Protein AF-A0A812STK6-F1 (afdb_monomer)

Radius of gyration: 30.86 Å; Cα contacts (8 Å, |Δi|>4): 951; chains: 1; bounding box: 82×73×82 Å

Secondary structure (DSSP, 8-state):
-HHHHTT-HHHHHTTHHHHHHTT--SSHHHHHHHHHHHTT-HHHHHIIIIIT--TTHHHHHHHHHTTS-TTTHHHHHHHHHHH-S-TTTSS---S-TT--S--S--HHHHHHH-S--TTHHHHHHHHHHTT--HHHHHHHHHTT-SS--S-HHHHHHH-TT--HHHHHHHHHHSGGGGT--GGG-S-PPPHHHHTTT-HHHHHHHHHHHHHHHHHHHHT--TT-HHHHHHHHHHHHHHHTT--S-TTTS---HHHHHHHHHHTTTTTTGGG--S---STT-SSHHHHHHHTTTS----S-------TTPPPHHHHHHHHHHHHHHHHHHHHHHHHH--SEEETTEEHHHHHHHHHHHHHHHHHHHHTTSS-----TTS--SHHHHHHHHHHHHHHHHHHHHHHHHHHTT--GGG-HHHHHHHHHTTSGGGEEEEEEETTEEEEEEEEPTTSHHHHHHHHHHHHT------GGGTTPPPPSEEEEEEEEEEEEHHHHHHHHHHHHHHHHHHTT------SPPS-----SS---SSS--SS-GGG-EEEEEEEE-HHHHHHHHHS---GGGTTSSS--TT-SSEEEESSHHHHGGG----TTS-EEEEEEEEE--SEEEE--SS--HHHHHHHHHTSS-SEEEEEHHHHHSS-EEEEES-GGGEEEEEEEEEEEE-

InterPro domains:
  IPR002110 Ankyrin repeat [PS50088] (103-139)
  IPR012317 Poly(ADP-ribose) polymerase, catalytic domain [PF00644] (520-667)
  IPR012317 Poly(ADP-ribose) polymerase, catalytic domain [PS51059] (430-674)
  IPR036770 Ankyrin repeat-containing domain superfamily [G3DSA:1.25.40.20] (1-190)
  IPR036770 Ankyrin repeat-containing domain superfamily [SSF48403] (3-164)
  IPR051712 Mono-ADP-ribosyltransferase and antiviral protein [PTHR45740] (446-671)

Sequence (674 aa):
MAAVKNRRWECIVLLVPRALKYNFSTGLLQDGMMEFVVSGDLDMVDTLVSTHNIPGSCKLLCSALLRAPKEKAPLMMQTLAEKTASLNVLSTLSAEANAIGWEDFTPIHAACMTTQVDSVHNFVEFIIGRGADLSLWGKRLSLKTSFAKRLPLHYAAENKNMKTDTVMMVARAYPQALFEPVNRVPGRDLPCQCCKHNPETQLALEKFMYEYICEACDGMKAEKAADFFRLMRLAIEFEGVRTIPAEDLPRGKLLLSLKRIRASSLVVRCASLKDMQGDAGLDCVCDAAAGFQNMGVSRADKGADCSELLSAQELEKLLSQQISARLQWAAEACASGEETVAEGLTTSDAVRYALFVAAGLISAAKNQTGGAEAEEEHASGAARLASVALGAVDTNLETLVAWYCQELQLPSEWRLLDLLKQGLAGGGGGVSDIVFSAGDIVIKKTLQPDHPQFKWLQGLFEQTFLGIYTRDRKGEDVPKSLEVREVEQVYNCGSWGEYARRRQQVLQEMSKGGASWVGELKTDKCTQGEQPNWHLTGAELGANEHWLYHGTSLAGEAGITEGDFRLNLAGSNAGTLYGNGVYLAEAVSKSDEYTTPQPSGLRSMLICLSTLGRVNYNDQKRPDGDELAASCKGGGFHSILGDREKIRGTYREIVVFDEDQVYPAYICRYQRVT

Solvent-accessible surface area (backbone atoms only — not comparable to full-atom values): 38071 Å² total; per-residue (Å²): 107,70,40,44,78,64,71,35,61,83,59,45,62,74,45,47,68,56,38,67,73,66,69,60,85,77,52,67,68,49,52,34,54,34,54,46,41,34,71,60,45,60,70,57,54,48,45,45,52,71,73,62,64,50,48,56,47,36,60,49,48,43,54,14,48,53,61,25,56,80,89,47,33,64,59,53,52,48,54,50,58,76,64,44,97,42,64,66,71,46,46,61,75,66,96,55,98,76,73,81,90,70,79,70,65,53,56,62,40,54,55,24,67,53,88,53,53,90,54,36,50,63,47,52,50,51,46,50,77,62,67,41,57,51,57,61,55,38,60,59,40,39,75,71,40,95,75,23,70,59,44,44,52,38,38,25,30,51,32,90,72,57,54,49,71,47,40,50,50,48,35,70,66,30,58,67,61,63,76,56,59,52,81,78,46,88,90,67,78,44,31,45,63,42,12,71,92,38,65,67,42,20,52,53,44,49,52,48,53,51,48,52,52,39,54,55,56,76,68,59,59,98,86,44,66,68,61,53,52,54,48,53,50,54,52,52,59,45,67,76,67,61,82,75,57,82,86,77,49,79,90,47,72,49,61,57,54,46,46,65,45,50,79,55,41,64,50,58,67,75,75,71,84,86,83,82,89,61,102,68,71,78,68,61,65,57,52,69,63,46,56,72,68,72,60,60,82,67,94,76,77,93,83,75,88,69,88,81,66,77,50,72,70,55,50,52,51,51,50,43,52,52,54,38,51,43,33,44,53,27,29,51,34,61,70,68,70,45,68,59,75,49,98,96,38,38,31,68,55,39,38,40,51,37,50,47,56,52,42,33,48,26,44,51,33,44,75,71,69,79,65,86,90,74,69,96,85,71,79,63,61,50,58,46,50,30,51,50,38,56,74,62,35,57,72,37,49,51,51,39,46,54,50,50,33,60,76,31,65,52,49,76,78,67,40,61,65,58,54,52,51,26,37,45,71,61,36,56,92,37,47,74,44,57,49,77,38,101,75,26,54,28,37,34,29,48,53,54,81,85,38,44,52,46,37,19,52,43,31,39,40,61,68,28,50,56,89,65,84,60,80,73,41,74,84,56,81,72,51,80,46,65,46,72,75,44,39,30,42,45,47,36,46,51,50,41,27,43,20,52,53,43,38,53,49,37,34,61,51,50,74,71,61,79,86,49,62,82,76,87,74,80,40,81,71,53,90,37,59,38,77,77,76,64,83,71,79,71,97,66,75,57,24,42,68,45,57,32,27,34,33,26,36,72,68,48,50,54,48,33,52,54,56,53,69,57,59,92,55,36,55,76,91,50,86,47,65,67,25,72,29,55,69,31,20,53,28,47,49,61,18,54,46,52,37,40,70,43,97,88,62,36,29,41,34,34,41,22,43,30,46,32,40,33,28,44,72,42,66,60,97,76,60,60,15,66,60,50,42,46,33,40,79,72,59,75,26,48,20,36,36,41,36,35,32,83,70,70,72,56,64,48,36,38,37,31,79,52,54,41,37,49,35,60,40,28,43,39,32,24,39,77,40,122

Nearest PDB structures (foldseek):
  4bj9-assembly2_B  TM=8.279E-01  e=1.132E-10  Homo sapiens
  5ebt-assembly2_B  TM=8.271E-01  e=4.067E-09  Homo sapiens

Organism: Symbiodinium pilosum (NCBI:txid2952)

pLDDT: mean 71.96, std 20.58, range [24.88, 98.12]

Structure (mmCIF, N/CA/C/O backbone):
data_AF-A0A812STK6-F1
#
_entry.id   AF-A0A812STK6-F1
#
loop_
_atom_site.group_PDB
_atom_site.id
_atom_site.type_symbol
_atom_site.label_atom_id
_atom_site.label_alt_id
_atom_site.label_comp_id
_atom_site.label_asym_id
_atom_site.label_entity_id
_atom_site.label_seq_id
_atom_site.pdbx_PDB_ins_code
_atom_site.Cartn_x
_atom_site.Cartn_y
_atom_site.Cartn_z
_atom_site.occupancy
_atom_site.B_iso_or_equiv
_atom_site.auth_seq_id
_atom_site.auth_comp_id
_atom_site.auth_asym_id
_atom_site.auth_atom_id
_atom_site.pdbx_PDB_model_num
ATOM 1 N N . MET A 1 1 ? 44.748 29.639 2.960 1.00 57.69 1 MET A N 1
ATOM 2 C CA . MET A 1 1 ? 45.314 28.269 3.004 1.00 57.69 1 MET A CA 1
ATOM 3 C C . MET A 1 1 ? 46.532 28.162 3.914 1.00 57.69 1 MET A C 1
ATOM 5 O O . MET A 1 1 ? 46.458 27.436 4.892 1.00 57.69 1 MET A O 1
ATOM 9 N N . ALA A 1 2 ? 47.621 28.902 3.666 1.00 68.44 2 ALA A N 1
ATOM 10 C CA . ALA A 1 2 ? 48.808 28.860 4.531 1.00 68.44 2 ALA A CA 1
ATOM 11 C C . ALA A 1 2 ? 48.517 29.263 5.992 1.00 68.44 2 ALA A C 1
ATOM 13 O O . ALA A 1 2 ? 48.996 28.600 6.903 1.00 68.44 2 ALA A O 1
ATOM 14 N N . ALA A 1 3 ? 47.687 30.287 6.222 1.00 69.06 3 ALA A N 1
ATOM 15 C CA . ALA A 1 3 ? 47.280 30.708 7.567 1.00 69.06 3 ALA A CA 1
ATOM 16 C C . ALA A 1 3 ? 46.528 29.614 8.350 1.00 69.06 3 ALA A C 1
ATOM 18 O O . ALA A 1 3 ? 46.812 29.400 9.522 1.00 69.06 3 ALA A O 1
ATOM 19 N N . VAL A 1 4 ? 45.632 28.881 7.674 1.00 64.00 4 VAL A N 1
ATOM 20 C CA . VAL A 1 4 ? 44.909 27.725 8.233 1.00 64.00 4 VAL A CA 1
ATOM 21 C C . VAL A 1 4 ? 45.884 26.603 8.583 1.00 64.00 4 VAL A C 1
ATOM 23 O O . VAL A 1 4 ? 45.929 26.166 9.725 1.00 64.00 4 VAL A O 1
ATOM 26 N N . LYS A 1 5 ? 46.736 26.199 7.630 1.00 68.69 5 LYS A N 1
ATOM 27 C CA . LYS A 1 5 ? 47.705 25.106 7.818 1.00 68.69 5 LYS A CA 1
ATOM 28 C C . LYS A 1 5 ? 48.714 25.378 8.942 1.00 68.69 5 LYS A C 1
ATOM 30 O O . LYS A 1 5 ? 49.184 24.444 9.575 1.00 68.69 5 LYS A O 1
ATOM 35 N N . ASN A 1 6 ? 49.061 26.645 9.168 1.00 74.31 6 ASN A N 1
ATOM 36 C CA . ASN A 1 6 ? 50.018 27.059 10.197 1.00 74.31 6 ASN A CA 1
ATOM 37 C C . ASN A 1 6 ? 49.355 27.555 11.486 1.00 74.31 6 ASN A C 1
ATOM 39 O O . ASN A 1 6 ? 50.063 28.093 12.330 1.00 74.31 6 ASN A O 1
ATOM 43 N N . ARG A 1 7 ? 48.027 27.433 11.617 1.00 69.38 7 ARG A N 1
ATOM 44 C CA . ARG A 1 7 ? 47.273 27.899 12.786 1.00 69.38 7 ARG A CA 1
ATOM 45 C C . ARG A 1 7 ? 47.680 29.313 13.223 1.00 69.38 7 ARG A C 1
ATOM 47 O O . ARG A 1 7 ? 48.028 29.544 14.375 1.00 69.38 7 ARG A O 1
ATOM 54 N N . ARG A 1 8 ? 47.590 30.278 12.302 1.00 79.25 8 ARG A N 1
ATOM 55 C CA . ARG A 1 8 ? 47.807 31.707 12.596 1.00 79.25 8 ARG A CA 1
ATOM 56 C C . ARG A 1 8 ? 46.489 32.473 12.654 1.00 79.25 8 ARG A C 1
ATOM 58 O O . ARG A 1 8 ? 45.956 32.853 11.606 1.00 79.25 8 ARG A O 1
ATOM 65 N N . TRP A 1 9 ? 45.955 32.669 13.858 1.00 72.12 9 TRP A N 1
ATOM 66 C CA . TRP A 1 9 ? 44.650 33.302 14.078 1.00 72.12 9 TRP A CA 1
ATOM 67 C C . TRP A 1 9 ? 44.615 34.744 13.570 1.00 72.12 9 TRP A C 1
ATOM 69 O O . TRP A 1 9 ? 43.692 35.126 12.853 1.00 72.12 9 TRP A O 1
ATOM 79 N N . GLU A 1 10 ? 45.678 35.504 13.816 1.00 77.75 10 GLU A N 1
ATOM 80 C CA . GLU A 1 10 ? 45.858 36.884 13.371 1.00 77.75 10 GLU A CA 1
ATOM 81 C C . GLU A 1 10 ? 45.750 37.039 11.846 1.00 77.75 10 GLU A C 1
ATOM 83 O O . GLU A 1 10 ? 45.341 38.080 11.340 1.00 77.75 10 GLU A O 1
ATOM 88 N N . CYS A 1 11 ? 46.064 35.980 11.094 1.00 75.75 11 CYS A N 1
ATOM 89 C CA . CYS A 1 11 ? 45.903 35.949 9.644 1.00 75.75 11 CYS A CA 1
ATOM 90 C C . CYS A 1 11 ? 44.504 35.478 9.217 1.00 75.75 11 CYS A C 1
ATOM 92 O O . CYS A 1 11 ? 44.013 35.892 8.169 1.00 75.75 11 CYS A O 1
ATOM 94 N N . ILE A 1 12 ? 43.877 34.584 9.986 1.00 71.44 12 ILE A N 1
ATOM 95 C CA . ILE A 1 12 ? 42.543 34.034 9.698 1.00 71.44 12 ILE A CA 1
ATOM 96 C C . ILE A 1 12 ? 41.459 35.079 9.967 1.00 71.44 12 ILE A C 1
ATOM 98 O O . ILE A 1 12 ? 40.581 35.251 9.123 1.00 71.44 12 ILE A O 1
ATOM 102 N N . VAL A 1 13 ? 41.549 35.819 11.077 1.00 73.12 13 VAL A N 1
ATOM 103 C CA . VAL A 1 13 ? 40.561 36.837 11.474 1.00 73.12 13 VAL A CA 1
ATOM 104 C C . VAL A 1 13 ? 40.393 37.923 10.405 1.00 73.12 13 VAL A C 1
ATOM 106 O O . VAL A 1 13 ? 39.276 38.315 10.078 1.00 73.12 13 VAL A O 1
ATOM 109 N N . LEU A 1 14 ? 41.486 38.321 9.742 1.00 75.75 14 LEU A N 1
ATOM 110 C CA . LEU A 1 14 ? 41.470 39.302 8.649 1.00 75.75 14 LEU A CA 1
ATOM 111 C C . LEU A 1 14 ? 40.712 38.811 7.403 1.00 75.75 14 LEU A C 1
ATOM 113 O O . LEU A 1 14 ? 40.278 39.616 6.576 1.00 75.75 14 LEU A O 1
ATOM 117 N N . LEU A 1 15 ? 40.551 37.494 7.247 1.00 70.62 15 LEU A N 1
ATOM 118 C CA . LEU A 1 15 ? 39.868 36.881 6.108 1.00 70.62 15 LEU A CA 1
ATOM 119 C C . LEU A 1 15 ? 38.367 36.681 6.357 1.00 70.62 15 LEU A C 1
ATOM 121 O O . LEU A 1 15 ? 37.619 36.573 5.384 1.00 70.62 15 LEU A O 1
ATOM 125 N N . VAL A 1 16 ? 37.916 36.680 7.617 1.00 69.62 16 VAL A N 1
ATOM 126 C CA . VAL A 1 16 ? 36.520 36.402 8.005 1.00 69.62 16 VAL A CA 1
ATOM 127 C C . VAL A 1 16 ? 35.522 37.391 7.378 1.00 69.62 16 VAL A C 1
ATOM 129 O O . VAL A 1 16 ? 34.610 36.925 6.690 1.00 69.62 16 VAL A O 1
ATOM 132 N N . PRO A 1 17 ? 35.692 38.730 7.465 1.00 68.88 17 PRO A N 1
ATOM 133 C CA . PRO A 1 17 ? 34.749 39.673 6.847 1.00 68.88 17 PRO A CA 1
ATOM 134 C C . PRO A 1 17 ? 34.644 39.506 5.328 1.00 68.88 17 PRO A C 1
ATOM 136 O O . PRO A 1 17 ? 33.582 39.679 4.731 1.00 68.88 17 PRO A O 1
ATOM 139 N N . ARG A 1 18 ? 35.764 39.151 4.685 1.00 65.56 18 ARG A N 1
ATOM 140 C CA . ARG A 1 18 ? 35.842 38.966 3.234 1.00 65.56 18 ARG A CA 1
ATOM 141 C C . ARG A 1 18 ? 35.169 37.661 2.808 1.00 65.56 18 ARG A C 1
ATOM 143 O O . ARG A 1 18 ? 34.465 37.655 1.803 1.00 65.56 18 ARG A O 1
ATOM 150 N N . ALA A 1 19 ? 35.340 36.591 3.581 1.00 64.50 19 ALA A N 1
ATOM 151 C CA . ALA A 1 19 ? 34.673 35.313 3.347 1.00 64.50 19 ALA A CA 1
ATOM 152 C C . ALA A 1 19 ? 33.145 35.435 3.460 1.00 64.50 19 ALA A C 1
ATOM 154 O O . ALA A 1 19 ? 32.437 34.937 2.585 1.00 64.50 19 ALA A O 1
ATOM 155 N N . LEU A 1 20 ? 32.657 36.165 4.472 1.00 61.22 20 LEU A N 1
ATOM 156 C CA . LEU A 1 20 ? 31.230 36.456 4.659 1.00 61.22 20 LEU A CA 1
ATOM 157 C C . LEU A 1 20 ? 30.663 37.303 3.508 1.00 61.22 20 LEU A C 1
ATOM 159 O O . LEU A 1 20 ? 29.610 36.983 2.969 1.00 61.22 20 LEU A O 1
ATOM 163 N N . LYS A 1 21 ? 31.386 38.348 3.081 1.00 59.88 21 LYS A N 1
ATOM 164 C CA . LYS A 1 21 ? 30.944 39.262 2.013 1.00 59.88 21 LYS A CA 1
ATOM 165 C C . LYS A 1 21 ? 30.819 38.602 0.635 1.00 59.88 21 LYS A C 1
ATOM 167 O O . LYS A 1 21 ? 29.948 38.986 -0.138 1.00 59.88 21 LYS A O 1
ATOM 172 N N . TYR A 1 22 ? 31.712 37.672 0.296 1.00 57.66 22 TYR A N 1
ATOM 173 C CA . TYR A 1 22 ? 31.795 37.085 -1.053 1.00 57.66 22 TYR A CA 1
ATOM 174 C C . TYR A 1 22 ? 31.286 35.649 -1.137 1.00 57.66 22 TYR A C 1
ATOM 176 O O . TYR A 1 22 ? 31.533 34.981 -2.137 1.00 57.66 22 TYR A O 1
ATOM 184 N N . ASN A 1 23 ? 30.587 35.177 -0.103 1.00 54.19 23 ASN A N 1
ATOM 185 C CA . ASN A 1 23 ? 29.985 33.851 -0.082 1.00 54.19 23 ASN A CA 1
ATOM 186 C C . ASN A 1 23 ? 30.986 32.726 -0.419 1.00 54.19 23 ASN A C 1
ATOM 188 O O . ASN A 1 23 ? 30.732 31.834 -1.231 1.00 54.19 23 ASN A O 1
ATOM 192 N N . PHE A 1 24 ? 32.181 32.822 0.166 1.00 53.06 24 PHE A N 1
ATOM 193 C CA . PHE A 1 24 ? 33.295 31.935 -0.143 1.00 53.06 24 PHE A CA 1
ATOM 194 C C . PHE A 1 24 ? 33.076 30.579 0.552 1.00 53.06 24 PHE A C 1
ATOM 196 O O . PHE A 1 24 ? 33.416 30.400 1.722 1.00 53.06 24 PHE A O 1
ATOM 203 N N . SER A 1 25 ? 32.473 29.627 -0.159 1.00 50.75 25 SER A N 1
ATOM 204 C CA . SER A 1 25 ? 32.247 28.257 0.309 1.00 50.75 25 SER A CA 1
ATOM 205 C C . SER A 1 25 ? 33.567 27.499 0.546 1.00 50.75 25 SER A C 1
ATOM 207 O O . SER A 1 25 ? 34.432 27.527 -0.327 1.00 50.75 25 SER A O 1
ATOM 209 N N . THR A 1 26 ? 33.810 26.669 1.564 1.00 54.38 26 THR A N 1
ATOM 210 C CA . THR A 1 26 ? 33.350 26.530 2.969 1.00 54.38 26 THR A CA 1
ATOM 211 C C . THR A 1 26 ? 33.991 25.250 3.548 1.00 54.38 26 THR A C 1
ATOM 213 O O . THR A 1 26 ? 33.374 24.519 4.296 1.00 54.38 26 THR A O 1
ATOM 216 N N . GLY A 1 27 ? 35.235 24.916 3.183 1.00 55.94 27 GLY A N 1
ATOM 217 C CA . GLY A 1 27 ? 35.944 23.755 3.751 1.00 55.94 27 GLY A CA 1
ATOM 218 C C . GLY A 1 27 ? 37.117 24.217 4.596 1.00 55.94 27 GLY A C 1
ATOM 219 O O . GLY A 1 27 ? 37.060 24.267 5.813 1.00 55.94 27 GLY A O 1
ATOM 220 N N . LEU A 1 28 ? 38.149 24.732 3.932 1.00 58.09 28 LEU A N 1
ATOM 221 C CA . LEU A 1 28 ? 39.423 25.029 4.582 1.00 58.09 28 LEU A CA 1
ATOM 222 C C . LEU A 1 28 ? 39.361 26.117 5.672 1.00 58.09 28 LEU A C 1
ATOM 224 O O . LEU A 1 28 ? 40.059 26.023 6.675 1.00 58.09 28 LEU A O 1
ATOM 228 N N . LEU A 1 29 ? 38.565 27.178 5.481 1.00 64.00 29 LEU A N 1
ATOM 229 C CA . LEU A 1 29 ? 38.384 28.199 6.523 1.00 64.00 29 LEU A CA 1
ATOM 230 C C . LEU A 1 29 ? 37.586 27.630 7.706 1.00 64.00 29 LEU A C 1
ATOM 232 O O . LEU A 1 29 ? 37.907 27.949 8.844 1.00 64.00 29 LEU A O 1
ATOM 236 N N . GLN A 1 30 ? 36.612 26.750 7.440 1.00 62.38 30 GLN A N 1
ATOM 237 C CA . GLN A 1 30 ? 35.835 26.068 8.476 1.00 62.38 30 GLN A CA 1
ATOM 238 C C . GLN A 1 30 ? 36.696 25.077 9.257 1.00 62.38 30 GLN A C 1
ATOM 240 O O . GLN A 1 30 ? 36.652 25.093 10.479 1.00 62.38 30 GLN A O 1
ATOM 245 N N . ASP A 1 31 ? 37.522 24.283 8.577 1.00 62.72 31 ASP A N 1
ATOM 246 C CA . ASP A 1 31 ? 38.450 23.340 9.204 1.00 62.72 31 ASP A CA 1
ATOM 247 C C . ASP A 1 31 ? 39.453 24.079 10.089 1.00 62.72 31 ASP A C 1
ATOM 249 O O . ASP A 1 31 ? 39.655 23.710 11.243 1.00 62.72 31 ASP A O 1
ATOM 253 N N . GLY A 1 32 ? 40.006 25.189 9.586 1.00 67.50 32 GLY A N 1
ATOM 254 C CA . GLY A 1 32 ? 40.873 26.061 10.370 1.00 67.50 32 GLY A CA 1
ATOM 255 C C . GLY A 1 32 ? 40.169 26.614 11.600 1.00 67.50 32 GLY A C 1
ATOM 256 O O . GLY A 1 32 ? 40.662 26.446 12.708 1.00 67.50 32 GLY A O 1
ATOM 257 N N . MET A 1 33 ? 38.998 27.228 11.424 1.00 69.00 33 MET A N 1
ATOM 258 C CA . MET A 1 33 ? 38.224 27.768 12.541 1.00 69.00 33 MET A CA 1
ATOM 259 C C . MET A 1 33 ? 37.863 26.677 13.560 1.00 69.00 33 MET A C 1
ATOM 261 O O . MET A 1 33 ? 38.003 26.888 14.758 1.00 69.00 33 MET A O 1
ATOM 265 N N . MET A 1 34 ? 37.466 25.492 13.100 1.00 67.69 34 MET A N 1
ATOM 266 C CA . MET A 1 34 ? 37.114 24.357 13.948 1.00 67.69 34 MET A CA 1
ATOM 267 C C . MET A 1 34 ? 38.319 23.852 14.745 1.00 67.69 34 MET A C 1
ATOM 269 O O . MET A 1 34 ? 38.170 23.585 15.932 1.00 67.69 34 MET A O 1
ATOM 273 N N . GLU A 1 35 ? 39.510 23.759 14.147 1.00 68.69 35 GLU A N 1
ATOM 274 C CA . GLU A 1 35 ? 40.725 23.351 14.864 1.00 68.69 35 GLU A CA 1
ATOM 275 C C . GLU A 1 35 ? 41.085 24.305 16.011 1.00 68.69 35 GLU A C 1
ATOM 277 O O . GLU A 1 35 ? 41.469 23.850 17.090 1.00 68.69 35 GLU A O 1
ATOM 282 N N . PHE A 1 36 ? 40.930 25.616 15.810 1.00 67.81 36 PHE A N 1
ATOM 283 C CA . PHE A 1 36 ? 41.170 26.601 16.866 1.00 67.81 36 PHE A CA 1
ATOM 284 C C . PHE A 1 36 ? 40.148 26.499 17.995 1.00 67.81 36 PHE A C 1
ATOM 286 O O . PHE A 1 36 ? 40.536 26.465 19.164 1.00 67.81 36 PHE A O 1
ATOM 293 N N . VAL A 1 37 ? 38.859 26.358 17.675 1.00 64.19 37 VAL A N 1
ATOM 294 C CA . VAL A 1 37 ? 37.842 26.193 18.723 1.00 64.19 37 VAL A CA 1
ATOM 295 C C . VAL A 1 37 ? 38.032 24.860 19.466 1.00 64.19 37 VAL A C 1
ATOM 297 O O . VAL A 1 37 ? 37.924 24.832 20.688 1.00 64.19 37 VAL A O 1
ATOM 300 N N . VAL A 1 38 ? 38.420 23.773 18.782 1.00 67.25 38 VAL A N 1
ATOM 301 C CA . VAL A 1 38 ? 38.778 22.485 19.423 1.00 67.25 38 VAL A CA 1
ATOM 302 C C . VAL A 1 38 ? 39.991 22.627 20.352 1.00 67.25 38 VAL A C 1
ATOM 304 O O . VAL A 1 38 ? 40.059 21.957 21.382 1.00 67.25 38 VAL A O 1
ATOM 307 N N . SER A 1 39 ? 40.928 23.530 20.046 1.00 69.62 39 SER A N 1
ATOM 308 C CA . SER A 1 39 ? 42.059 23.836 20.934 1.00 69.62 39 SER A CA 1
ATOM 309 C C . SER A 1 39 ? 41.656 24.599 22.211 1.00 69.62 39 SER A C 1
ATOM 311 O O . SER A 1 39 ? 42.441 24.670 23.165 1.00 69.62 39 SER A O 1
ATOM 313 N N . GLY A 1 40 ? 40.412 25.093 22.271 1.00 63.88 40 GLY A N 1
ATOM 314 C CA . GLY A 1 40 ? 39.838 25.817 23.403 1.00 63.88 40 GLY A CA 1
ATOM 315 C C . GLY A 1 40 ? 40.315 27.264 23.506 1.00 63.88 40 GLY A C 1
ATOM 316 O O . GLY A 1 40 ? 40.575 27.735 24.611 1.00 63.88 40 GLY A O 1
ATOM 317 N N . ASP A 1 41 ? 40.485 27.931 22.364 1.00 72.75 41 ASP A N 1
ATOM 318 C CA . ASP A 1 41 ? 40.807 29.357 22.273 1.00 72.75 41 ASP A CA 1
ATOM 319 C C . ASP A 1 41 ? 39.539 30.203 22.509 1.00 72.75 41 ASP A C 1
ATOM 321 O O . ASP A 1 41 ? 38.636 30.253 21.669 1.00 72.75 41 ASP A O 1
ATOM 325 N N . LEU A 1 42 ? 39.443 30.821 23.689 1.00 68.88 42 LEU A N 1
ATOM 326 C CA . LEU A 1 42 ? 38.271 31.598 24.113 1.00 68.88 42 LEU A CA 1
ATOM 327 C C . LEU A 1 42 ? 38.193 32.970 23.438 1.00 68.88 42 LEU A C 1
ATOM 329 O O . LEU A 1 42 ? 37.088 33.441 23.165 1.00 68.88 42 LEU A O 1
ATOM 333 N N . ASP A 1 43 ? 39.338 33.577 23.121 1.00 71.62 43 ASP A N 1
ATOM 334 C CA . ASP A 1 43 ? 39.407 34.886 22.461 1.00 71.62 43 ASP A CA 1
ATOM 335 C C . ASP A 1 43 ? 38.844 34.791 21.040 1.00 71.62 43 ASP A C 1
ATOM 337 O O . ASP A 1 43 ? 38.153 35.691 20.546 1.00 71.62 43 ASP A O 1
ATOM 341 N N . MET A 1 44 ? 39.078 33.652 20.387 1.00 71.69 44 MET A N 1
ATOM 342 C CA . MET A 1 44 ? 38.485 33.335 19.097 1.00 71.69 44 MET A CA 1
ATOM 343 C C . MET A 1 44 ? 36.958 33.195 19.179 1.00 71.69 44 MET A C 1
ATOM 345 O O . MET A 1 44 ? 36.248 33.767 18.348 1.00 71.69 44 MET A O 1
ATOM 349 N N . VAL A 1 45 ? 36.445 32.454 20.170 1.00 68.06 45 VAL A N 1
ATOM 350 C CA . VAL A 1 45 ? 34.996 32.292 20.388 1.00 68.06 45 VAL A CA 1
ATOM 351 C C . VAL A 1 45 ? 34.342 33.652 20.627 1.00 68.06 45 VAL A C 1
ATOM 353 O O . VAL A 1 45 ? 33.338 33.956 19.980 1.00 68.06 45 VAL A O 1
ATOM 356 N N . ASP A 1 46 ? 34.941 34.493 21.474 1.00 70.56 46 ASP A N 1
ATOM 357 C CA . ASP A 1 46 ? 34.445 35.846 21.737 1.00 70.56 46 ASP A CA 1
ATOM 358 C C . ASP A 1 46 ? 34.439 36.705 20.466 1.00 70.56 46 ASP A C 1
ATOM 360 O O . ASP A 1 46 ? 33.431 37.327 20.142 1.00 70.56 46 ASP A O 1
ATOM 364 N N . THR A 1 47 ? 35.518 36.680 19.682 1.00 71.75 47 THR A N 1
ATOM 365 C CA . THR A 1 47 ? 35.614 37.457 18.434 1.00 71.75 47 THR A CA 1
ATOM 366 C C . THR A 1 47 ? 34.565 37.017 17.404 1.00 71.75 47 THR A C 1
ATOM 368 O O . THR A 1 47 ? 33.920 37.850 16.760 1.00 71.75 47 THR A O 1
ATOM 371 N N . LEU A 1 48 ? 34.350 35.709 17.235 1.00 67.25 48 LEU A N 1
ATOM 372 C CA . LEU A 1 48 ? 33.374 35.188 16.271 1.00 67.25 48 LEU A CA 1
ATOM 373 C C . LEU A 1 48 ? 31.931 35.537 16.646 1.00 67.25 48 LEU A C 1
ATOM 375 O O . LEU A 1 48 ? 31.144 35.884 15.761 1.00 67.25 48 LEU A O 1
ATOM 379 N N . VAL A 1 49 ? 31.598 35.448 17.935 1.00 64.81 49 VAL A N 1
ATOM 380 C CA . VAL A 1 49 ? 30.250 35.723 18.449 1.00 64.81 49 VAL A CA 1
ATOM 381 C C . VAL A 1 49 ? 29.997 37.230 18.524 1.00 64.81 49 VAL A C 1
ATOM 383 O O . VAL A 1 49 ? 29.025 37.716 17.950 1.00 64.81 49 VAL A O 1
ATOM 386 N N . SER A 1 50 ? 30.894 37.978 19.167 1.00 67.25 50 SER A N 1
ATOM 387 C CA . SER A 1 50 ? 30.697 39.394 19.496 1.00 67.25 50 SER A CA 1
ATOM 388 C C . SER A 1 50 ? 30.981 40.340 18.325 1.00 67.25 50 SER A C 1
ATOM 390 O O . SER A 1 50 ? 30.324 41.371 18.201 1.00 67.25 50 SER A O 1
ATOM 392 N N . THR A 1 51 ? 31.961 40.037 17.463 1.00 67.88 51 THR A N 1
ATOM 393 C CA . THR A 1 51 ? 32.404 40.963 16.397 1.00 67.88 51 THR A CA 1
ATOM 394 C C . THR A 1 51 ? 31.798 40.646 15.035 1.00 67.88 51 THR A C 1
ATOM 396 O O . THR A 1 51 ? 31.475 41.558 14.275 1.00 67.88 51 THR A O 1
ATOM 399 N N . HIS A 1 52 ? 31.658 39.364 14.694 1.00 62.78 52 HIS A N 1
ATOM 400 C CA . HIS A 1 52 ? 31.258 38.957 13.343 1.00 62.78 52 HIS A CA 1
ATOM 401 C C . HIS A 1 52 ? 29.813 38.469 13.229 1.00 62.78 52 HIS A C 1
ATOM 403 O O . HIS A 1 52 ? 29.358 38.260 12.106 1.00 62.78 52 HIS A O 1
ATOM 409 N N . ASN A 1 53 ? 29.101 38.324 14.355 1.00 55.69 53 ASN A N 1
ATOM 410 C CA . ASN A 1 53 ? 27.680 37.966 14.434 1.00 55.69 53 ASN A CA 1
ATOM 411 C C . ASN A 1 53 ? 27.293 36.812 13.483 1.00 55.69 53 ASN A C 1
ATOM 413 O O . ASN A 1 53 ? 26.257 36.862 12.822 1.00 55.69 53 ASN A O 1
ATOM 417 N N . ILE A 1 54 ? 28.178 35.815 13.330 1.00 56.16 54 ILE A N 1
ATOM 418 C CA . ILE A 1 54 ? 28.052 34.787 12.289 1.00 56.16 54 ILE A CA 1
ATOM 419 C C . ILE A 1 54 ? 26.879 33.864 12.653 1.00 56.16 54 ILE A C 1
ATOM 421 O O . ILE A 1 54 ? 26.983 33.134 13.646 1.00 56.16 54 ILE A O 1
ATOM 425 N N . PRO A 1 55 ? 25.806 33.807 11.838 1.00 44.81 55 PRO A N 1
ATOM 426 C CA . PRO A 1 55 ? 24.644 32.958 12.113 1.00 44.81 55 PRO A CA 1
ATOM 427 C C . PRO A 1 55 ? 25.012 31.463 12.196 1.00 44.81 55 PRO A C 1
ATOM 429 O O . PRO A 1 55 ? 24.449 30.714 12.983 1.00 44.81 55 PRO A O 1
ATOM 432 N N . GLY A 1 56 ? 26.024 31.025 11.433 1.00 48.78 56 GLY A N 1
ATOM 433 C CA . GLY A 1 56 ? 26.537 29.644 11.388 1.00 48.78 56 GLY A CA 1
ATOM 434 C C . GLY A 1 56 ? 27.489 29.250 12.529 1.00 48.78 56 GLY A C 1
ATOM 435 O O . GLY A 1 56 ? 28.104 28.181 12.482 1.00 48.78 56 GLY A O 1
ATOM 436 N N . SER A 1 57 ? 27.631 30.092 13.555 1.00 49.16 57 SER A N 1
ATOM 437 C CA . SER A 1 57 ? 28.459 29.823 14.737 1.00 49.16 57 SER A CA 1
ATOM 438 C C . SER A 1 57 ? 28.011 28.563 15.491 1.00 49.16 57 SER A C 1
ATOM 440 O O . SER A 1 57 ? 28.844 27.865 16.058 1.00 49.16 57 SER A O 1
ATOM 442 N N . CYS A 1 58 ? 26.742 28.167 15.391 1.00 50.53 58 CYS A N 1
ATOM 443 C CA . CYS A 1 58 ? 26.193 26.991 16.060 1.00 50.53 58 CYS A CA 1
ATOM 444 C C . CYS A 1 58 ? 26.862 25.667 15.705 1.00 50.53 58 CYS A C 1
ATOM 446 O O . CYS A 1 58 ? 27.269 24.964 16.615 1.00 50.53 58 CYS A O 1
ATOM 448 N N . LYS A 1 59 ? 27.020 25.283 14.432 1.00 51.84 59 LYS A N 1
ATOM 449 C CA . LYS A 1 59 ? 27.624 23.973 14.114 1.00 51.84 59 LYS A CA 1
ATOM 450 C C . LYS A 1 59 ? 29.102 23.936 14.484 1.00 51.84 59 LYS A C 1
ATOM 452 O O . LYS A 1 59 ? 29.553 22.917 14.993 1.00 51.84 59 LYS A O 1
ATOM 457 N N . LEU A 1 60 ? 29.843 25.020 14.245 1.00 57.16 60 LEU A N 1
ATOM 458 C CA . LEU A 1 60 ? 31.268 25.103 14.567 1.00 57.16 60 LEU A CA 1
ATOM 459 C C . LEU A 1 60 ? 31.486 25.096 16.086 1.00 57.16 60 LEU A C 1
ATOM 461 O O . LEU A 1 60 ? 32.293 24.314 16.572 1.00 57.16 60 LEU A O 1
ATOM 465 N N . LEU A 1 61 ? 30.708 25.886 16.832 1.00 58.88 61 LEU A N 1
ATOM 466 C CA . LEU A 1 61 ? 30.751 25.933 18.293 1.00 58.88 61 LEU A CA 1
ATOM 467 C C . LEU A 1 61 ? 30.206 24.653 18.921 1.00 58.88 61 LEU A C 1
ATOM 469 O O . LEU A 1 61 ? 30.827 24.149 19.838 1.00 58.88 61 LEU A O 1
ATOM 473 N N . CYS A 1 62 ? 29.116 24.069 18.417 1.00 61.53 62 CYS A N 1
ATOM 474 C CA . CYS A 1 62 ? 28.601 22.784 18.903 1.00 61.53 62 CYS A CA 1
ATOM 475 C C . CYS A 1 62 ? 29.589 21.665 18.597 1.00 61.53 62 CYS A C 1
ATOM 477 O O . CYS A 1 62 ? 29.952 20.919 19.492 1.00 61.53 62 CYS A O 1
ATOM 479 N N . SER A 1 63 ? 30.087 21.566 17.361 1.00 60.44 63 SER A N 1
ATOM 480 C CA . SER A 1 63 ? 31.073 20.541 16.993 1.00 60.44 63 SER A CA 1
ATOM 481 C C . SER A 1 63 ? 32.362 20.699 17.783 1.00 60.44 63 SER A C 1
ATOM 483 O O . SER A 1 63 ? 32.972 19.698 18.135 1.00 60.44 63 SER A O 1
ATOM 485 N N . ALA A 1 64 ? 32.782 21.928 18.074 1.00 61.97 64 ALA A N 1
ATOM 486 C CA . ALA A 1 64 ? 33.984 22.166 18.845 1.00 61.97 64 ALA A CA 1
ATOM 487 C C . ALA A 1 64 ? 33.772 21.997 20.354 1.00 61.97 64 ALA A C 1
ATOM 489 O O . ALA A 1 64 ? 34.629 21.402 20.980 1.00 61.97 64 ALA A O 1
ATOM 490 N N . LEU A 1 65 ? 32.636 22.396 20.935 1.00 62.81 65 LEU A N 1
ATOM 491 C CA . LEU A 1 65 ? 32.272 22.107 22.333 1.00 62.81 65 LEU A CA 1
ATOM 492 C C . LEU A 1 65 ? 32.132 20.603 22.580 1.00 62.81 65 LEU A C 1
ATOM 494 O O . LEU A 1 65 ? 32.565 20.098 23.612 1.00 62.81 65 LEU A O 1
ATOM 498 N N . LEU A 1 66 ? 31.578 19.880 21.606 1.00 64.88 66 LEU A N 1
ATOM 499 C CA . LEU A 1 66 ? 31.448 18.425 21.634 1.00 64.88 66 LEU A CA 1
ATOM 500 C C . LEU A 1 66 ? 32.779 17.698 21.400 1.00 64.88 66 LEU A C 1
ATOM 502 O O . LEU A 1 66 ? 32.837 16.505 21.659 1.00 64.88 66 LEU A O 1
ATOM 506 N N . ARG A 1 67 ? 33.817 18.389 20.903 1.00 66.44 67 ARG A N 1
ATOM 507 C CA . ARG A 1 67 ? 35.173 17.855 20.654 1.00 66.44 67 ARG A CA 1
ATOM 508 C C . ARG A 1 67 ? 36.247 18.449 21.575 1.00 66.44 67 ARG A C 1
ATOM 510 O O . ARG A 1 67 ? 37.396 18.014 21.517 1.00 66.44 67 ARG A O 1
ATOM 517 N N . ALA A 1 68 ? 35.907 19.460 22.372 1.00 65.75 68 ALA A N 1
ATOM 518 C CA . ALA A 1 68 ? 36.830 20.158 23.251 1.00 65.75 68 ALA A CA 1
ATOM 519 C C . ALA A 1 68 ? 37.198 19.264 24.444 1.00 65.75 68 ALA A C 1
ATOM 521 O O . ALA A 1 68 ? 36.367 18.473 24.905 1.00 65.75 68 ALA A O 1
ATOM 522 N N . PRO A 1 69 ? 38.416 19.402 24.998 1.00 67.12 69 PRO A N 1
ATOM 523 C CA . PRO A 1 69 ? 38.777 18.738 26.245 1.00 67.12 69 PRO A CA 1
ATOM 524 C C . PRO A 1 69 ? 37.766 19.061 27.354 1.00 67.12 69 PRO A C 1
ATOM 526 O O . PRO A 1 69 ? 37.370 20.221 27.504 1.00 67.12 69 PRO A O 1
ATOM 529 N N . LYS A 1 70 ? 37.390 18.058 28.166 1.00 67.19 70 LYS A N 1
ATOM 530 C CA . LYS A 1 70 ? 36.383 18.199 29.243 1.00 67.19 70 LYS A CA 1
ATOM 531 C C . LYS A 1 70 ? 36.654 19.386 30.172 1.00 67.19 70 LYS A C 1
ATOM 533 O O . LYS A 1 70 ? 35.724 20.028 30.636 1.00 67.19 70 LYS A O 1
ATOM 538 N N . GLU A 1 71 ? 37.927 19.685 30.412 1.00 71.12 71 GLU A N 1
ATOM 539 C CA . GLU A 1 71 ? 38.388 20.772 31.282 1.00 71.12 71 GLU A CA 1
ATOM 540 C C . GLU A 1 71 ? 38.069 22.171 30.727 1.00 71.12 71 GLU A C 1
ATOM 542 O O . GLU A 1 71 ? 37.876 23.108 31.496 1.00 71.12 71 GLU A O 1
ATOM 547 N N . LYS A 1 72 ? 37.990 22.324 29.398 1.00 71.19 72 LYS A N 1
ATOM 548 C CA . LYS A 1 72 ? 37.777 23.621 28.731 1.00 71.19 72 LYS A CA 1
ATOM 549 C C . LYS A 1 72 ? 36.322 23.872 28.336 1.00 71.19 72 LYS A C 1
ATOM 551 O O . LYS A 1 72 ? 35.916 25.026 28.211 1.00 71.19 72 LYS A O 1
ATOM 556 N N . ALA A 1 73 ? 35.534 22.811 28.161 1.00 68.94 73 ALA A N 1
ATOM 557 C CA . ALA A 1 73 ? 34.147 22.907 27.710 1.00 68.94 73 ALA A CA 1
ATOM 558 C C . ALA A 1 73 ? 33.247 23.801 28.599 1.00 68.94 73 ALA A C 1
ATOM 560 O O . ALA A 1 73 ? 32.520 24.615 28.028 1.00 68.94 73 ALA A O 1
ATOM 561 N N . PRO A 1 74 ? 33.306 23.753 29.951 1.00 68.06 74 PRO A N 1
ATOM 562 C CA . PRO A 1 74 ? 32.471 24.610 30.801 1.00 68.06 74 PRO A CA 1
ATOM 563 C C . PRO A 1 74 ? 32.735 26.104 30.592 1.00 68.06 74 PRO A C 1
ATOM 565 O O . PRO A 1 74 ? 31.798 26.892 30.483 1.00 68.06 74 PRO A O 1
ATOM 568 N N . LEU A 1 75 ? 34.009 26.488 30.477 1.00 70.50 75 LEU A N 1
ATOM 569 C CA . LEU A 1 75 ? 34.411 27.880 30.290 1.00 70.50 75 LEU A CA 1
ATOM 570 C C . LEU A 1 75 ? 33.990 28.399 28.908 1.00 70.50 75 LEU A C 1
ATOM 572 O O . LEU A 1 75 ? 33.475 29.506 28.792 1.00 70.50 75 LEU A O 1
ATOM 576 N N . MET A 1 76 ? 34.105 27.561 27.875 1.00 71.12 76 MET A N 1
ATOM 577 C CA . MET A 1 76 ? 33.605 27.881 26.535 1.00 71.12 76 MET A CA 1
ATOM 578 C C . MET A 1 76 ? 32.076 28.053 26.509 1.00 71.12 76 MET A C 1
ATOM 580 O O . MET A 1 76 ? 31.578 28.976 25.863 1.00 71.12 76 MET A O 1
ATOM 584 N N . MET A 1 77 ? 31.324 27.198 27.218 1.00 69.88 77 MET A N 1
ATOM 585 C CA . MET A 1 77 ? 29.867 27.345 27.357 1.00 69.88 77 MET A CA 1
ATOM 586 C C . MET A 1 77 ? 29.504 28.633 28.099 1.00 69.88 77 MET A C 1
ATOM 588 O O . MET A 1 77 ? 28.581 29.329 27.682 1.00 69.88 77 MET A O 1
ATOM 592 N N . GLN A 1 78 ? 30.246 28.986 29.153 1.00 70.19 78 GLN A N 1
ATOM 593 C CA . GLN A 1 78 ? 30.045 30.229 29.895 1.00 70.19 78 GLN A CA 1
ATOM 594 C C . GLN A 1 78 ? 30.275 31.462 29.012 1.00 70.19 78 GLN A C 1
ATOM 596 O O . GLN A 1 78 ? 29.401 32.326 28.948 1.00 70.19 78 GLN A O 1
ATOM 601 N N . THR A 1 79 ? 31.390 31.523 28.276 1.00 72.25 79 THR A N 1
ATOM 602 C CA . THR A 1 79 ? 31.668 32.623 27.337 1.00 72.25 79 THR A CA 1
ATOM 603 C C . THR A 1 79 ? 30.572 32.738 26.280 1.00 72.25 79 THR A C 1
ATOM 605 O O . THR A 1 79 ? 30.095 33.835 25.997 1.00 72.25 79 THR A O 1
ATOM 608 N N . LEU A 1 80 ? 30.099 31.612 25.738 1.00 68.56 80 LEU A N 1
ATOM 609 C CA . LEU A 1 80 ? 28.979 31.615 24.799 1.00 68.56 80 LEU A CA 1
ATOM 610 C C . LEU A 1 80 ? 27.696 32.168 25.442 1.00 68.56 80 LEU A C 1
ATOM 612 O O . LEU A 1 80 ? 26.982 32.953 24.820 1.00 68.56 80 LEU A O 1
ATOM 616 N N . ALA A 1 81 ? 27.414 31.791 26.690 1.00 65.94 81 ALA A N 1
ATOM 617 C CA . ALA A 1 81 ? 26.243 32.252 27.432 1.00 65.94 81 ALA A CA 1
ATOM 618 C C . ALA A 1 81 ? 26.257 33.763 27.690 1.00 65.94 81 ALA A C 1
ATOM 620 O O . ALA A 1 81 ? 25.218 34.410 27.624 1.00 65.94 81 ALA A O 1
ATOM 621 N N . GLU A 1 82 ? 27.424 34.312 28.023 1.00 70.19 82 GLU A N 1
ATOM 622 C CA . GLU A 1 82 ? 27.597 35.732 28.344 1.00 70.19 82 GLU A CA 1
ATOM 623 C C . GLU A 1 82 ? 27.497 36.620 27.101 1.00 70.19 82 GLU A C 1
ATOM 625 O O . GLU A 1 82 ? 27.045 37.761 27.185 1.00 70.19 82 GLU A O 1
ATOM 630 N N . LYS A 1 83 ? 27.908 36.099 25.940 1.00 69.19 83 LYS A N 1
ATOM 631 C CA . LYS A 1 83 ? 28.009 36.865 24.692 1.00 69.19 83 LYS A CA 1
ATOM 632 C C . LYS A 1 83 ? 26.813 36.691 23.755 1.00 69.19 83 LYS A C 1
ATOM 634 O O . LYS A 1 83 ? 26.748 37.366 22.731 1.00 69.19 83 LYS A O 1
ATOM 639 N N . THR A 1 84 ? 25.850 35.827 24.089 1.00 63.53 84 THR A N 1
ATOM 640 C CA . THR A 1 84 ? 24.657 35.583 23.260 1.00 63.53 84 THR A CA 1
ATOM 641 C C . THR A 1 84 ? 23.381 36.033 23.970 1.00 63.53 84 THR A C 1
ATOM 643 O O . THR A 1 84 ? 23.072 35.594 25.072 1.00 63.53 84 THR A O 1
ATOM 646 N N . ALA A 1 85 ? 22.613 36.925 23.331 1.00 60.12 85 ALA A N 1
ATOM 647 C CA . ALA A 1 85 ? 21.388 37.481 23.919 1.00 60.12 85 ALA A CA 1
ATOM 648 C C . ALA A 1 85 ? 20.257 36.440 24.051 1.00 60.12 85 ALA A C 1
ATOM 650 O O . ALA A 1 85 ? 19.431 36.524 24.956 1.00 60.12 85 ALA A O 1
ATOM 651 N N . SER A 1 86 ? 20.211 35.455 23.148 1.00 62.34 86 SER A N 1
ATOM 652 C CA . SER A 1 86 ? 19.313 34.301 23.225 1.00 62.34 86 SER A CA 1
ATOM 653 C C . SER A 1 86 ? 19.850 33.161 22.366 1.00 62.34 86 SER A C 1
ATOM 655 O O . SER A 1 86 ? 20.204 33.373 21.205 1.00 62.34 86 SER A O 1
ATOM 657 N N . LEU A 1 87 ? 19.829 31.931 22.889 1.00 60.44 87 LEU A N 1
ATOM 658 C CA . LEU A 1 87 ? 20.169 30.750 22.090 1.00 60.44 87 LEU A CA 1
ATOM 659 C C . LEU A 1 87 ? 19.168 30.523 20.943 1.00 60.44 87 LEU A C 1
ATOM 661 O O . LEU A 1 87 ? 19.532 29.947 19.924 1.00 60.44 87 LEU A O 1
ATOM 665 N N . ASN A 1 88 ? 17.933 31.032 21.046 1.00 59.00 88 ASN A N 1
ATOM 666 C CA . ASN A 1 88 ? 16.943 30.958 19.963 1.00 59.00 88 ASN A CA 1
ATOM 667 C C . ASN A 1 88 ? 17.275 31.885 18.784 1.00 59.00 88 ASN A C 1
ATOM 669 O O . ASN A 1 88 ? 16.843 31.613 17.667 1.00 59.00 88 ASN A O 1
ATOM 673 N N . VAL A 1 89 ? 18.068 32.937 19.022 1.00 53.50 89 VAL A N 1
ATOM 674 C CA . VAL A 1 89 ? 18.602 33.851 17.992 1.00 53.50 89 VAL A CA 1
ATOM 675 C C . VAL A 1 89 ? 19.858 33.269 17.329 1.00 53.50 89 VAL A C 1
ATOM 677 O O . VAL A 1 89 ? 20.219 33.671 16.230 1.00 53.50 89 VAL A O 1
ATOM 680 N N . LEU A 1 90 ? 20.496 32.272 17.956 1.00 47.34 90 LEU A N 1
ATOM 681 C CA . LEU A 1 90 ? 21.619 31.534 17.373 1.00 47.34 90 LEU A CA 1
ATOM 682 C C . LEU A 1 90 ? 21.186 30.511 16.311 1.00 47.34 90 LEU A C 1
ATOM 684 O O . LEU A 1 90 ? 22.031 29.982 15.591 1.00 47.34 90 LEU A O 1
ATOM 688 N N . SER A 1 91 ? 19.889 30.217 16.185 1.00 49.16 91 SER A N 1
ATOM 689 C CA . SER A 1 91 ? 19.393 29.484 15.023 1.00 49.16 91 SER A CA 1
ATOM 690 C C . SER A 1 91 ? 19.449 30.412 13.815 1.00 49.16 91 SER A C 1
ATOM 692 O O . SER A 1 91 ? 18.884 31.498 13.804 1.00 49.16 91 SER A O 1
ATOM 694 N N . THR A 1 92 ? 20.147 29.952 12.794 1.00 46.81 92 THR A N 1
ATOM 695 C CA . THR A 1 92 ? 20.668 30.683 11.639 1.00 46.81 92 THR A CA 1
ATOM 696 C C . THR A 1 92 ? 19.592 31.181 10.649 1.00 46.81 92 THR A C 1
ATOM 698 O O . THR A 1 92 ? 19.890 31.819 9.647 1.00 46.81 92 THR A O 1
ATOM 701 N N . LEU A 1 93 ? 18.317 31.074 11.030 1.00 44.41 93 LEU A N 1
ATOM 702 C CA . LEU A 1 93 ? 17.149 31.560 10.304 1.00 44.41 93 LEU A CA 1
ATOM 703 C C . LEU A 1 93 ? 17.117 33.099 10.199 1.00 44.41 93 LEU A C 1
ATOM 705 O O . LEU A 1 93 ? 16.369 33.766 10.918 1.00 44.41 93 LEU A O 1
ATOM 709 N N . SER A 1 94 ? 17.855 33.675 9.251 1.00 40.62 94 SER A N 1
ATOM 710 C CA . SER A 1 94 ? 17.453 34.962 8.682 1.00 40.62 94 SER A CA 1
ATOM 711 C C . SER A 1 94 ? 16.114 34.773 7.945 1.00 40.62 94 SER A C 1
ATOM 713 O O . SER A 1 94 ? 15.820 33.706 7.399 1.00 40.62 94 SER A O 1
ATOM 715 N N . ALA A 1 95 ? 15.262 35.798 7.965 1.00 37.38 95 ALA A N 1
ATOM 716 C CA . ALA A 1 95 ? 13.938 35.773 7.341 1.00 37.38 95 ALA A CA 1
ATOM 717 C C . ALA A 1 95 ? 13.978 35.791 5.795 1.00 37.38 95 ALA A C 1
ATOM 719 O O . ALA A 1 95 ? 12.926 35.772 5.159 1.00 37.38 95 ALA A O 1
ATOM 720 N N . GLU A 1 96 ? 15.161 35.832 5.178 1.00 37.69 96 GLU A N 1
ATOM 721 C CA . GLU A 1 96 ? 15.327 36.068 3.744 1.00 37.69 96 GLU A CA 1
ATOM 722 C C . GLU A 1 96 ? 15.602 34.763 2.985 1.00 37.69 96 GLU A C 1
ATOM 724 O O . GLU A 1 96 ? 16.580 34.060 3.231 1.00 37.69 96 GLU A O 1
ATOM 729 N N . ALA A 1 97 ? 14.738 34.461 2.013 1.00 35.56 97 ALA A N 1
ATOM 730 C CA . ALA A 1 97 ? 14.676 33.199 1.269 1.00 35.56 97 ALA A CA 1
ATOM 731 C C . ALA A 1 97 ? 15.927 32.832 0.436 1.00 35.56 97 ALA A C 1
ATOM 733 O O . ALA A 1 97 ? 15.950 31.761 -0.159 1.00 35.56 97 ALA A O 1
ATOM 734 N N . ASN A 1 98 ? 16.962 33.681 0.400 1.00 38.25 98 ASN A N 1
ATOM 735 C CA . ASN A 1 98 ? 18.139 33.522 -0.464 1.00 38.25 98 ASN A CA 1
ATOM 736 C C . ASN A 1 98 ? 19.492 33.607 0.276 1.00 38.25 98 ASN A C 1
ATOM 738 O O . ASN A 1 98 ? 20.533 33.747 -0.369 1.00 38.25 98 ASN A O 1
ATOM 742 N N . ALA A 1 99 ? 19.519 33.524 1.611 1.00 34.84 99 ALA A N 1
ATOM 743 C CA . ALA A 1 99 ? 20.780 33.460 2.351 1.00 34.84 99 ALA A CA 1
ATOM 744 C C . ALA A 1 99 ? 21.458 32.089 2.148 1.00 34.84 99 ALA A C 1
ATOM 746 O O . ALA A 1 99 ? 20.888 31.034 2.418 1.00 34.84 99 ALA A O 1
ATOM 747 N N . ILE A 1 100 ? 22.681 32.106 1.617 1.00 35.09 100 ILE A N 1
ATOM 748 C CA . ILE A 1 100 ? 23.404 30.913 1.179 1.00 35.09 100 ILE A CA 1
ATOM 749 C C . ILE A 1 100 ? 23.860 30.050 2.370 1.00 35.09 100 ILE A C 1
ATOM 751 O O . ILE A 1 100 ? 24.668 30.497 3.171 1.00 35.09 100 ILE A O 1
ATOM 755 N N . GLY A 1 101 ? 23.413 28.790 2.424 1.00 43.34 101 GLY A N 1
ATOM 756 C CA . GLY A 1 101 ? 24.279 27.607 2.578 1.00 43.34 101 GLY A CA 1
ATOM 757 C C . GLY A 1 101 ? 25.047 27.341 3.884 1.00 43.34 101 GLY A C 1
ATOM 758 O O . GLY A 1 101 ? 26.166 26.836 3.794 1.00 43.34 101 GLY A O 1
ATOM 759 N N . TRP A 1 102 ? 24.499 27.612 5.076 1.00 47.69 102 TRP A N 1
ATOM 760 C CA . TRP A 1 102 ? 25.137 27.218 6.355 1.00 47.69 102 TRP A CA 1
ATOM 761 C C . TRP A 1 102 ? 24.218 26.448 7.327 1.00 47.69 102 TRP A C 1
ATOM 763 O O . TRP A 1 102 ? 24.431 26.517 8.536 1.00 47.69 102 TRP A O 1
ATOM 773 N N . GLU A 1 103 ? 23.213 25.694 6.853 1.00 49.31 103 GLU A N 1
ATOM 774 C CA . GLU A 1 103 ? 22.180 25.127 7.746 1.00 49.31 103 GLU A CA 1
ATOM 775 C C . GLU A 1 103 ? 21.655 23.759 7.320 1.00 49.31 103 GLU A C 1
ATOM 777 O O . GLU A 1 103 ? 20.962 23.660 6.319 1.00 49.31 103 GLU A O 1
ATOM 782 N N . ASP A 1 104 ? 21.883 22.738 8.152 1.00 52.25 104 ASP A N 1
ATOM 783 C CA . ASP A 1 104 ? 21.060 21.516 8.147 1.00 52.25 104 ASP A CA 1
ATOM 784 C C . ASP A 1 104 ? 20.617 21.073 9.557 1.00 52.25 104 ASP A C 1
ATOM 786 O O . ASP A 1 104 ? 19.774 20.188 9.679 1.00 52.25 104 ASP A O 1
ATOM 790 N N . PHE A 1 105 ? 21.150 21.676 10.635 1.00 53.62 105 PHE A N 1
ATOM 791 C CA . PHE A 1 105 ? 20.941 21.216 12.017 1.00 53.62 105 PHE A CA 1
ATOM 792 C C . PHE A 1 105 ? 21.013 22.368 13.035 1.00 53.62 105 PHE A C 1
ATOM 794 O O . PHE A 1 105 ? 21.914 23.201 12.963 1.00 53.62 105 PHE A O 1
ATOM 801 N N . THR A 1 106 ? 20.119 22.387 14.031 1.00 66.62 106 THR A N 1
ATOM 802 C CA . THR A 1 106 ? 20.249 23.267 15.213 1.00 66.62 106 THR A CA 1
ATOM 803 C C . THR A 1 106 ? 21.259 22.695 16.217 1.00 66.62 106 THR A C 1
ATOM 805 O O . THR A 1 106 ? 21.560 21.498 16.158 1.00 66.62 106 THR A O 1
ATOM 808 N N . PRO A 1 107 ? 21.757 23.503 17.177 1.00 69.81 107 PRO A N 1
ATOM 809 C CA . PRO A 1 107 ? 22.641 23.042 18.249 1.00 69.81 107 PRO A CA 1
ATOM 810 C C . PRO A 1 107 ? 22.229 21.732 18.914 1.00 69.81 107 PRO A C 1
ATOM 812 O O . PRO A 1 107 ? 23.057 20.842 19.098 1.00 69.81 107 PRO A O 1
ATOM 815 N N . ILE A 1 108 ? 20.935 21.582 19.212 1.00 74.50 108 ILE A N 1
ATOM 816 C CA . ILE A 1 108 ? 20.427 20.366 19.844 1.00 74.50 108 ILE A CA 1
ATOM 817 C C . ILE A 1 108 ? 20.529 19.144 18.921 1.00 74.50 108 ILE A C 1
ATOM 819 O O . ILE A 1 108 ? 20.894 18.077 19.389 1.00 74.50 108 ILE A O 1
ATOM 823 N N . HIS A 1 109 ? 20.286 19.276 17.611 1.00 76.12 109 HIS A N 1
ATOM 824 C CA . HIS A 1 109 ? 20.422 18.147 16.684 1.00 76.12 109 HIS A CA 1
ATOM 825 C C . HIS A 1 109 ? 21.877 17.670 16.632 1.00 76.12 109 HIS A C 1
ATOM 827 O O . HIS A 1 109 ? 22.138 16.473 16.706 1.00 76.12 109 HIS A O 1
ATOM 833 N N . ALA A 1 110 ? 22.829 18.608 16.579 1.00 72.00 110 ALA A N 1
ATOM 834 C CA . ALA A 1 110 ? 24.251 18.282 16.617 1.00 72.00 110 ALA A CA 1
ATOM 835 C C . ALA A 1 110 ? 24.649 17.594 17.936 1.00 72.00 110 ALA A C 1
ATOM 837 O O . ALA A 1 110 ? 25.397 16.616 17.913 1.00 72.00 110 ALA A O 1
ATOM 838 N N . ALA A 1 111 ? 24.112 18.061 19.069 1.00 75.56 111 ALA A N 1
ATOM 839 C CA . ALA A 1 111 ? 24.314 17.430 20.371 1.00 75.56 111 ALA A CA 1
ATOM 840 C C . ALA A 1 111 ? 23.738 16.007 20.423 1.00 75.56 111 ALA A C 1
ATOM 842 O O . ALA A 1 111 ? 24.396 15.095 20.912 1.00 75.56 111 ALA A O 1
ATOM 843 N N . CYS A 1 112 ? 22.544 15.788 19.872 1.00 78.50 112 CYS A N 1
ATOM 844 C CA . CYS A 1 112 ? 21.899 14.478 19.860 1.00 78.50 112 CYS A CA 1
ATOM 845 C C . CYS A 1 112 ? 22.598 13.468 18.929 1.00 78.50 112 CYS A C 1
ATOM 847 O O . CYS A 1 112 ? 22.574 12.273 19.209 1.00 78.50 112 CYS A O 1
ATOM 849 N N . MET A 1 113 ? 23.257 13.926 17.858 1.00 73.69 113 MET A N 1
ATOM 850 C CA . MET A 1 113 ? 23.933 13.069 16.867 1.00 73.69 113 MET A CA 1
ATOM 851 C C . MET A 1 113 ? 25.403 12.748 17.185 1.00 73.69 113 MET A C 1
ATOM 853 O O . MET A 1 113 ? 26.025 11.948 16.485 1.00 73.69 113 MET A O 1
ATOM 857 N N . THR A 1 114 ? 26.003 13.392 18.185 1.00 72.12 114 THR A N 1
ATOM 858 C CA . THR A 1 114 ? 27.438 13.234 18.461 1.00 72.12 114 THR A CA 1
ATOM 859 C C . THR A 1 114 ? 27.786 11.889 19.094 1.00 72.12 114 THR A C 1
ATOM 861 O O . THR A 1 114 ? 27.030 11.331 19.886 1.00 72.12 114 THR A O 1
ATOM 864 N N . THR A 1 115 ? 28.976 11.377 18.784 1.00 66.00 115 THR A N 1
ATOM 865 C CA . THR A 1 115 ? 29.508 10.138 19.368 1.00 66.00 115 THR A CA 1
ATOM 866 C C . THR A 1 115 ? 30.342 10.372 20.631 1.00 66.00 115 THR A C 1
ATOM 868 O O . THR A 1 115 ? 30.663 9.413 21.328 1.00 66.00 115 THR A O 1
ATOM 871 N N . GLN A 1 116 ? 30.698 11.623 20.949 1.00 66.00 116 GLN A N 1
ATOM 872 C CA . GLN A 1 116 ? 31.487 11.971 22.136 1.00 66.00 116 GLN A CA 1
ATOM 873 C C . GLN A 1 116 ? 30.567 12.320 23.306 1.00 66.00 116 GLN A C 1
ATOM 875 O O . GLN A 1 116 ? 29.992 13.398 23.321 1.00 66.00 116 GLN A O 1
ATOM 880 N N . VAL A 1 117 ? 30.432 11.411 24.272 1.00 62.41 117 VAL A N 1
ATOM 881 C CA . VAL A 1 117 ? 29.351 11.396 25.283 1.00 62.41 117 VAL A CA 1
ATOM 882 C C . VAL A 1 117 ? 29.556 12.371 26.437 1.00 62.41 117 VAL A C 1
ATOM 884 O O . VAL A 1 117 ? 28.601 12.902 27.003 1.00 62.41 117 VAL A O 1
ATOM 887 N N . ASP A 1 118 ? 30.812 12.584 26.815 1.00 63.03 118 ASP A N 1
ATOM 888 C CA . ASP A 1 118 ? 31.152 13.104 28.138 1.00 63.03 118 ASP A CA 1
ATOM 889 C C . ASP A 1 118 ? 30.699 14.546 28.389 1.00 63.03 118 ASP A C 1
ATOM 891 O O . ASP A 1 118 ? 30.422 14.912 29.528 1.00 63.03 118 ASP A O 1
ATOM 895 N N . SER A 1 119 ? 30.586 15.344 27.328 1.00 68.19 119 SER A N 1
ATOM 896 C CA . SER A 1 119 ? 30.190 16.755 27.400 1.00 68.19 119 SER A CA 1
ATOM 897 C C . SER A 1 119 ? 28.746 16.996 26.948 1.00 68.19 119 SER A C 1
ATOM 899 O O . SER A 1 119 ? 28.269 18.125 27.024 1.00 68.19 119 SER A O 1
ATOM 901 N N . VAL A 1 120 ? 28.036 15.962 26.476 1.00 75.81 120 VAL A N 1
ATOM 902 C CA . VAL A 1 120 ? 26.710 16.110 25.845 1.00 75.81 120 VAL A CA 1
ATOM 903 C C . VAL A 1 120 ? 25.637 16.437 26.862 1.00 75.81 120 VAL A C 1
ATOM 905 O O . VAL A 1 120 ? 24.833 17.327 26.620 1.00 75.81 120 VAL A O 1
ATOM 908 N N . HIS A 1 121 ? 25.631 15.737 27.999 1.00 82.00 121 HIS A N 1
ATOM 909 C CA . HIS A 1 121 ? 24.621 15.934 29.038 1.00 82.00 121 HIS A CA 1
ATOM 910 C C . HIS A 1 121 ? 24.611 17.386 29.529 1.00 82.00 121 HIS A C 1
ATOM 912 O O . HIS A 1 121 ? 23.603 18.071 29.396 1.00 82.00 121 HIS A O 1
ATOM 918 N N . ASN A 1 122 ? 25.773 17.882 29.963 1.00 77.88 122 ASN A N 1
ATOM 919 C CA . ASN A 1 122 ? 25.941 19.257 30.436 1.00 77.88 122 ASN A CA 1
ATOM 920 C C . ASN A 1 122 ? 25.623 20.283 29.339 1.00 77.88 122 ASN A C 1
ATOM 922 O O . ASN A 1 122 ? 25.135 21.370 29.625 1.00 77.88 122 ASN A O 1
ATOM 926 N N . PHE A 1 123 ? 25.893 19.950 28.074 1.00 77.81 123 PHE A N 1
ATOM 927 C CA . PHE A 1 123 ? 25.589 20.836 26.956 1.00 77.81 123 PHE A CA 1
ATOM 928 C C . PHE A 1 123 ? 24.087 20.922 26.659 1.00 77.81 123 PHE A C 1
ATOM 930 O O . PHE A 1 123 ? 23.563 22.016 26.454 1.00 77.81 123 PHE A O 1
ATOM 937 N N . VAL A 1 124 ? 23.388 19.785 26.653 1.00 81.19 124 VAL A N 1
ATOM 938 C CA . VAL A 1 124 ? 21.928 19.727 26.498 1.00 81.19 124 VAL A CA 1
ATOM 939 C C . VAL A 1 124 ? 21.250 20.454 27.661 1.00 81.19 124 VAL A C 1
ATOM 941 O O . VAL A 1 124 ? 20.377 21.289 27.425 1.00 81.19 124 VAL A O 1
ATOM 944 N N . GLU A 1 125 ? 21.714 20.214 28.888 1.00 83.25 125 GLU A N 1
ATOM 945 C CA . GLU A 1 125 ? 21.257 20.905 30.096 1.00 83.25 125 GLU A CA 1
ATOM 946 C C . GLU A 1 125 ? 21.459 22.417 29.992 1.00 83.25 125 GLU A C 1
ATOM 948 O O . GLU A 1 125 ? 20.526 23.188 30.213 1.00 83.25 125 GLU A O 1
ATOM 953 N N . PHE A 1 126 ? 22.647 22.850 29.572 1.00 78.62 126 PHE A N 1
ATOM 954 C CA . PHE A 1 126 ? 22.963 24.257 29.366 1.00 78.62 126 PHE A CA 1
ATOM 955 C C . PHE A 1 126 ? 22.044 24.919 28.327 1.00 78.62 126 PHE A C 1
ATOM 957 O O . PHE A 1 126 ? 21.524 26.011 28.572 1.00 78.62 126 PHE A O 1
ATOM 964 N N . ILE A 1 127 ? 21.816 24.265 27.181 1.00 76.12 127 ILE A N 1
ATOM 965 C CA . ILE A 1 127 ? 20.946 24.784 26.116 1.00 76.12 127 ILE A CA 1
ATOM 966 C C . ILE A 1 127 ? 19.509 24.950 26.626 1.00 76.12 127 ILE A C 1
ATOM 968 O O . ILE A 1 127 ? 18.902 26.009 26.439 1.00 76.12 127 ILE A O 1
ATOM 972 N N . ILE A 1 128 ? 18.972 23.921 27.283 1.00 80.06 128 ILE A N 1
ATOM 973 C CA . ILE A 1 128 ? 17.599 23.925 27.802 1.00 80.06 128 ILE A CA 1
ATOM 974 C C . ILE A 1 128 ? 17.457 24.953 28.933 1.00 80.06 128 ILE A C 1
ATOM 976 O O . ILE A 1 128 ? 16.529 25.762 28.911 1.00 80.06 128 ILE A O 1
ATOM 980 N N . GLY A 1 129 ? 18.412 25.007 29.866 1.00 79.88 129 GLY A N 1
ATOM 981 C CA . GLY A 1 129 ? 18.423 25.951 30.991 1.00 79.88 129 GLY A CA 1
ATOM 982 C C . GLY A 1 129 ? 18.504 27.425 30.578 1.00 79.88 129 GLY A C 1
ATOM 983 O O . GLY A 1 129 ? 18.137 28.309 31.350 1.00 79.88 129 GLY A O 1
ATOM 984 N N . ARG A 1 130 ? 18.932 27.713 29.344 1.00 75.00 130 ARG A N 1
ATOM 985 C CA . ARG A 1 130 ? 18.950 29.061 28.753 1.00 75.00 130 ARG A CA 1
ATOM 986 C C . ARG A 1 130 ? 17.716 29.378 27.900 1.00 75.00 130 ARG A C 1
ATOM 988 O O . ARG A 1 130 ? 17.702 30.397 27.210 1.00 75.00 130 ARG A O 1
ATOM 995 N N . GLY A 1 131 ? 16.677 28.545 27.968 1.00 71.94 131 GLY A N 1
ATOM 996 C CA . GLY A 1 131 ? 15.378 28.805 27.345 1.00 71.94 131 GLY A CA 1
ATOM 997 C C . GLY A 1 131 ? 15.336 28.529 25.842 1.00 71.94 131 GLY A C 1
ATOM 998 O O . GLY A 1 131 ? 14.581 29.185 25.121 1.00 71.94 131 GLY A O 1
ATOM 999 N N . ALA A 1 132 ? 16.155 27.598 25.345 1.00 74.62 132 ALA A N 1
ATOM 1000 C CA . ALA A 1 132 ? 16.056 27.155 23.959 1.00 74.62 132 ALA A CA 1
ATOM 1001 C C . ALA A 1 132 ? 14.694 26.489 23.686 1.00 74.62 132 ALA A C 1
ATOM 1003 O O . ALA A 1 132 ? 14.299 25.555 24.382 1.00 74.62 132 ALA A O 1
ATOM 1004 N N . ASP A 1 133 ? 13.991 26.948 22.650 1.00 77.06 133 ASP A N 1
ATOM 1005 C CA . ASP A 1 133 ? 12.711 26.386 22.225 1.00 77.06 133 ASP A CA 1
ATOM 1006 C C . ASP A 1 133 ? 12.948 25.250 21.225 1.00 77.06 133 ASP A C 1
ATOM 1008 O O . ASP A 1 133 ? 13.063 25.434 20.007 1.00 77.06 133 ASP A O 1
ATOM 1012 N N . LEU A 1 134 ? 13.021 24.039 21.768 1.00 77.25 134 LEU A N 1
ATOM 1013 C CA . LEU A 1 134 ? 13.205 22.817 20.995 1.00 77.25 134 LEU A CA 1
ATOM 1014 C C . LEU A 1 134 ? 12.053 22.547 20.019 1.00 77.25 134 LEU A C 1
ATOM 1016 O O . LEU A 1 134 ? 12.289 21.948 18.966 1.00 77.25 134 LEU A O 1
ATOM 1020 N N . SER A 1 135 ? 10.837 23.014 20.323 1.00 75.94 135 SER A N 1
ATOM 1021 C CA . SER A 1 135 ? 9.678 22.843 19.445 1.00 75.94 135 SER A CA 1
ATOM 1022 C C . SER A 1 135 ? 9.803 23.706 18.187 1.00 75.94 135 SER A C 1
ATOM 1024 O O . SER A 1 135 ? 9.575 23.230 17.070 1.00 75.94 135 SER A O 1
ATOM 1026 N N . LEU A 1 136 ? 10.275 24.947 18.346 1.00 72.81 136 LEU A N 1
ATOM 1027 C CA . LEU A 1 136 ? 10.578 25.858 17.244 1.00 72.81 136 LEU A CA 1
ATOM 1028 C C . LEU A 1 136 ? 11.682 25.291 16.346 1.00 72.81 136 LEU A C 1
ATOM 1030 O O . LEU A 1 136 ? 11.579 25.334 15.116 1.00 72.81 136 LEU A O 1
ATOM 1034 N N . TRP A 1 137 ? 12.728 24.741 16.964 1.00 71.12 137 TRP A N 1
ATOM 1035 C CA . TRP A 1 137 ? 13.874 24.164 16.264 1.00 71.12 137 TRP A CA 1
ATOM 1036 C C . TRP A 1 137 ? 13.510 22.883 15.507 1.00 71.12 137 TRP A C 1
ATOM 1038 O O . TRP A 1 137 ? 13.946 22.711 14.370 1.00 71.12 137 TRP A O 1
ATOM 1048 N N . GLY A 1 138 ? 12.691 22.007 16.097 1.00 65.38 138 GLY A N 1
ATOM 1049 C CA . GLY A 1 138 ? 12.214 20.781 15.453 1.00 65.38 138 GLY A CA 1
ATOM 1050 C C . GLY A 1 138 ? 11.285 21.048 14.262 1.00 65.38 138 GLY A C 1
ATOM 1051 O O . GLY A 1 138 ? 11.490 20.499 13.175 1.00 65.38 138 GLY A O 1
ATOM 1052 N N . LYS A 1 139 ? 10.299 21.942 14.426 1.00 65.12 139 LYS A N 1
ATOM 1053 C CA . LYS A 1 139 ? 9.287 22.233 13.390 1.00 65.12 139 LYS A CA 1
ATOM 1054 C C . LYS A 1 139 ? 9.840 23.002 12.194 1.00 65.12 139 LYS A C 1
ATOM 1056 O O . LYS A 1 139 ? 9.461 22.723 11.062 1.00 65.12 139 LYS A O 1
ATOM 1061 N N . ARG A 1 140 ? 10.740 23.968 12.410 1.00 61.44 140 ARG A N 1
ATOM 1062 C CA . ARG A 1 140 ? 11.277 24.791 11.309 1.00 61.44 140 ARG A CA 1
ATOM 1063 C C . ARG A 1 140 ? 12.337 24.081 10.465 1.00 61.44 140 ARG A C 1
ATOM 1065 O O . ARG A 1 140 ? 12.441 24.397 9.284 1.00 61.44 140 ARG A O 1
ATOM 1072 N N . LEU A 1 141 ? 13.109 23.152 11.038 1.00 57.47 141 LEU A N 1
ATOM 1073 C CA . LEU A 1 141 ? 14.153 22.418 10.307 1.00 57.47 141 LEU A CA 1
ATOM 1074 C C . LEU A 1 141 ? 13.611 21.234 9.511 1.00 57.47 141 LEU A C 1
ATOM 1076 O O . LEU A 1 141 ? 14.003 21.067 8.359 1.00 57.47 141 LEU A O 1
ATOM 1080 N N . SER A 1 142 ? 12.689 20.458 10.090 1.00 55.53 142 SER A N 1
ATOM 1081 C CA . SER A 1 142 ? 12.073 19.307 9.408 1.00 55.53 142 SER A CA 1
ATOM 1082 C C . SER A 1 142 ? 11.411 19.692 8.076 1.00 55.53 142 SER A C 1
ATOM 1084 O O . SER A 1 142 ? 11.455 18.929 7.115 1.00 55.53 142 SER A O 1
ATOM 1086 N N . LEU A 1 143 ? 10.893 20.921 7.978 1.00 54.38 143 LEU A N 1
ATOM 1087 C CA . LEU A 1 143 ? 10.264 21.462 6.769 1.00 54.38 143 LEU A CA 1
ATOM 1088 C C . LEU A 1 143 ? 11.240 22.029 5.722 1.00 54.38 143 LEU A C 1
ATOM 1090 O O . LEU A 1 143 ? 10.825 22.251 4.587 1.00 54.38 143 LEU A O 1
ATOM 1094 N N . LYS A 1 144 ? 12.498 22.326 6.082 1.00 52.72 144 LYS A N 1
ATOM 1095 C CA . LYS A 1 144 ? 13.405 23.126 5.235 1.00 52.72 144 LYS A CA 1
ATOM 1096 C C . LYS A 1 144 ? 14.557 22.352 4.599 1.00 52.72 144 LYS A C 1
ATOM 1098 O O . LYS A 1 144 ? 15.115 22.857 3.629 1.00 52.72 144 LYS A O 1
ATOM 1103 N N . THR A 1 145 ? 14.933 21.174 5.100 1.00 50.84 145 THR A N 1
ATOM 1104 C CA . THR A 1 145 ? 16.125 20.470 4.591 1.00 50.84 145 THR A CA 1
ATOM 1105 C C . THR A 1 145 ? 15.873 18.996 4.290 1.00 50.84 145 THR A C 1
ATOM 1107 O O . THR A 1 145 ? 15.094 18.313 4.952 1.00 50.84 145 THR A O 1
ATOM 1110 N N . SER A 1 146 ? 16.574 18.474 3.280 1.00 46.72 146 SER A N 1
ATOM 1111 C CA . SER A 1 146 ? 16.551 17.052 2.906 1.00 46.72 146 SER A CA 1
ATOM 1112 C C . SER A 1 146 ? 17.236 16.142 3.942 1.00 46.72 146 SER A C 1
ATOM 1114 O O . SER A 1 146 ? 17.041 14.922 3.908 1.00 46.72 146 SER A O 1
ATOM 1116 N N . PHE A 1 147 ? 18.001 16.724 4.879 1.00 43.47 147 PHE A N 1
ATOM 1117 C CA . PHE A 1 147 ? 18.765 16.029 5.922 1.00 43.47 147 PHE A CA 1
ATOM 1118 C C . PHE A 1 147 ? 18.087 16.018 7.305 1.00 43.47 147 PHE A C 1
ATOM 1120 O O . PHE A 1 147 ? 18.301 15.071 8.066 1.00 43.47 147 PHE A O 1
ATOM 1127 N N . ALA A 1 148 ? 17.202 16.970 7.631 1.00 52.66 148 ALA A N 1
ATOM 1128 C CA . ALA A 1 148 ? 16.441 16.989 8.889 1.00 52.66 148 ALA A CA 1
ATOM 1129 C C . ALA A 1 148 ? 15.219 16.049 8.850 1.00 52.66 148 ALA A C 1
ATOM 1131 O O . ALA A 1 148 ? 14.092 16.425 9.160 1.00 52.66 148 ALA A O 1
ATOM 1132 N N . LYS A 1 149 ? 15.437 14.779 8.481 1.00 60.53 149 LYS A N 1
ATOM 1133 C CA . LYS A 1 149 ? 14.367 13.772 8.389 1.00 60.53 149 LYS A CA 1
ATOM 1134 C C . LYS A 1 149 ? 13.861 13.283 9.760 1.00 60.53 149 LYS A C 1
ATOM 1136 O O . LYS A 1 149 ? 12.993 12.412 9.785 1.00 60.53 149 LYS A O 1
ATOM 1141 N N . ARG A 1 150 ? 14.425 13.744 10.887 1.00 73.19 150 ARG A N 1
ATOM 1142 C CA . ARG A 1 150 ? 14.084 13.316 12.262 1.00 73.19 150 ARG A CA 1
ATOM 1143 C C . ARG A 1 150 ? 14.125 14.486 13.255 1.00 73.19 150 ARG A C 1
ATOM 1145 O O . ARG A 1 150 ? 14.929 15.394 13.078 1.00 73.19 150 ARG A O 1
ATOM 1152 N N . LEU A 1 151 ? 13.268 14.459 14.283 1.00 80.81 151 LEU A N 1
ATOM 1153 C CA . LEU A 1 151 ? 13.291 15.434 15.388 1.00 80.81 151 LEU A CA 1
ATOM 1154 C C . LEU A 1 151 ? 14.490 15.165 16.326 1.00 80.81 151 LEU A C 1
ATOM 1156 O O . LEU A 1 151 ? 14.947 14.020 16.391 1.00 80.81 151 LEU A O 1
ATOM 1160 N N . PRO A 1 152 ? 14.966 16.149 17.120 1.00 83.62 152 PRO A N 1
ATOM 1161 C CA . PRO A 1 152 ? 16.095 15.966 18.042 1.00 83.62 152 PRO A CA 1
ATOM 1162 C C . PRO A 1 152 ? 15.942 14.767 18.978 1.00 83.62 152 PRO A C 1
ATOM 1164 O O . PRO A 1 152 ? 16.891 14.018 19.187 1.00 83.62 152 PRO A O 1
ATOM 1167 N N . LEU A 1 153 ? 14.726 14.551 19.489 1.00 89.06 153 LEU A N 1
ATOM 1168 C CA . LEU A 1 153 ? 14.417 13.441 20.384 1.00 89.06 153 LEU A CA 1
ATOM 1169 C C . LEU A 1 153 ? 14.650 12.070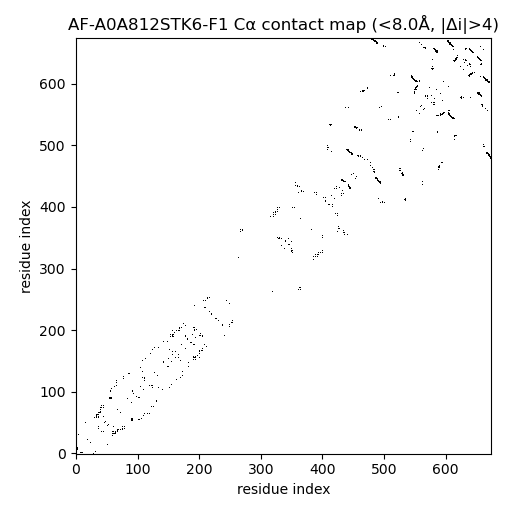 19.727 1.00 89.06 153 LEU A C 1
ATOM 1171 O O . LEU A 1 153 ? 15.136 11.160 20.386 1.00 89.06 153 LEU A O 1
ATOM 1175 N N . HIS A 1 154 ? 14.384 11.933 18.426 1.00 87.00 154 HIS A N 1
ATOM 1176 C CA . HIS A 1 154 ? 14.637 10.681 17.707 1.00 87.00 154 HIS A CA 1
ATOM 1177 C C . HIS A 1 154 ? 16.141 10.419 17.578 1.00 87.00 154 HIS A C 1
ATOM 1179 O O . HIS A 1 154 ? 16.587 9.300 17.803 1.00 87.00 154 HIS A O 1
ATOM 1185 N N . TYR A 1 155 ? 16.937 11.454 17.281 1.00 85.62 155 TYR A N 1
ATOM 1186 C CA . TYR A 1 155 ? 18.397 11.329 17.257 1.00 85.62 155 TYR A CA 1
ATOM 1187 C C . TYR A 1 155 ? 18.967 11.013 18.642 1.00 85.62 155 TYR A C 1
ATOM 1189 O O . TYR A 1 155 ? 19.875 10.196 18.751 1.00 85.62 155 TYR A O 1
ATOM 1197 N N . ALA A 1 156 ? 18.427 11.630 19.699 1.00 88.56 156 ALA A N 1
ATOM 1198 C CA . ALA A 1 156 ? 18.837 11.346 21.070 1.00 88.56 156 ALA A CA 1
ATOM 1199 C C . ALA A 1 156 ? 18.533 9.891 21.449 1.00 88.56 156 ALA A C 1
ATOM 1201 O O . ALA A 1 156 ? 19.389 9.227 22.023 1.00 88.56 156 ALA A O 1
ATOM 1202 N N . ALA A 1 157 ? 17.342 9.404 21.091 1.00 89.12 157 ALA A N 1
ATOM 1203 C CA . ALA A 1 157 ? 16.903 8.044 21.370 1.00 89.12 157 ALA A CA 1
ATOM 1204 C C . ALA A 1 157 ? 17.665 6.985 20.553 1.00 89.12 157 ALA A C 1
ATOM 1206 O O . ALA A 1 157 ? 17.928 5.905 21.062 1.00 89.12 157 ALA A O 1
ATOM 1207 N N . GLU A 1 158 ? 18.050 7.275 19.308 1.00 88.00 158 GLU A N 1
ATOM 1208 C CA . GLU A 1 158 ? 18.825 6.359 18.454 1.00 88.00 158 GLU A CA 1
ATOM 1209 C C . GLU A 1 158 ? 20.317 6.282 18.843 1.00 88.00 158 GLU A C 1
ATOM 1211 O O . GLU A 1 158 ? 21.022 5.330 18.492 1.00 88.00 158 GLU A O 1
ATOM 1216 N N . ASN A 1 159 ? 20.822 7.275 19.578 1.00 87.19 159 ASN A N 1
ATOM 1217 C CA . ASN A 1 159 ? 22.228 7.360 19.943 1.00 87.19 159 ASN A CA 1
ATOM 1218 C C . ASN A 1 159 ? 22.586 6.393 21.082 1.00 87.19 159 ASN A C 1
ATOM 1220 O O . ASN A 1 159 ? 22.367 6.678 22.257 1.00 87.19 159 ASN A O 1
ATOM 1224 N N . LYS A 1 160 ? 23.260 5.294 20.717 1.00 86.94 160 LYS A N 1
ATOM 1225 C CA . LYS A 1 160 ? 23.699 4.214 21.625 1.00 86.94 160 LYS A CA 1
ATOM 1226 C C . LYS A 1 160 ? 24.530 4.653 22.821 1.00 86.94 160 LYS A C 1
ATOM 1228 O O . LYS A 1 160 ? 24.630 3.910 23.791 1.00 86.94 160 LYS A O 1
ATOM 1233 N N . ASN A 1 161 ? 25.161 5.817 22.736 1.00 84.19 161 ASN A N 1
ATOM 1234 C CA . ASN A 1 161 ? 26.025 6.308 23.794 1.00 84.19 161 ASN A CA 1
ATOM 1235 C C . ASN A 1 161 ? 25.349 7.383 24.659 1.00 84.19 161 ASN A C 1
ATOM 1237 O O . ASN A 1 161 ? 25.964 7.878 25.599 1.00 84.19 161 ASN A O 1
ATOM 1241 N N . MET A 1 162 ? 24.110 7.776 24.354 1.00 87.75 162 MET A N 1
ATOM 1242 C CA . MET A 1 162 ? 23.388 8.792 25.113 1.00 87.75 162 MET A CA 1
ATOM 1243 C C . MET A 1 162 ? 22.885 8.226 26.446 1.00 87.75 162 MET A C 1
ATOM 1245 O O . MET A 1 162 ? 22.311 7.140 26.498 1.00 87.75 162 MET A O 1
ATOM 1249 N N . LYS A 1 163 ? 23.070 8.978 27.538 1.00 90.00 163 LYS A N 1
ATOM 1250 C CA . LYS A 1 163 ? 22.506 8.622 28.851 1.00 90.00 163 LYS A CA 1
ATOM 1251 C C . LYS A 1 163 ? 20.985 8.785 28.844 1.00 90.00 163 LYS A C 1
ATOM 1253 O O . LYS A 1 163 ? 20.496 9.788 28.320 1.00 90.00 163 LYS A O 1
ATOM 1258 N N . THR A 1 164 ? 20.275 7.877 29.520 1.00 92.06 164 THR A N 1
ATOM 1259 C CA . THR A 1 164 ? 18.812 7.925 29.705 1.00 92.06 164 THR A CA 1
ATOM 1260 C C . THR A 1 164 ? 18.348 9.303 30.182 1.00 92.06 164 THR A C 1
ATOM 1262 O O . THR A 1 164 ? 17.475 9.903 29.559 1.00 92.06 164 THR A O 1
ATOM 1265 N N . ASP A 1 165 ? 19.002 9.872 31.200 1.00 90.88 165 ASP A N 1
ATOM 1266 C CA . ASP A 1 165 ? 18.663 11.199 31.733 1.00 90.88 165 ASP A CA 1
ATOM 1267 C C . ASP A 1 165 ? 18.749 12.311 30.682 1.00 90.88 165 ASP A C 1
ATOM 1269 O O . ASP A 1 165 ? 17.904 13.203 30.653 1.00 90.88 165 ASP A O 1
ATOM 1273 N N . THR A 1 166 ? 19.732 12.254 29.777 1.00 90.06 166 THR A N 1
ATOM 1274 C CA . THR A 1 166 ? 19.863 13.237 28.692 1.00 90.06 166 THR A CA 1
ATOM 1275 C C . THR A 1 166 ? 18.726 13.098 27.683 1.00 90.06 166 THR A C 1
ATOM 1277 O O . THR A 1 166 ? 18.165 14.104 27.254 1.00 90.06 166 THR A O 1
ATOM 1280 N N . VAL A 1 167 ? 18.356 11.866 27.315 1.00 92.00 167 VAL A N 1
ATOM 1281 C CA . VAL A 1 167 ? 17.220 11.611 26.412 1.00 92.00 167 VAL A CA 1
ATOM 1282 C C . VAL A 1 167 ? 15.924 12.124 27.038 1.00 92.00 167 VAL A C 1
ATOM 1284 O O . VAL A 1 167 ? 15.169 12.850 26.389 1.00 92.00 167 VAL A O 1
ATOM 1287 N N . MET A 1 168 ? 15.708 11.832 28.323 1.00 94.06 168 MET A N 1
ATOM 1288 C CA . MET A 1 168 ? 14.543 12.308 29.068 1.00 94.06 168 MET A CA 1
ATOM 1289 C C . MET A 1 168 ? 14.522 13.829 29.217 1.00 94.06 168 MET A C 1
ATOM 1291 O O . MET A 1 168 ? 13.450 14.427 29.174 1.00 94.06 168 MET A O 1
ATOM 1295 N N . MET A 1 169 ? 15.681 14.476 29.334 1.00 91.88 169 MET A N 1
ATOM 1296 C CA . MET A 1 169 ? 15.784 15.935 29.363 1.00 91.88 169 MET A CA 1
ATOM 1297 C C . MET A 1 169 ? 15.304 16.558 28.045 1.00 91.88 169 MET A C 1
ATOM 1299 O O . MET A 1 169 ? 14.506 17.497 28.064 1.00 91.88 169 MET A O 1
ATOM 1303 N N . VAL A 1 170 ? 15.710 15.991 26.902 1.00 89.69 170 VAL A N 1
ATOM 1304 C CA . VAL A 1 170 ? 15.222 16.415 25.577 1.00 89.69 170 VAL A CA 1
ATOM 1305 C C . VAL A 1 170 ? 13.720 16.150 25.438 1.00 89.69 170 VAL A C 1
ATOM 1307 O O . VAL A 1 170 ? 12.994 17.018 24.957 1.00 89.69 170 VAL A O 1
ATOM 1310 N N . ALA A 1 171 ? 13.242 14.986 25.892 1.00 91.62 171 ALA A N 1
ATOM 1311 C CA . ALA A 1 171 ? 11.826 14.627 25.839 1.00 91.62 171 ALA A CA 1
ATOM 1312 C C . ALA A 1 171 ? 10.960 15.592 26.660 1.00 91.62 171 ALA A C 1
ATOM 1314 O O . ALA A 1 171 ? 9.954 16.090 26.165 1.00 91.62 171 ALA A O 1
ATOM 1315 N N . ARG A 1 172 ? 11.367 15.914 27.893 1.00 91.38 172 ARG A N 1
ATOM 1316 C CA . ARG A 1 172 ? 10.637 16.836 28.779 1.00 91.38 172 ARG A CA 1
ATOM 1317 C C . ARG A 1 172 ? 10.626 18.269 28.258 1.00 91.38 172 ARG A C 1
ATOM 1319 O O . ARG A 1 172 ? 9.635 18.969 28.435 1.00 91.38 172 ARG A O 1
ATOM 1326 N N . ALA A 1 173 ? 11.700 18.698 27.602 1.00 87.69 173 ALA A N 1
ATOM 1327 C CA . ALA A 1 173 ? 11.776 20.026 27.007 1.00 87.69 173 ALA A CA 1
ATOM 1328 C C . ALA A 1 173 ? 11.002 20.141 25.673 1.00 87.69 173 ALA A C 1
ATOM 1330 O O . ALA A 1 173 ? 10.715 21.254 25.234 1.00 87.69 173 ALA A O 1
ATOM 1331 N N . TYR A 1 174 ? 10.617 19.020 25.047 1.00 88.38 174 TYR A N 1
ATOM 1332 C CA . TYR A 1 174 ? 9.725 18.989 23.881 1.00 88.38 174 TYR A CA 1
ATOM 1333 C C . TYR A 1 174 ? 8.798 17.753 23.880 1.00 88.38 174 TYR A C 1
ATOM 1335 O O . TYR A 1 174 ? 8.966 16.850 23.055 1.00 88.38 174 TYR A O 1
ATOM 1343 N N . PRO A 1 175 ? 7.783 17.704 24.764 1.00 87.75 175 PRO A N 1
ATOM 1344 C CA . PRO A 1 175 ? 6.963 16.504 24.957 1.00 87.75 175 PRO A CA 1
ATOM 1345 C C . PRO A 1 175 ? 6.151 16.095 23.725 1.00 87.75 175 PRO A C 1
ATOM 1347 O O . PRO A 1 175 ? 5.920 14.913 23.497 1.00 87.75 175 PRO A O 1
ATOM 1350 N N . GLN A 1 176 ? 5.746 17.048 22.878 1.00 83.56 176 GLN A N 1
ATOM 1351 C CA . GLN A 1 176 ? 4.990 16.734 21.662 1.00 83.56 176 GLN A CA 1
ATOM 1352 C C . GLN A 1 176 ? 5.802 15.862 20.687 1.00 83.56 176 GLN A C 1
ATOM 1354 O O . GLN A 1 176 ? 5.215 15.073 19.951 1.00 83.56 176 GLN A O 1
ATOM 1359 N N . ALA A 1 177 ? 7.140 15.929 20.722 1.00 84.56 177 ALA A N 1
ATOM 1360 C CA . ALA A 1 177 ? 8.008 15.095 19.889 1.00 84.56 177 ALA A CA 1
ATOM 1361 C C . ALA A 1 177 ? 7.887 13.587 20.166 1.00 84.56 177 ALA A C 1
ATOM 1363 O O . ALA A 1 177 ? 8.389 12.798 19.368 1.00 84.56 177 ALA A O 1
ATOM 1364 N N . LEU A 1 178 ? 7.241 13.191 21.270 1.00 84.81 178 LEU A N 1
ATOM 1365 C CA . LEU A 1 178 ? 6.927 11.795 21.586 1.00 84.81 178 LEU A CA 1
ATOM 1366 C C . LEU A 1 178 ? 5.952 11.160 20.586 1.00 84.81 178 LEU A C 1
ATOM 1368 O O . LEU A 1 178 ? 6.015 9.954 20.377 1.00 84.81 178 LEU A O 1
ATOM 1372 N N . PHE A 1 179 ? 5.075 11.971 19.989 1.00 81.06 179 PHE A N 1
ATOM 1373 C CA . PHE A 1 179 ? 3.982 11.530 19.113 1.00 81.06 179 PHE A CA 1
ATOM 1374 C C . PHE A 1 179 ? 3.974 12.250 17.756 1.00 81.06 179 PHE A C 1
ATOM 1376 O O . PHE A 1 179 ? 3.180 11.934 16.876 1.00 81.06 179 PHE A O 1
ATOM 1383 N N . GLU A 1 180 ? 4.821 13.267 17.564 1.00 73.44 180 GLU A N 1
ATOM 1384 C CA . GLU A 1 180 ? 4.890 13.992 16.296 1.00 73.44 180 GLU A CA 1
ATOM 1385 C C . GLU A 1 180 ? 5.625 13.153 15.227 1.00 73.44 180 GLU A C 1
ATOM 1387 O O . GLU A 1 180 ? 6.833 12.920 15.354 1.00 73.44 180 GLU A O 1
ATOM 1392 N N . PRO A 1 181 ? 4.941 12.738 14.138 1.00 57.28 181 PRO A N 1
ATOM 1393 C CA . PRO A 1 181 ? 5.590 12.052 13.033 1.00 57.28 181 PRO A CA 1
ATOM 1394 C C . PRO A 1 181 ? 6.461 13.039 12.263 1.00 57.28 181 PRO A C 1
ATOM 1396 O O . PRO A 1 181 ? 6.069 14.178 11.982 1.00 57.28 181 PRO A O 1
ATOM 1399 N N . VAL A 1 182 ? 7.650 12.601 11.864 1.00 56.19 182 VAL A N 1
ATOM 1400 C CA . VAL A 1 182 ? 8.557 13.481 11.133 1.00 56.19 182 VAL A CA 1
ATOM 1401 C C . VAL A 1 182 ? 8.075 13.639 9.687 1.00 56.19 182 VAL A C 1
ATOM 1403 O O . VAL A 1 182 ? 7.868 12.651 8.986 1.00 56.19 182 VAL A O 1
ATOM 1406 N N . ASN A 1 183 ? 7.908 14.886 9.234 1.00 52.16 183 ASN A N 1
ATOM 1407 C CA . ASN A 1 183 ? 7.456 15.272 7.886 1.00 52.16 183 ASN A CA 1
ATOM 1408 C C . ASN A 1 183 ? 6.030 14.844 7.503 1.00 52.16 183 ASN A C 1
ATOM 1410 O O . ASN A 1 183 ? 5.733 14.760 6.316 1.00 52.16 183 ASN A O 1
ATOM 1414 N N . ARG A 1 184 ? 5.138 14.597 8.476 1.00 44.94 184 ARG A N 1
ATOM 1415 C CA . ARG A 1 184 ? 3.763 14.108 8.223 1.00 44.94 184 ARG A CA 1
ATOM 1416 C C . ARG A 1 184 ? 3.708 12.800 7.415 1.00 44.94 184 ARG A C 1
ATOM 1418 O O . ARG A 1 184 ? 2.649 12.465 6.903 1.00 44.94 184 ARG A O 1
ATOM 1425 N N . VAL A 1 185 ? 4.819 12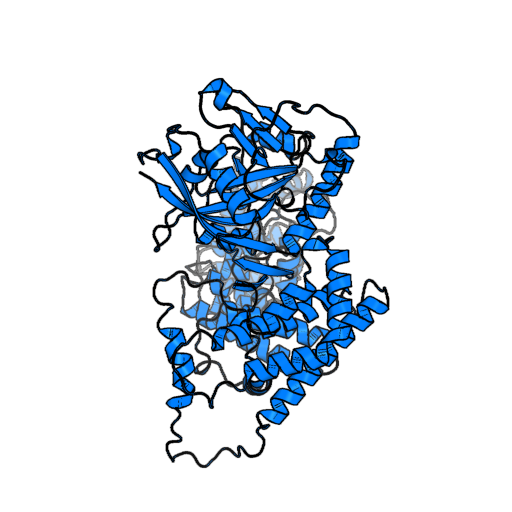.064 7.311 1.00 40.53 185 VAL A N 1
ATOM 1426 C CA . VAL A 1 185 ? 4.869 10.757 6.647 1.00 40.53 185 VAL A CA 1
ATOM 1427 C C . VAL A 1 185 ? 4.469 9.694 7.676 1.00 40.53 185 VAL A C 1
ATOM 1429 O O . VAL A 1 185 ? 5.182 9.540 8.673 1.00 40.53 185 VAL A O 1
ATOM 1432 N N . PRO A 1 186 ? 3.352 8.973 7.484 1.00 37.44 186 PRO A N 1
ATOM 1433 C CA . PRO A 1 186 ? 2.979 7.852 8.344 1.00 37.44 186 PRO A CA 1
ATOM 1434 C C . PRO A 1 186 ? 4.056 6.749 8.305 1.00 37.44 186 PRO A C 1
ATOM 1436 O O . PRO A 1 186 ? 4.602 6.461 7.242 1.00 37.44 186 PRO A O 1
ATOM 1439 N N . GLY A 1 187 ? 4.372 6.122 9.447 1.00 40.84 187 GLY A N 1
ATOM 1440 C CA . GLY A 1 187 ? 5.203 4.903 9.488 1.00 40.84 187 GLY A CA 1
ATOM 1441 C C . GLY A 1 187 ? 6.698 5.057 9.813 1.00 40.84 187 GLY A C 1
ATOM 1442 O O . GLY A 1 187 ? 7.482 4.181 9.453 1.00 40.84 187 GLY A O 1
ATOM 1443 N N . ARG A 1 188 ? 7.133 6.131 10.487 1.00 57.41 188 ARG A N 1
ATOM 1444 C CA . ARG A 1 188 ? 8.467 6.167 11.127 1.00 57.41 188 ARG A CA 1
ATOM 1445 C C . ARG A 1 188 ? 8.377 5.797 12.606 1.00 57.41 188 ARG A C 1
ATOM 1447 O O . ARG A 1 188 ? 7.432 6.216 13.263 1.00 57.41 188 ARG A O 1
ATOM 1454 N N . ASP A 1 189 ? 9.391 5.076 13.093 1.00 68.06 189 ASP A N 1
ATOM 1455 C CA . ASP A 1 189 ? 9.549 4.685 14.501 1.00 68.06 189 ASP A CA 1
ATOM 1456 C C . ASP A 1 189 ? 9.368 5.885 15.446 1.00 68.06 189 ASP A C 1
ATOM 1458 O O . ASP A 1 189 ? 10.044 6.907 15.282 1.00 68.06 189 ASP A O 1
ATOM 1462 N N . LEU A 1 190 ? 8.510 5.738 16.461 1.00 80.81 190 LEU A N 1
ATOM 1463 C CA . LEU A 1 190 ? 8.419 6.683 17.577 1.00 80.81 190 LEU A CA 1
ATOM 1464 C C . LEU A 1 190 ? 9.746 6.707 18.364 1.00 80.81 190 LEU A C 1
ATOM 1466 O O . LEU A 1 190 ? 10.533 5.755 18.295 1.00 80.81 190 LEU A O 1
ATOM 1470 N N . PRO A 1 191 ? 10.032 7.753 19.161 1.00 84.75 191 PRO A N 1
ATOM 1471 C CA . PRO A 1 191 ? 11.286 7.827 19.911 1.00 84.75 191 PRO A CA 1
ATOM 1472 C C . PRO A 1 191 ? 11.569 6.618 20.815 1.00 84.75 191 PRO A C 1
ATOM 1474 O O . PRO A 1 191 ? 12.711 6.166 20.890 1.00 84.75 191 PRO A O 1
ATOM 1477 N N . CYS A 1 192 ? 10.548 6.041 21.457 1.00 84.31 192 CYS A N 1
ATOM 1478 C CA . CYS A 1 192 ? 10.698 4.814 22.249 1.00 84.31 192 CYS A CA 1
ATOM 1479 C C . CYS A 1 192 ? 11.141 3.613 21.388 1.00 84.31 192 CYS A C 1
ATOM 1481 O O . CYS A 1 192 ? 11.955 2.801 21.815 1.00 84.31 192 CYS A O 1
ATOM 1483 N N . GLN A 1 193 ? 10.701 3.539 20.132 1.00 83.50 193 GLN A N 1
ATOM 1484 C CA . GLN A 1 193 ? 11.112 2.498 19.190 1.00 83.50 193 GLN A CA 1
ATOM 1485 C C . GLN A 1 193 ? 12.524 2.745 18.628 1.00 83.50 193 GLN A C 1
ATOM 1487 O O . GLN A 1 193 ? 13.233 1.789 18.310 1.00 83.50 193 GLN A O 1
ATOM 1492 N N . CYS A 1 194 ? 12.981 4.002 18.567 1.00 83.88 194 CYS A N 1
ATOM 1493 C CA . CYS A 1 194 ? 14.355 4.345 18.173 1.00 83.88 194 CYS A CA 1
ATOM 1494 C C . CYS A 1 194 ? 15.407 3.879 19.203 1.00 83.88 194 CYS A C 1
ATOM 1496 O O . CYS A 1 194 ? 16.562 3.640 18.842 1.00 83.88 194 CYS A O 1
ATOM 1498 N N . CYS A 1 195 ? 15.020 3.710 20.473 1.00 86.81 195 CYS A N 1
ATOM 1499 C CA . CYS A 1 195 ? 15.916 3.316 21.565 1.00 86.81 195 CYS A CA 1
ATOM 1500 C C . CYS A 1 195 ? 15.820 1.834 21.968 1.00 86.81 195 CYS A C 1
ATOM 1502 O O . CYS A 1 195 ? 16.276 1.479 23.049 1.00 86.81 195 CYS A O 1
ATOM 1504 N N . LYS A 1 196 ? 15.345 0.936 21.087 1.00 82.38 196 LYS A N 1
ATOM 1505 C CA . LYS A 1 196 ? 15.300 -0.533 21.325 1.00 82.38 196 LYS A CA 1
ATOM 1506 C C . LYS A 1 196 ? 16.626 -1.152 21.803 1.00 82.38 196 LYS A C 1
ATOM 1508 O O . LYS A 1 196 ? 16.646 -2.232 22.379 1.00 82.38 196 LYS A O 1
ATOM 1513 N N . HIS A 1 197 ? 17.752 -0.489 21.543 1.00 86.44 197 HIS A N 1
ATOM 1514 C CA . HIS A 1 197 ? 19.080 -0.910 21.990 1.00 86.44 197 HIS A CA 1
ATOM 1515 C C . HIS A 1 197 ? 19.390 -0.554 23.461 1.00 86.44 197 HIS A C 1
ATOM 1517 O O . HIS A 1 197 ? 20.398 -1.022 23.984 1.00 86.44 197 HIS A O 1
ATOM 1523 N N . ASN A 1 198 ? 18.565 0.272 24.113 1.00 90.50 198 ASN A N 1
ATOM 1524 C CA . ASN A 1 198 ? 18.680 0.684 25.511 1.00 90.50 198 ASN A CA 1
ATOM 1525 C C . ASN A 1 198 ? 17.309 0.539 26.216 1.00 90.50 198 ASN A C 1
ATOM 1527 O O . ASN A 1 198 ? 16.513 1.484 26.216 1.00 90.50 198 ASN A O 1
ATOM 1531 N N . PRO A 1 199 ? 17.034 -0.623 26.846 1.00 89.44 199 PRO A N 1
ATOM 1532 C CA . PRO A 1 199 ? 15.749 -0.905 27.492 1.00 89.44 199 PRO A CA 1
ATOM 1533 C C . PRO A 1 199 ? 15.371 0.085 28.600 1.00 89.44 199 PRO A C 1
ATOM 1535 O O . PRO A 1 199 ? 14.193 0.361 28.803 1.00 89.44 199 PRO A O 1
ATOM 1538 N N . GLU A 1 200 ? 16.354 0.646 29.308 1.00 92.44 200 GLU A N 1
ATOM 1539 C CA . GLU A 1 200 ? 16.116 1.635 30.364 1.00 92.44 200 GLU A CA 1
ATOM 1540 C C . GLU A 1 200 ? 15.572 2.945 29.782 1.00 92.44 200 GLU A C 1
ATOM 1542 O O . GLU A 1 200 ? 14.570 3.477 30.262 1.00 92.44 200 GLU A O 1
ATOM 1547 N N . THR A 1 201 ? 16.197 3.441 28.709 1.00 91.88 201 THR A N 1
ATOM 1548 C CA . THR A 1 201 ? 15.715 4.631 27.991 1.00 91.88 201 THR A CA 1
ATOM 1549 C C . THR A 1 201 ? 14.348 4.392 27.360 1.00 91.88 201 THR A C 1
ATOM 1551 O O . THR A 1 201 ? 13.477 5.258 27.456 1.00 91.88 201 THR A O 1
ATOM 1554 N N . GLN A 1 202 ? 14.138 3.218 26.760 1.00 91.56 202 GLN A N 1
ATOM 1555 C CA . GLN A 1 202 ? 12.846 2.841 26.194 1.00 91.56 202 GLN A CA 1
ATOM 1556 C C . GLN A 1 202 ? 11.747 2.873 27.259 1.00 91.56 202 GLN A C 1
ATOM 1558 O O . GLN A 1 202 ? 10.737 3.554 27.080 1.00 91.56 202 GLN A O 1
ATOM 1563 N N . LEU A 1 203 ? 11.982 2.223 28.401 1.00 89.31 203 LEU A N 1
ATOM 1564 C CA . LEU A 1 203 ? 11.048 2.191 29.521 1.00 89.31 203 LEU A CA 1
ATOM 1565 C C . LEU A 1 203 ? 10.743 3.597 30.058 1.00 89.31 203 LEU A C 1
ATOM 1567 O O . LEU A 1 203 ?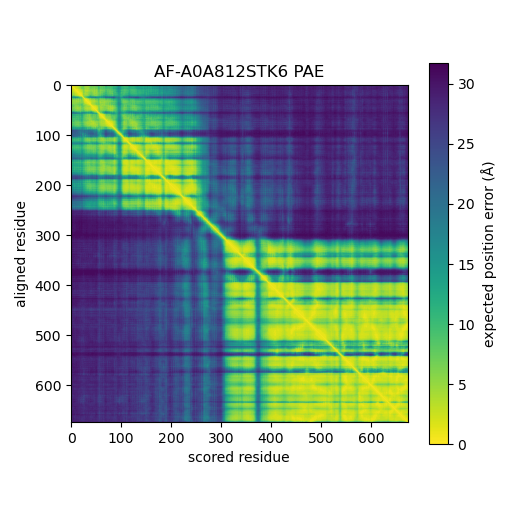 9.593 3.916 30.360 1.00 89.31 203 LEU A O 1
ATOM 1571 N N . ALA A 1 204 ? 11.765 4.446 30.181 1.00 90.88 204 ALA A N 1
ATOM 1572 C CA . ALA A 1 204 ? 11.607 5.817 30.655 1.00 90.88 204 ALA A CA 1
ATOM 1573 C C . ALA A 1 204 ? 10.764 6.672 29.692 1.00 90.88 204 ALA A C 1
ATOM 1575 O O . ALA A 1 204 ? 9.895 7.424 30.142 1.00 90.88 204 ALA A O 1
ATOM 1576 N N . LEU A 1 205 ? 10.972 6.526 28.379 1.00 90.94 205 LEU A N 1
ATOM 1577 C CA . LEU A 1 205 ? 10.176 7.214 27.363 1.00 90.94 205 LEU A CA 1
ATOM 1578 C C . LEU A 1 205 ? 8.732 6.712 27.335 1.00 90.94 205 LEU A C 1
ATOM 1580 O O . LEU A 1 205 ? 7.825 7.534 27.291 1.00 90.94 205 LEU A O 1
ATOM 1584 N N . GLU A 1 206 ? 8.501 5.402 27.421 1.00 88.81 206 GLU A N 1
ATOM 1585 C CA . GLU A 1 206 ? 7.147 4.837 27.476 1.00 88.81 206 GLU A CA 1
ATOM 1586 C C . GLU A 1 206 ? 6.373 5.321 28.713 1.00 88.81 206 GLU A C 1
ATOM 1588 O O . GLU A 1 206 ? 5.224 5.753 28.598 1.00 88.81 206 GLU A O 1
ATOM 1593 N N . LYS A 1 207 ? 7.009 5.344 29.894 1.00 87.00 207 LYS A N 1
ATOM 1594 C CA . LYS A 1 207 ? 6.396 5.922 31.104 1.00 87.00 207 LYS A CA 1
ATOM 1595 C C . LYS A 1 207 ? 6.037 7.390 30.905 1.00 87.00 207 LYS A C 1
ATOM 1597 O O . LYS A 1 207 ? 4.939 7.804 31.262 1.00 87.00 207 LYS A O 1
ATOM 1602 N N . PHE A 1 208 ? 6.929 8.162 30.291 1.00 90.69 208 PHE A N 1
ATOM 1603 C CA . PHE A 1 208 ? 6.690 9.581 30.054 1.00 90.69 208 PHE A CA 1
ATOM 1604 C C . PHE A 1 208 ? 5.613 9.840 28.990 1.00 90.69 208 PHE A C 1
ATOM 1606 O O . PHE A 1 208 ? 4.821 10.766 29.141 1.00 90.69 208 PHE A O 1
ATOM 1613 N N . MET A 1 209 ? 5.515 9.000 27.955 1.00 85.81 209 MET A N 1
ATOM 1614 C CA . MET A 1 209 ? 4.394 9.017 27.007 1.00 85.81 209 MET A CA 1
ATOM 1615 C C . MET A 1 209 ? 3.063 8.806 27.725 1.00 85.81 209 MET A C 1
ATOM 1617 O O . MET A 1 209 ? 2.114 9.557 27.498 1.00 85.81 209 MET A O 1
ATOM 1621 N N . TYR A 1 210 ? 3.002 7.821 28.620 1.00 80.75 210 TYR A N 1
ATOM 1622 C CA . TYR A 1 210 ? 1.807 7.543 29.407 1.00 80.75 210 TYR A CA 1
ATOM 1623 C C . TYR A 1 210 ? 1.448 8.696 30.359 1.00 80.75 210 TYR A C 1
ATOM 1625 O O . TYR A 1 210 ? 0.287 9.105 30.416 1.00 80.75 210 TYR A O 1
ATOM 1633 N N . GLU A 1 211 ? 2.432 9.257 31.068 1.00 82.31 211 GLU A N 1
ATOM 1634 C CA . GLU A 1 211 ? 2.252 10.445 31.916 1.00 82.31 211 GLU A CA 1
ATOM 1635 C C . GLU A 1 211 ? 1.717 11.630 31.102 1.00 82.31 211 GLU A C 1
ATOM 1637 O O . GLU A 1 211 ? 0.721 12.239 31.490 1.00 82.31 211 GLU A O 1
ATOM 1642 N N . TYR A 1 212 ? 2.297 11.891 29.928 1.00 82.31 212 TYR A N 1
ATOM 1643 C CA . TYR A 1 212 ? 1.858 12.957 29.027 1.00 82.31 212 TYR A CA 1
ATOM 1644 C C . TYR A 1 212 ? 0.402 12.779 28.570 1.00 82.31 212 TYR A C 1
ATOM 1646 O O . TYR A 1 212 ? -0.367 13.742 28.539 1.00 82.31 212 TYR A O 1
ATOM 1654 N N . ILE A 1 213 ? -0.007 11.546 28.251 1.00 71.44 213 ILE A N 1
ATOM 1655 C CA . ILE A 1 213 ? -1.400 11.218 27.912 1.00 71.44 213 ILE A CA 1
ATOM 1656 C C . ILE A 1 213 ? -2.318 11.454 29.116 1.00 71.44 213 ILE A C 1
ATOM 1658 O O . ILE A 1 213 ? -3.390 12.038 28.955 1.00 71.44 213 ILE A O 1
ATOM 1662 N N . CYS A 1 214 ? -1.916 11.035 30.319 1.00 67.56 214 CYS A N 1
ATOM 1663 C CA . CYS A 1 214 ? -2.691 11.252 31.544 1.00 67.56 214 CYS A CA 1
ATOM 1664 C C . CYS A 1 214 ? -2.883 12.744 31.848 1.00 67.56 214 CYS A C 1
ATOM 1666 O O . CYS A 1 214 ? -4.003 13.172 32.119 1.00 67.56 214 CYS A O 1
ATOM 1668 N N . GLU A 1 215 ? -1.821 13.544 31.759 1.00 71.56 215 GLU A N 1
ATOM 1669 C CA . GLU A 1 215 ? -1.889 14.995 31.958 1.00 71.56 215 GLU A CA 1
ATOM 1670 C C . GLU A 1 215 ? -2.787 15.665 30.911 1.00 71.56 215 GLU A C 1
ATOM 1672 O O . GLU A 1 215 ? -3.623 16.508 31.249 1.00 71.56 215 GLU A O 1
ATOM 1677 N N . ALA A 1 216 ? -2.676 15.247 29.643 1.00 65.56 216 ALA A N 1
ATOM 1678 C CA . ALA A 1 216 ? -3.548 15.724 28.576 1.00 65.56 216 ALA A CA 1
ATOM 1679 C C . ALA A 1 216 ? -5.021 15.382 28.848 1.00 65.56 216 ALA A C 1
ATOM 1681 O O . ALA A 1 216 ? -5.885 16.221 28.601 1.00 65.56 216 ALA A O 1
ATOM 1682 N N . CYS A 1 217 ? -5.307 14.196 29.400 1.00 59.50 217 CYS A N 1
ATOM 1683 C CA . CYS A 1 217 ? -6.657 13.799 29.805 1.00 59.50 217 CYS A CA 1
ATOM 1684 C C . CYS A 1 217 ? -7.213 14.660 30.928 1.00 59.50 217 CYS A C 1
ATOM 1686 O O . CYS A 1 217 ? -8.353 15.114 30.850 1.00 59.50 217 CYS A O 1
ATOM 1688 N N . ASP A 1 218 ? -6.423 14.845 31.984 1.00 60.72 218 ASP A N 1
ATOM 1689 C CA . ASP A 1 218 ? -6.843 15.562 33.186 1.00 60.72 218 ASP A CA 1
ATOM 1690 C C . ASP A 1 218 ? -7.101 17.049 32.894 1.00 60.72 218 ASP A C 1
ATOM 1692 O O . ASP A 1 218 ? -7.921 17.678 33.565 1.00 60.72 218 ASP A O 1
ATOM 1696 N N . GLY A 1 219 ? -6.449 17.597 31.863 1.00 58.94 219 GLY A N 1
ATOM 1697 C CA . GLY A 1 219 ? -6.684 18.946 31.352 1.00 58.94 219 GLY A CA 1
ATOM 1698 C C . GLY A 1 219 ? -7.861 19.094 30.376 1.00 58.94 219 GLY A C 1
ATOM 1699 O O . GLY A 1 219 ? -8.186 20.230 30.012 1.00 58.94 219 GLY A O 1
ATOM 1700 N N . MET A 1 220 ? -8.507 18.005 29.932 1.00 56.84 220 MET A N 1
ATOM 1701 C CA . MET A 1 220 ? -9.597 18.084 28.949 1.00 56.84 220 MET A CA 1
ATOM 1702 C C . MET A 1 220 ? -10.856 18.733 29.530 1.00 56.84 220 MET A C 1
ATOM 1704 O O . MET A 1 220 ? -11.346 18.368 30.599 1.00 56.84 220 MET A O 1
ATOM 1708 N N . LYS A 1 221 ? -11.454 19.643 28.756 1.00 49.50 221 LYS A N 1
ATOM 1709 C CA . LYS A 1 221 ? -12.815 20.140 28.998 1.00 49.50 221 LYS A CA 1
ATOM 1710 C C . LYS A 1 221 ? -13.793 19.313 28.163 1.00 49.50 221 LYS A C 1
ATOM 1712 O O . LYS A 1 221 ? -13.585 19.160 26.964 1.00 49.50 221 LYS A O 1
ATOM 1717 N N . ALA A 1 222 ? -14.864 18.814 28.783 1.00 42.47 222 ALA A N 1
ATOM 1718 C CA . ALA A 1 222 ? -15.814 17.853 28.198 1.00 42.47 222 ALA A CA 1
ATOM 1719 C C . ALA A 1 222 ? -16.510 18.309 26.894 1.00 42.47 222 ALA A C 1
ATOM 1721 O O . ALA A 1 222 ? -17.111 17.498 26.199 1.00 42.47 222 ALA A O 1
ATOM 1722 N N . GLU A 1 223 ? -16.425 19.593 26.554 1.00 38.56 223 GLU A N 1
ATOM 1723 C CA . GLU A 1 223 ? -17.158 20.224 25.452 1.00 38.56 223 GLU A CA 1
ATOM 1724 C C . GLU A 1 223 ? -16.356 20.287 24.138 1.00 38.56 223 GLU A C 1
ATOM 1726 O O . GLU A 1 223 ? -16.898 20.659 23.100 1.00 38.56 223 GLU A O 1
ATOM 1731 N N . LYS A 1 224 ? -15.067 19.922 24.146 1.00 46.22 224 LYS A N 1
ATOM 1732 C CA . LYS A 1 224 ? -14.198 20.006 22.963 1.00 46.22 224 LYS A CA 1
ATOM 1733 C C . LYS A 1 224 ? -13.927 18.629 22.371 1.00 46.22 224 LYS A C 1
ATOM 1735 O O . LYS A 1 224 ? -12.960 17.961 22.729 1.00 46.22 224 LYS A O 1
ATOM 1740 N N . ALA A 1 225 ? -14.757 18.229 21.408 1.00 41.06 225 ALA A N 1
ATOM 1741 C CA . ALA A 1 225 ? -14.599 16.968 20.679 1.00 41.06 225 ALA A CA 1
ATOM 1742 C C . ALA A 1 225 ? -13.190 16.805 20.063 1.00 41.06 225 ALA A C 1
ATOM 1744 O O . ALA A 1 225 ? -12.631 15.713 20.100 1.00 41.06 225 ALA A O 1
ATOM 1745 N N . ALA A 1 226 ? -12.574 17.893 19.585 1.00 43.91 226 ALA A N 1
ATOM 1746 C CA . ALA A 1 226 ? -11.210 17.890 19.047 1.00 43.91 226 ALA A CA 1
ATOM 1747 C C . ALA A 1 226 ? -10.142 17.446 20.069 1.00 43.91 226 ALA A C 1
ATOM 1749 O O . ALA A 1 226 ? -9.216 16.713 19.713 1.00 43.91 226 ALA A O 1
ATOM 1750 N N . ASP A 1 227 ? -10.289 17.828 21.342 1.00 49.53 227 ASP A N 1
ATOM 1751 C CA . ASP A 1 227 ? -9.356 17.438 22.407 1.00 49.53 227 ASP A CA 1
ATOM 1752 C C . ASP A 1 227 ? -9.481 15.936 22.716 1.00 49.53 227 ASP A C 1
ATOM 1754 O O . ASP A 1 227 ? -8.474 15.251 22.904 1.00 49.53 227 ASP A O 1
ATOM 1758 N N . PHE A 1 228 ? -10.705 15.401 22.652 1.00 49.81 228 PHE A N 1
ATOM 1759 C CA . PHE A 1 228 ? -10.976 13.970 22.795 1.00 49.81 228 PHE A CA 1
ATOM 1760 C C . PHE A 1 228 ? -10.393 13.140 21.638 1.00 49.81 228 PHE A C 1
ATOM 1762 O O . PHE A 1 228 ? -9.747 12.121 21.880 1.00 49.81 228 PHE A O 1
ATOM 1769 N N . PHE A 1 229 ? -10.557 13.577 20.383 1.00 49.47 229 PHE A N 1
ATOM 1770 C CA . PHE A 1 229 ? -9.990 12.879 19.219 1.00 49.47 229 PHE A CA 1
ATOM 1771 C C . PHE A 1 229 ? -8.462 12.883 19.222 1.00 49.47 229 PHE A C 1
ATOM 1773 O O . PHE A 1 229 ? -7.836 11.850 18.973 1.00 49.47 229 PHE A O 1
ATOM 1780 N N . ARG A 1 230 ? -7.856 14.028 19.559 1.00 59.56 230 ARG A N 1
ATOM 1781 C CA . ARG A 1 230 ? -6.406 14.131 19.739 1.00 59.56 230 ARG A CA 1
ATOM 1782 C C . ARG A 1 230 ? -5.929 13.136 20.789 1.00 59.56 230 ARG A C 1
ATOM 1784 O O . ARG A 1 230 ? -4.958 12.426 20.552 1.00 59.56 230 ARG A O 1
ATOM 1791 N N . LEU A 1 231 ? -6.618 13.058 21.922 1.00 58.66 231 LEU A N 1
ATOM 1792 C CA . LEU A 1 231 ? -6.250 12.151 22.995 1.00 58.66 231 LEU A CA 1
ATOM 1793 C C . LEU A 1 231 ? -6.381 10.674 22.598 1.00 58.66 231 LEU A C 1
ATOM 1795 O O . LEU A 1 231 ? -5.473 9.890 22.869 1.00 58.66 231 LEU A O 1
ATOM 1799 N N . MET A 1 232 ? -7.478 10.301 21.934 1.00 52.28 232 MET A N 1
ATOM 1800 C CA . MET A 1 232 ? -7.687 8.937 21.444 1.00 52.28 232 MET A CA 1
ATOM 1801 C C . MET A 1 232 ? -6.567 8.502 20.504 1.00 52.28 232 MET A C 1
ATOM 1803 O O . MET A 1 232 ? -6.045 7.398 20.644 1.00 52.28 232 MET A O 1
ATOM 1807 N N . ARG A 1 233 ? -6.149 9.387 19.595 1.00 60.94 233 ARG A N 1
ATOM 1808 C CA . ARG A 1 233 ? -5.013 9.130 18.712 1.00 60.94 233 ARG A CA 1
ATOM 1809 C C . ARG A 1 233 ? -3.720 8.878 19.496 1.00 60.94 233 ARG A C 1
ATOM 1811 O O . ARG A 1 233 ? -3.057 7.882 19.232 1.00 60.94 233 ARG A O 1
ATOM 1818 N N . LEU A 1 234 ? -3.383 9.734 20.466 1.00 62.50 234 LEU A N 1
ATOM 1819 C CA . LEU A 1 234 ? -2.172 9.572 21.289 1.00 62.50 234 LEU A CA 1
ATOM 1820 C C . LEU A 1 234 ? -2.192 8.251 22.076 1.00 62.50 234 LEU A C 1
ATOM 1822 O O . LEU A 1 234 ? -1.175 7.569 22.172 1.00 62.50 234 LEU A O 1
ATOM 1826 N N . ALA A 1 235 ? -3.356 7.871 22.609 1.00 59.72 235 ALA A N 1
ATOM 1827 C CA . ALA A 1 235 ? -3.532 6.613 23.329 1.00 59.72 235 ALA A CA 1
ATOM 1828 C C . ALA A 1 235 ? -3.354 5.387 22.419 1.00 59.72 235 ALA A C 1
ATOM 1830 O O . ALA A 1 235 ? -2.703 4.426 22.822 1.00 59.72 235 ALA A O 1
ATOM 1831 N N . ILE A 1 236 ? -3.885 5.431 21.190 1.00 55.38 236 ILE A N 1
ATOM 1832 C CA . ILE A 1 236 ? -3.697 4.373 20.184 1.00 55.38 236 ILE A CA 1
ATOM 1833 C C . ILE A 1 236 ? -2.217 4.250 19.805 1.00 55.38 236 ILE A C 1
ATOM 1835 O O . ILE A 1 236 ? -1.681 3.144 19.796 1.00 55.38 236 ILE A O 1
ATOM 1839 N N . GLU A 1 237 ? -1.549 5.375 19.536 1.00 60.97 237 GLU A N 1
ATOM 1840 C CA . GLU A 1 237 ? -0.122 5.396 19.194 1.00 60.97 237 GLU A CA 1
ATOM 1841 C C . GLU A 1 237 ? 0.743 4.832 20.336 1.00 60.97 237 GLU A C 1
ATOM 1843 O O . GLU A 1 237 ? 1.659 4.059 20.073 1.00 60.97 237 GLU A O 1
ATOM 1848 N N . PHE A 1 238 ? 0.432 5.148 21.600 1.00 72.06 238 PHE A N 1
ATOM 1849 C CA . PHE A 1 238 ? 1.130 4.581 22.760 1.00 72.06 238 PHE A CA 1
ATOM 1850 C C . PHE A 1 238 ? 0.895 3.074 22.923 1.00 72.06 238 PHE A C 1
ATOM 1852 O O . PHE A 1 238 ? 1.856 2.323 23.086 1.00 72.06 238 PHE A O 1
ATOM 1859 N N . GLU A 1 239 ? -0.356 2.609 22.860 1.00 67.00 239 GLU A N 1
ATOM 1860 C CA . GLU A 1 239 ? -0.662 1.177 22.997 1.00 67.00 239 GLU A CA 1
ATOM 1861 C C . GLU A 1 239 ? -0.025 0.339 21.882 1.00 67.00 239 GLU A C 1
ATOM 1863 O O . GLU A 1 239 ? 0.379 -0.793 22.138 1.00 67.00 239 GLU A O 1
ATOM 1868 N N . GLY A 1 240 ? 0.124 0.895 20.675 1.00 59.81 240 GLY A N 1
ATOM 1869 C CA . GLY A 1 240 ? 0.798 0.222 19.563 1.00 59.81 240 GLY A CA 1
ATOM 1870 C C . GLY A 1 240 ? 2.302 0.008 19.767 1.00 59.81 240 GLY A C 1
ATOM 1871 O O . GLY A 1 240 ? 2.893 -0.817 19.074 1.00 59.81 240 GLY A O 1
ATOM 1872 N N . VAL A 1 241 ? 2.936 0.727 20.701 1.00 66.06 241 VAL A N 1
ATOM 1873 C CA . VAL A 1 241 ? 4.394 0.666 20.910 1.00 66.06 241 VAL A CA 1
ATOM 1874 C C . VAL A 1 241 ? 4.816 0.238 22.310 1.00 66.06 241 VAL A C 1
ATOM 1876 O O . VAL A 1 241 ? 6.006 -0.009 22.514 1.00 66.06 241 VAL A O 1
ATOM 1879 N N . ARG A 1 242 ? 3.893 0.175 23.280 1.00 75.06 242 ARG A N 1
ATOM 1880 C CA . ARG A 1 242 ? 4.261 -0.092 24.675 1.00 75.06 242 ARG A CA 1
ATOM 1881 C C . ARG A 1 242 ? 4.765 -1.518 24.865 1.00 75.06 242 ARG A C 1
ATOM 1883 O O . ARG A 1 242 ? 4.210 -2.484 24.348 1.00 75.06 242 ARG A O 1
ATOM 1890 N N . THR A 1 243 ? 5.758 -1.632 25.729 1.00 78.38 243 THR A N 1
ATOM 1891 C CA . THR A 1 243 ? 6.289 -2.881 26.271 1.00 78.38 243 THR A CA 1
ATOM 1892 C C . THR A 1 243 ? 5.976 -3.039 27.761 1.00 78.38 243 THR A C 1
ATOM 1894 O O . THR A 1 243 ? 6.009 -4.154 28.276 1.00 78.38 243 THR A O 1
ATOM 1897 N N . ILE A 1 244 ? 5.611 -1.953 28.455 1.00 74.75 244 ILE A N 1
ATOM 1898 C CA . ILE A 1 244 ? 5.241 -1.971 29.881 1.00 74.75 244 ILE A CA 1
ATOM 1899 C C . ILE A 1 244 ? 3.897 -2.684 30.092 1.00 74.75 244 ILE A C 1
ATOM 1901 O O . ILE A 1 244 ? 2.911 -2.282 29.465 1.00 74.75 244 ILE A O 1
ATOM 1905 N N . PRO A 1 245 ? 3.794 -3.672 31.000 1.00 69.50 245 PRO A N 1
ATOM 1906 C CA . PRO A 1 245 ? 2.518 -4.267 31.400 1.00 69.50 245 PRO A CA 1
ATOM 1907 C C . PRO A 1 245 ? 1.548 -3.239 32.002 1.00 69.50 245 PRO A C 1
ATOM 1909 O O . PRO A 1 245 ? 1.948 -2.267 32.639 1.00 69.50 245 PRO A O 1
ATOM 1912 N N . ALA A 1 246 ? 0.241 -3.432 31.817 1.00 60.06 246 ALA A N 1
ATOM 1913 C CA . ALA A 1 246 ? -0.749 -2.426 32.221 1.00 60.06 246 ALA A CA 1
ATOM 1914 C C . ALA A 1 246 ? -0.813 -2.229 33.751 1.00 60.06 246 ALA A C 1
ATOM 1916 O O . ALA A 1 246 ? -1.193 -1.163 34.232 1.00 60.06 246 ALA A O 1
ATOM 1917 N N . GLU A 1 247 ? -0.459 -3.265 34.500 1.00 61.75 247 GLU A N 1
ATOM 1918 C CA . GLU A 1 247 ? -0.356 -3.326 35.955 1.00 61.75 247 GLU A CA 1
ATOM 1919 C C . GLU A 1 247 ? 0.803 -2.495 36.524 1.00 61.75 247 GLU A C 1
ATOM 1921 O O . GLU A 1 247 ? 0.691 -2.004 37.649 1.00 61.75 247 GLU A O 1
ATOM 1926 N N . ASP A 1 248 ? 1.857 -2.284 35.731 1.00 64.44 248 ASP A N 1
ATOM 1927 C CA . ASP A 1 248 ? 3.069 -1.554 36.118 1.00 64.44 248 ASP A CA 1
ATOM 1928 C C . ASP A 1 248 ? 3.005 -0.062 35.760 1.00 64.44 248 ASP A C 1
ATOM 1930 O O . ASP A 1 248 ? 3.883 0.726 36.135 1.00 64.44 248 ASP A O 1
ATOM 1934 N N . LEU A 1 249 ? 1.960 0.352 35.037 1.00 66.88 249 LEU A N 1
ATOM 1935 C CA . LEU A 1 249 ? 1.703 1.755 34.748 1.00 66.88 249 LEU A CA 1
ATOM 1936 C C . LEU A 1 249 ? 1.125 2.455 35.992 1.00 66.88 249 LEU A C 1
ATOM 1938 O O . LEU A 1 249 ? 0.211 1.928 36.638 1.00 66.88 249 LEU A O 1
ATOM 1942 N N . PRO A 1 250 ? 1.604 3.667 36.335 1.00 60.16 250 PRO A N 1
ATOM 1943 C CA . PRO A 1 250 ? 1.058 4.435 37.446 1.00 60.16 250 PRO A CA 1
ATOM 1944 C C . PRO A 1 250 ? -0.468 4.577 37.334 1.00 60.16 250 PRO A C 1
ATOM 1946 O O . PRO A 1 250 ? -1.015 4.894 36.272 1.00 60.16 250 PRO A O 1
ATOM 1949 N N . ARG A 1 251 ? -1.184 4.352 38.444 1.00 52.09 251 ARG A N 1
ATOM 1950 C CA . ARG A 1 251 ? -2.648 4.497 38.501 1.00 52.09 251 ARG A CA 1
ATOM 1951 C C . ARG A 1 251 ? -3.042 5.975 38.388 1.00 52.09 251 ARG A C 1
ATOM 1953 O O . ARG A 1 251 ? -3.214 6.653 39.395 1.00 52.09 251 ARG A O 1
ATOM 1960 N N . GLY A 1 252 ? -3.197 6.468 37.163 1.00 49.84 252 GLY A N 1
ATOM 1961 C CA . GLY A 1 252 ? -3.810 7.764 36.867 1.00 49.84 252 GLY A CA 1
ATOM 1962 C C . GLY A 1 252 ? -5.336 7.670 36.758 1.00 49.84 252 GLY A C 1
ATOM 1963 O O . GLY A 1 252 ? -5.891 6.583 36.568 1.00 49.84 252 GLY A O 1
ATOM 1964 N N . LYS A 1 253 ? -6.034 8.815 36.804 1.00 42.59 253 LYS A N 1
ATOM 1965 C CA . LYS A 1 253 ? -7.474 8.922 36.473 1.00 42.59 253 LYS A CA 1
ATOM 1966 C C . LYS A 1 253 ? -7.805 8.326 35.099 1.00 42.59 253 LYS A C 1
ATOM 1968 O O . LYS A 1 253 ? -8.913 7.829 34.897 1.00 42.59 253 LYS A O 1
ATOM 1973 N N . LEU A 1 254 ? -6.816 8.284 34.202 1.00 41.34 254 LEU A N 1
ATOM 1974 C CA . LEU A 1 254 ? -6.850 7.563 32.938 1.00 41.34 254 LEU A CA 1
ATOM 1975 C C . LEU A 1 254 ? -7.292 6.105 33.102 1.00 41.34 254 LEU A C 1
ATOM 1977 O O . LEU A 1 254 ? -8.085 5.663 32.300 1.00 41.34 254 LEU A O 1
ATOM 1981 N N . LEU A 1 255 ? -6.892 5.360 34.137 1.00 39.81 255 LEU A N 1
ATOM 1982 C CA . LEU A 1 255 ? -7.297 3.954 34.317 1.00 39.81 255 LEU A CA 1
ATOM 1983 C C . LEU A 1 255 ? -8.771 3.810 34.739 1.00 39.81 255 LEU A C 1
ATOM 1985 O O . LEU A 1 255 ? -9.378 2.774 34.496 1.00 39.81 255 LEU A O 1
ATOM 1989 N N . LEU A 1 256 ? -9.376 4.848 35.327 1.00 37.97 256 LEU A N 1
ATOM 1990 C CA . LEU A 1 256 ? -10.812 4.913 35.638 1.00 37.97 256 LEU A CA 1
ATOM 1991 C C . LEU A 1 256 ? -11.632 5.351 34.413 1.00 37.97 256 LEU A C 1
ATOM 1993 O O . LEU A 1 256 ? -12.666 4.750 34.123 1.00 37.97 256 LEU A O 1
ATOM 1997 N N . SER A 1 257 ? -11.137 6.321 33.639 1.00 38.72 257 SER A N 1
ATOM 1998 C CA . SER A 1 257 ? -11.728 6.732 32.354 1.00 38.72 257 SER A CA 1
ATOM 1999 C C . SER A 1 257 ? -11.552 5.664 31.268 1.00 38.72 257 SER A C 1
ATOM 2001 O O . SER A 1 257 ? -12.485 5.377 30.532 1.00 38.72 257 SER A O 1
ATOM 2003 N N . LEU A 1 258 ? -10.407 4.982 31.234 1.00 38.03 258 LEU A N 1
ATOM 2004 C CA . LEU A 1 258 ? -10.135 3.793 30.431 1.00 38.03 258 LEU A CA 1
ATOM 2005 C C . LEU A 1 258 ? -10.854 2.571 30.973 1.00 38.03 258 LEU A C 1
ATOM 2007 O O . LEU A 1 258 ? -11.088 1.679 30.190 1.00 38.03 258 LEU A O 1
ATOM 2011 N N . LYS A 1 259 ? -11.247 2.485 32.250 1.00 37.50 259 LYS A N 1
ATOM 2012 C CA . LYS A 1 259 ? -12.199 1.453 32.709 1.00 37.50 259 LYS A CA 1
ATOM 2013 C C . LYS A 1 259 ? -13.611 1.732 32.190 1.00 37.50 259 LYS A C 1
ATOM 2015 O O . LYS A 1 259 ? -14.274 0.802 31.742 1.00 37.50 259 LYS A O 1
ATOM 2020 N N . ARG A 1 260 ? -14.022 3.005 32.147 1.00 37.97 260 ARG A N 1
ATOM 2021 C CA . ARG A 1 260 ? -15.255 3.449 31.470 1.00 37.97 260 ARG A CA 1
ATOM 2022 C C . ARG A 1 260 ? -15.207 3.221 29.950 1.00 37.97 260 ARG A C 1
ATOM 2024 O O . ARG A 1 260 ? -16.226 2.859 29.383 1.00 37.97 260 ARG A O 1
ATOM 2031 N N . ILE A 1 261 ? -14.037 3.353 29.315 1.00 35.81 261 ILE A N 1
ATOM 2032 C CA . ILE A 1 261 ? -13.799 3.039 27.888 1.00 35.81 261 ILE A CA 1
ATOM 2033 C C . ILE A 1 261 ? -13.495 1.540 27.665 1.00 35.81 261 ILE A C 1
ATOM 2035 O O . ILE A 1 261 ? -13.734 1.024 26.582 1.00 35.81 261 ILE A O 1
ATOM 2039 N N . ARG A 1 262 ? -13.025 0.793 28.675 1.00 35.16 262 ARG A N 1
ATOM 2040 C CA . ARG A 1 262 ? -12.802 -0.669 28.631 1.00 35.16 262 ARG A CA 1
ATOM 2041 C C . ARG A 1 262 ? -14.107 -1.441 28.696 1.00 35.16 262 ARG A C 1
ATOM 2043 O O . ARG A 1 262 ? -14.195 -2.505 28.100 1.00 35.16 262 ARG A O 1
ATOM 2050 N N . ALA A 1 263 ? -15.143 -0.867 29.301 1.00 32.28 263 ALA A N 1
ATOM 2051 C CA . ALA A 1 263 ? -16.513 -1.321 29.083 1.00 32.28 263 ALA A CA 1
ATOM 2052 C C . ALA A 1 263 ? -16.918 -1.216 27.589 1.00 32.28 263 ALA A C 1
ATOM 2054 O O . ALA A 1 263 ? -17.751 -1.973 27.108 1.00 32.28 263 ALA A O 1
ATOM 2055 N N . SER A 1 264 ? -16.245 -0.354 26.824 1.00 36.78 264 SER A N 1
ATOM 2056 C CA . SER A 1 264 ? -16.356 -0.198 25.368 1.00 36.78 264 SER A CA 1
ATOM 2057 C C . SER A 1 264 ? -15.245 -0.922 24.575 1.00 36.78 264 SER A C 1
ATOM 2059 O O . SER A 1 264 ? -15.245 -0.876 23.344 1.00 36.78 264 SER A O 1
ATOM 2061 N N . SER A 1 265 ? -14.280 -1.599 25.222 1.00 32.59 265 SER A N 1
ATOM 2062 C CA . SER A 1 265 ? -13.058 -2.108 24.564 1.00 32.59 265 SER A CA 1
ATOM 2063 C C . SER A 1 265 ? -13.164 -3.513 23.969 1.00 32.59 265 SER A C 1
ATOM 2065 O O . SER A 1 265 ? -12.143 -4.192 23.843 1.00 32.59 265 SER A O 1
ATOM 2067 N N . LEU A 1 266 ? -14.349 -3.935 23.526 1.00 34.19 266 LEU A N 1
ATOM 2068 C CA . LEU A 1 266 ? -14.406 -4.916 22.433 1.00 34.19 266 LEU A CA 1
ATOM 2069 C C . LEU A 1 266 ? -14.006 -4.272 21.089 1.00 34.19 266 LEU A C 1
ATOM 2071 O O . LEU A 1 266 ? -13.497 -4.961 20.215 1.00 34.19 266 LEU A O 1
ATOM 2075 N N . VAL A 1 267 ? -14.140 -2.945 20.952 1.00 34.03 267 VAL A N 1
ATOM 2076 C CA . VAL A 1 267 ? -13.830 -2.209 19.709 1.00 34.03 267 VAL A CA 1
ATOM 2077 C C . VAL A 1 267 ? -12.323 -1.944 19.537 1.00 34.03 267 VAL A C 1
ATOM 2079 O O . VAL A 1 267 ? -11.826 -1.887 18.419 1.00 34.03 267 VAL A O 1
ATOM 2082 N N . VAL A 1 268 ? -11.559 -1.838 20.632 1.00 33.97 268 VAL A N 1
ATOM 2083 C CA . VAL A 1 268 ? -10.128 -1.459 20.589 1.00 33.97 268 VAL A CA 1
ATOM 2084 C C . VAL A 1 268 ? -9.193 -2.665 20.417 1.00 33.97 268 VAL A C 1
ATOM 2086 O O . VAL A 1 268 ? -8.117 -2.525 19.844 1.00 33.97 268 VAL A O 1
ATOM 2089 N N . ARG A 1 269 ? -9.599 -3.877 20.828 1.00 29.98 269 ARG A N 1
ATOM 2090 C CA . ARG A 1 269 ? -8.779 -5.090 20.624 1.00 29.98 269 ARG A CA 1
ATOM 2091 C C . ARG A 1 269 ? -8.672 -5.529 19.157 1.00 29.98 269 ARG A C 1
ATOM 2093 O O . ARG A 1 269 ? -7.744 -6.258 18.841 1.00 29.98 269 ARG A O 1
ATOM 2100 N N . CYS A 1 270 ? -9.535 -5.039 18.263 1.00 31.56 270 CYS A N 1
ATOM 2101 C CA . CYS A 1 270 ? -9.424 -5.303 16.821 1.00 31.56 270 CYS A CA 1
ATOM 2102 C C . CYS A 1 270 ? -8.460 -4.340 16.095 1.00 31.56 270 CYS A C 1
ATOM 2104 O O . CYS A 1 270 ? -8.165 -4.546 14.924 1.00 31.56 270 CYS A O 1
ATOM 2106 N N . ALA A 1 271 ? -7.943 -3.306 16.775 1.00 31.80 271 ALA A N 1
ATOM 2107 C CA . ALA A 1 271 ? -7.042 -2.312 16.182 1.00 31.80 271 ALA A CA 1
ATOM 2108 C C . ALA A 1 271 ? -5.542 -2.666 16.290 1.00 31.80 271 ALA A C 1
ATOM 2110 O O . ALA A 1 271 ? -4.711 -1.936 15.760 1.00 31.80 271 ALA A O 1
ATOM 2111 N N . SER A 1 272 ? -5.178 -3.772 16.953 1.00 29.50 272 SER A N 1
ATOM 2112 C CA . SER A 1 272 ? -3.783 -4.213 17.108 1.00 29.50 272 SER A CA 1
ATOM 2113 C C . SER A 1 272 ? -3.577 -5.602 16.502 1.00 29.50 272 SER A C 1
ATOM 2115 O O . SER A 1 272 ? -3.581 -6.610 17.201 1.00 29.50 272 SER A O 1
ATOM 2117 N N . LEU A 1 273 ? -3.432 -5.652 15.176 1.00 29.23 273 LEU A N 1
ATOM 2118 C CA . LEU A 1 273 ? -2.970 -6.842 14.447 1.00 29.23 273 LEU A CA 1
ATOM 2119 C C . LEU A 1 273 ? -1.906 -6.506 13.387 1.00 29.23 273 LEU A C 1
ATOM 2121 O O . LEU A 1 273 ? -1.794 -7.174 12.364 1.00 29.23 273 LEU A O 1
ATOM 2125 N N . LYS A 1 274 ? -1.071 -5.492 13.637 1.00 28.77 274 LYS A N 1
ATOM 2126 C CA . LYS A 1 274 ? 0.171 -5.280 12.877 1.00 28.77 274 LYS A CA 1
ATOM 2127 C C . LYS A 1 274 ? 1.321 -5.013 13.841 1.00 28.77 274 LYS A C 1
ATOM 2129 O O . LYS A 1 274 ? 1.585 -3.869 14.175 1.00 28.77 274 LYS A O 1
ATOM 2134 N N . ASP A 1 275 ? 1.882 -6.109 14.364 1.00 27.08 275 ASP A N 1
ATOM 2135 C CA . ASP A 1 275 ? 3.332 -6.371 14.476 1.00 27.08 275 ASP A CA 1
ATOM 2136 C C . ASP A 1 275 ? 3.629 -7.483 15.507 1.00 27.08 275 ASP A C 1
ATOM 2138 O O . ASP A 1 275 ? 4.215 -7.259 16.562 1.00 27.08 275 ASP A O 1
ATOM 2142 N N . MET A 1 276 ? 3.267 -8.729 15.176 1.00 24.88 276 MET A N 1
ATOM 2143 C CA . MET A 1 276 ? 3.949 -9.910 15.718 1.00 24.88 276 MET A CA 1
ATOM 2144 C C . MET A 1 276 ? 4.827 -10.514 14.620 1.00 24.88 276 MET A C 1
ATOM 2146 O O . MET A 1 276 ? 4.396 -11.359 13.842 1.00 24.88 276 MET A O 1
ATOM 2150 N N . GLN A 1 277 ? 6.080 -10.064 14.550 1.00 31.92 277 GLN A N 1
ATOM 2151 C CA . GLN A 1 277 ? 7.160 -10.878 13.996 1.00 31.92 277 GLN A CA 1
ATOM 2152 C C . GLN A 1 277 ? 7.708 -11.743 15.135 1.00 31.92 277 GLN A C 1
ATOM 2154 O O . GLN A 1 277 ? 8.481 -11.268 15.962 1.00 31.92 277 GLN A O 1
ATOM 2159 N N . GLY A 1 278 ? 7.279 -13.002 15.204 1.00 26.44 278 GLY A N 1
ATOM 2160 C CA . GLY A 1 278 ? 7.791 -13.969 16.171 1.00 26.44 278 GLY A CA 1
ATOM 2161 C C . GLY A 1 278 ? 6.820 -15.118 16.420 1.00 26.44 278 GLY A C 1
ATOM 2162 O O . GLY A 1 278 ? 5.645 -14.899 16.693 1.00 26.44 278 GLY A O 1
ATOM 2163 N N . ASP A 1 279 ? 7.341 -16.337 16.341 1.00 28.14 279 ASP A N 1
ATOM 2164 C CA . ASP A 1 279 ? 6.647 -17.633 16.336 1.00 28.14 279 ASP A CA 1
ATOM 2165 C C . ASP A 1 279 ? 6.051 -18.048 17.709 1.00 28.14 279 ASP A C 1
ATOM 2167 O O . ASP A 1 279 ? 6.115 -19.205 18.104 1.00 28.14 279 ASP A O 1
ATOM 2171 N N . ALA A 1 280 ? 5.508 -17.103 18.490 1.00 27.36 280 ALA A N 1
ATOM 2172 C CA . ALA A 1 280 ? 5.009 -17.346 19.857 1.00 27.36 280 ALA A CA 1
ATOM 2173 C C . ALA A 1 280 ? 3.614 -16.741 20.145 1.00 27.36 280 ALA A C 1
ATOM 2175 O O . ALA A 1 280 ? 3.205 -16.623 21.298 1.00 27.36 280 ALA A O 1
ATOM 2176 N N . GLY A 1 281 ? 2.875 -16.329 19.110 1.00 26.28 281 GLY A N 1
ATOM 2177 C CA . GLY A 1 281 ? 1.612 -15.587 19.247 1.00 26.28 281 GLY A CA 1
ATOM 2178 C C . GLY A 1 281 ? 0.340 -16.419 19.458 1.00 26.28 281 GLY A C 1
ATOM 2179 O O . GLY A 1 281 ? -0.704 -15.832 19.735 1.00 26.28 281 GLY A O 1
ATOM 2180 N N . LEU A 1 282 ? 0.387 -17.752 19.344 1.00 26.77 282 LEU A N 1
ATOM 2181 C CA . LEU A 1 282 ? -0.823 -18.582 19.464 1.00 26.77 282 LEU A CA 1
ATOM 2182 C C . LEU A 1 282 ? -1.206 -18.954 20.906 1.00 26.77 282 LEU A C 1
ATOM 2184 O O . LEU A 1 282 ? -2.381 -19.209 21.152 1.00 26.77 282 LEU A O 1
ATOM 2188 N N . ASP A 1 283 ? -0.286 -18.891 21.872 1.00 25.62 283 ASP A N 1
ATOM 2189 C CA . ASP A 1 283 ? -0.590 -19.287 23.258 1.00 25.62 283 ASP A CA 1
ATOM 2190 C C . ASP A 1 283 ? -1.233 -18.156 24.094 1.00 25.62 283 ASP A C 1
ATOM 2192 O O . ASP A 1 283 ? -1.933 -18.411 25.070 1.00 25.62 283 ASP A O 1
ATOM 2196 N N . CYS A 1 284 ? -1.098 -16.887 23.685 1.00 26.62 284 CYS A N 1
ATOM 2197 C CA . CYS A 1 284 ? -1.570 -15.729 24.468 1.00 26.62 284 CYS A CA 1
ATOM 2198 C C . CYS A 1 284 ? -3.074 -15.410 24.282 1.00 26.62 284 CYS A C 1
ATOM 2200 O O . CYS A 1 284 ? -3.685 -14.703 25.088 1.00 26.62 284 CYS A O 1
ATOM 2202 N N . VAL A 1 285 ? -3.709 -15.950 23.235 1.00 27.36 285 VAL A N 1
ATOM 2203 C CA . VAL A 1 285 ? -5.146 -15.736 22.966 1.00 27.36 285 VAL A CA 1
ATOM 2204 C C . VAL A 1 285 ? -6.020 -16.621 23.867 1.00 27.36 285 VAL A C 1
ATOM 2206 O O . VAL A 1 285 ? -7.113 -16.207 24.260 1.00 27.36 285 VAL A O 1
ATOM 2209 N N . CYS A 1 286 ? -5.514 -17.782 24.292 1.00 25.58 286 CYS A N 1
ATOM 2210 C CA . CYS A 1 286 ? -6.196 -18.662 25.242 1.00 25.58 286 CYS A CA 1
ATOM 2211 C C . CYS A 1 286 ? -6.155 -18.118 26.686 1.00 25.58 286 CYS A C 1
ATOM 2213 O O . CYS A 1 286 ? -7.153 -18.210 27.406 1.00 25.58 286 CYS A O 1
ATOM 2215 N N . ASP A 1 287 ? -5.073 -17.447 27.091 1.00 27.12 287 ASP A N 1
ATOM 2216 C CA . ASP A 1 287 ? -4.918 -16.942 28.465 1.00 27.12 287 ASP A CA 1
ATOM 2217 C C . ASP A 1 287 ? -5.767 -15.693 28.768 1.00 27.12 287 ASP A C 1
ATOM 2219 O O . ASP A 1 287 ? -6.251 -15.510 29.891 1.00 27.12 287 ASP A O 1
ATOM 2223 N N . ALA A 1 288 ? -6.048 -14.853 27.764 1.00 29.06 288 ALA A N 1
ATOM 2224 C CA . ALA A 1 288 ? -6.909 -13.678 27.932 1.00 29.06 288 ALA A CA 1
ATOM 2225 C C . ALA A 1 288 ? -8.403 -14.032 28.080 1.00 29.06 288 ALA A C 1
ATOM 2227 O O . ALA A 1 288 ? -9.159 -13.239 28.650 1.00 29.06 288 ALA A O 1
ATOM 2228 N N . ALA A 1 289 ? -8.819 -15.208 27.595 1.00 26.64 289 ALA A N 1
ATOM 2229 C CA . ALA A 1 289 ? -10.148 -15.775 27.824 1.00 26.64 289 ALA A CA 1
ATOM 2230 C C . ALA A 1 289 ? -10.221 -16.545 29.161 1.00 26.64 289 ALA A C 1
ATOM 2232 O O . ALA A 1 289 ? -11.232 -16.467 29.860 1.00 26.64 289 ALA A O 1
ATOM 2233 N N . ALA A 1 290 ? -9.126 -17.191 29.587 1.00 26.27 290 ALA A N 1
ATOM 2234 C CA . ALA A 1 290 ? -9.034 -17.886 30.878 1.00 26.27 290 ALA A CA 1
ATOM 2235 C C . ALA A 1 290 ? -8.989 -16.936 32.099 1.00 26.27 290 ALA A C 1
ATOM 2237 O O . ALA A 1 290 ? -9.406 -17.302 33.203 1.00 26.27 290 ALA A O 1
ATOM 2238 N N . GLY A 1 291 ? -8.549 -15.685 31.917 1.00 27.12 291 GLY A N 1
ATOM 2239 C CA . GLY A 1 291 ? -8.454 -14.681 32.987 1.00 27.12 291 GLY A CA 1
ATOM 2240 C C . GLY A 1 291 ? -9.786 -14.277 33.639 1.00 27.12 291 GLY A C 1
ATOM 2241 O O . GLY A 1 291 ? -9.780 -13.786 34.767 1.00 27.12 291 GLY A O 1
ATOM 2242 N N . PHE A 1 292 ? -10.928 -14.523 32.985 1.00 29.64 292 PHE A N 1
ATOM 2243 C CA . PHE A 1 292 ? -12.252 -14.314 33.592 1.00 29.64 292 PHE A CA 1
ATOM 2244 C C . PHE A 1 292 ? -12.745 -15.517 34.414 1.00 29.64 292 PHE A C 1
ATOM 2246 O O . PHE A 1 292 ? -13.613 -15.344 35.265 1.00 29.64 292 PHE A O 1
ATOM 2253 N N . GLN A 1 293 ? -12.176 -16.714 34.217 1.00 30.80 293 GLN A N 1
ATOM 2254 C CA . GLN A 1 293 ? -12.522 -17.918 34.988 1.00 30.80 293 GLN A CA 1
ATOM 2255 C C . GLN A 1 293 ? -11.589 -18.146 36.192 1.00 30.80 293 GLN A C 1
ATOM 2257 O O . GLN A 1 293 ? -12.032 -18.683 37.204 1.00 30.80 293 GLN A O 1
ATOM 2262 N N . ASN A 1 294 ? -10.335 -17.672 36.140 1.00 30.02 294 ASN A N 1
ATOM 2263 C CA . ASN A 1 294 ? -9.388 -17.775 37.264 1.00 30.02 294 ASN A CA 1
ATOM 2264 C C . ASN A 1 294 ? -9.438 -16.611 38.268 1.00 30.02 294 ASN A C 1
ATOM 2266 O O . ASN A 1 294 ? -8.826 -16.707 39.333 1.00 30.02 294 ASN A O 1
ATOM 2270 N N . MET A 1 295 ? -10.240 -15.566 38.023 1.00 31.12 295 MET A N 1
ATOM 2271 C CA . MET A 1 295 ? -10.746 -14.718 39.109 1.00 31.12 295 MET A CA 1
ATOM 2272 C C . MET A 1 295 ? -11.878 -15.447 39.836 1.00 31.12 295 MET A C 1
ATOM 2274 O O . MET A 1 295 ? -13.012 -14.978 39.931 1.00 31.12 295 MET A O 1
ATOM 2278 N N . GLY A 1 296 ? -11.542 -16.604 40.410 1.00 26.84 296 GLY A N 1
ATOM 2279 C CA . GLY A 1 296 ? -12.234 -17.047 41.599 1.00 26.84 296 GLY A CA 1
ATOM 2280 C C . GLY A 1 296 ? -12.202 -15.873 42.565 1.00 26.84 296 GLY A C 1
ATOM 2281 O O . GLY A 1 296 ? -11.128 -15.371 42.905 1.00 26.84 296 GLY A O 1
ATOM 2282 N N . VAL A 1 297 ? -13.381 -15.402 42.963 1.00 31.81 297 VAL A N 1
ATOM 2283 C CA . VAL A 1 297 ? -13.548 -14.525 44.118 1.00 31.81 297 VAL A CA 1
ATOM 2284 C C . VAL A 1 297 ? -13.033 -15.318 45.317 1.00 31.81 297 VAL A C 1
ATOM 2286 O O . VAL A 1 297 ? -13.785 -15.965 46.047 1.00 31.81 297 VAL A O 1
ATOM 2289 N N . SER A 1 298 ? -11.711 -15.337 45.484 1.00 28.61 298 SER A N 1
ATOM 2290 C CA . SER A 1 298 ? -11.099 -15.752 46.722 1.00 28.61 298 SER A CA 1
ATOM 2291 C C . SER A 1 298 ? -11.538 -14.703 47.728 1.00 28.61 298 SER A C 1
ATOM 2293 O O . SER A 1 298 ? -11.499 -13.493 47.498 1.00 28.61 298 SER A O 1
ATOM 2295 N N . ARG A 1 299 ? -12.104 -15.227 48.797 1.00 32.16 299 ARG A N 1
ATOM 2296 C CA . ARG A 1 299 ? -12.938 -14.573 49.789 1.00 32.16 299 ARG A CA 1
ATOM 2297 C C . ARG A 1 299 ? -12.092 -13.671 50.699 1.00 32.16 299 ARG A C 1
ATOM 2299 O O . ARG A 1 299 ? -12.069 -13.888 51.905 1.00 32.16 299 ARG A O 1
ATOM 2306 N N . ALA A 1 300 ? -11.367 -12.710 50.132 1.00 32.31 300 ALA A N 1
ATOM 2307 C CA . ALA A 1 300 ? -10.440 -11.843 50.850 1.00 32.31 300 ALA A CA 1
ATOM 2308 C C . ALA A 1 300 ? -10.135 -10.552 50.066 1.00 32.31 300 ALA A C 1
ATOM 2310 O O . ALA A 1 300 ? -9.036 -10.378 49.566 1.00 32.31 300 ALA A O 1
ATOM 2311 N N . ASP A 1 301 ? -11.113 -9.651 49.956 1.00 27.16 301 ASP A N 1
ATOM 2312 C CA . ASP A 1 301 ? -10.858 -8.215 50.148 1.00 27.16 301 ASP A CA 1
ATOM 2313 C C . ASP A 1 301 ? -12.190 -7.468 50.292 1.00 27.16 301 ASP A C 1
ATOM 2315 O O . ASP A 1 301 ? -12.884 -7.132 49.333 1.00 27.16 301 ASP A O 1
ATOM 2319 N N . LYS A 1 302 ? -12.595 -7.250 51.546 1.00 32.12 302 LYS A N 1
ATOM 2320 C CA . LYS A 1 302 ? -13.689 -6.337 51.886 1.00 32.12 302 LYS A CA 1
ATOM 2321 C C . LYS A 1 302 ? -13.124 -4.918 51.842 1.00 32.12 302 LYS A C 1
ATOM 2323 O O . LYS A 1 302 ? -12.468 -4.511 52.795 1.00 32.12 302 LYS A O 1
ATOM 2328 N N . GLY A 1 303 ? -13.385 -4.170 50.771 1.00 30.38 303 GLY A N 1
ATOM 2329 C CA . GLY A 1 303 ? -12.982 -2.759 50.736 1.00 30.38 303 GLY A CA 1
ATOM 2330 C C . GLY A 1 303 ? -13.305 -1.929 49.494 1.00 30.38 303 GLY A C 1
ATOM 2331 O O . GLY A 1 303 ? -13.086 -0.724 49.543 1.00 30.38 303 GLY A O 1
ATOM 2332 N N . ALA A 1 304 ? -13.829 -2.501 48.406 1.00 30.58 304 ALA A N 1
ATOM 2333 C CA . ALA A 1 304 ? -14.273 -1.720 47.249 1.00 30.58 304 ALA A CA 1
ATOM 2334 C C . ALA A 1 304 ? -15.782 -1.891 47.048 1.00 30.58 304 ALA A C 1
ATOM 2336 O O . ALA A 1 304 ? -16.251 -2.972 46.693 1.00 30.58 304 ALA A O 1
ATOM 2337 N N . ASP A 1 305 ? -16.533 -0.822 47.306 1.00 29.48 305 ASP A N 1
ATOM 2338 C CA . ASP A 1 305 ? -17.958 -0.729 47.003 1.00 29.48 305 ASP A CA 1
ATOM 2339 C C . ASP A 1 305 ? -18.158 -0.834 45.480 1.00 29.48 305 ASP A C 1
ATOM 2341 O O . ASP A 1 305 ? -17.831 0.079 44.728 1.00 29.48 305 ASP A O 1
ATOM 2345 N N . CYS A 1 306 ? -18.604 -2.003 45.015 1.00 29.98 306 CYS A N 1
ATOM 2346 C CA . CYS A 1 306 ? -18.872 -2.293 43.602 1.00 29.98 306 CYS A CA 1
ATOM 2347 C C . CYS A 1 306 ? -20.353 -2.087 43.233 1.00 29.98 306 CYS A C 1
ATOM 2349 O O . CYS A 1 306 ? -20.797 -2.591 42.203 1.00 29.98 306 CYS A O 1
ATOM 2351 N N . SER A 1 307 ? -21.123 -1.367 44.058 1.00 29.55 307 SER A N 1
ATOM 2352 C CA . SER A 1 307 ? -22.547 -1.089 43.813 1.00 29.55 307 SER A CA 1
ATOM 2353 C C . SER A 1 307 ? -22.815 -0.093 42.669 1.00 29.55 307 SER A C 1
ATOM 2355 O O . SER A 1 307 ? -23.959 0.046 42.250 1.00 29.55 307 SER A O 1
ATOM 2357 N N . GLU A 1 308 ? -21.776 0.545 42.115 1.00 35.97 308 GLU A N 1
ATOM 2358 C CA . GLU A 1 308 ? -21.870 1.529 41.017 1.00 35.97 308 GLU A CA 1
ATOM 2359 C C . GLU A 1 308 ? -21.537 0.977 39.610 1.00 35.97 308 GLU A C 1
ATOM 2361 O O . GLU A 1 308 ? -21.423 1.743 38.650 1.00 35.97 308 GLU A O 1
ATOM 2366 N N . LEU A 1 309 ? -21.342 -0.336 39.442 1.00 35.59 309 LEU A N 1
ATOM 2367 C CA . LEU A 1 309 ? -21.060 -0.918 38.122 1.00 35.59 309 LEU A CA 1
ATOM 2368 C C . LEU A 1 309 ? -22.355 -1.099 37.313 1.00 35.59 309 LEU A C 1
ATOM 2370 O O . LEU A 1 309 ? -23.269 -1.793 37.750 1.00 35.59 309 LEU A O 1
ATOM 2374 N N . LEU A 1 310 ? -22.404 -0.495 36.117 1.00 37.28 310 LEU A N 1
ATOM 2375 C CA . LEU A 1 310 ? -23.487 -0.676 35.143 1.00 37.28 310 LEU A CA 1
ATOM 2376 C C . LEU A 1 310 ? -23.676 -2.165 34.826 1.00 37.28 310 LEU A C 1
ATOM 2378 O O . LEU A 1 310 ? -22.705 -2.889 34.588 1.00 37.28 310 LEU A O 1
ATOM 2382 N N . SER A 1 311 ? -24.928 -2.609 34.772 1.00 45.69 311 SER A N 1
ATOM 2383 C CA . SER A 1 311 ? -25.267 -3.947 34.288 1.00 45.69 311 SER A CA 1
ATOM 2384 C C . SER A 1 311 ? -24.904 -4.110 32.805 1.00 45.69 311 SER A C 1
ATOM 2386 O O . SER A 1 311 ? -24.834 -3.135 32.052 1.00 45.69 311 SER A O 1
ATOM 2388 N N . ALA A 1 312 ? -24.714 -5.353 32.349 1.00 43.41 312 ALA A N 1
ATOM 2389 C CA . ALA A 1 312 ? -24.448 -5.647 30.937 1.00 43.41 312 ALA A CA 1
ATOM 2390 C C . ALA A 1 312 ? -25.527 -5.055 30.006 1.00 43.41 312 ALA A C 1
ATOM 2392 O O . ALA A 1 312 ? -25.198 -4.475 28.978 1.00 43.41 312 ALA A O 1
ATOM 2393 N N . GLN A 1 313 ? -26.801 -5.094 30.416 1.00 46.53 313 GLN A N 1
ATOM 2394 C CA . GLN A 1 313 ? -27.912 -4.495 29.667 1.00 46.53 313 GLN A CA 1
ATOM 2395 C C . GLN A 1 313 ? -27.832 -2.962 29.583 1.00 46.53 313 GLN A C 1
ATOM 2397 O O . GLN A 1 313 ? -28.160 -2.380 28.549 1.00 46.53 313 GLN A O 1
ATOM 2402 N N . GLU A 1 314 ? -27.396 -2.283 30.646 1.00 47.06 314 GLU A N 1
ATOM 2403 C CA . GLU A 1 314 ? -27.218 -0.825 30.630 1.00 47.06 314 GLU A CA 1
ATOM 2404 C C . GLU A 1 314 ? -26.030 -0.411 29.760 1.00 47.06 314 GLU A C 1
ATOM 2406 O O . GLU A 1 314 ? -26.110 0.584 29.037 1.00 47.06 314 GLU A O 1
ATOM 2411 N N . LEU A 1 315 ? -24.954 -1.198 29.778 1.00 44.50 315 LEU A N 1
ATOM 2412 C CA . LEU A 1 315 ? -23.791 -0.996 28.924 1.00 44.50 315 LEU A CA 1
ATOM 2413 C C . LEU A 1 315 ? -24.129 -1.207 27.440 1.00 44.50 315 LEU A C 1
ATOM 2415 O O . LEU A 1 315 ? -23.774 -0.371 26.608 1.00 44.50 315 LEU A O 1
ATOM 2419 N N . GLU A 1 316 ? -24.864 -2.271 27.112 1.00 51.00 316 GLU A N 1
ATOM 2420 C CA . GLU A 1 316 ? -25.359 -2.547 25.756 1.00 51.00 316 GLU A CA 1
ATOM 2421 C C . GLU A 1 316 ? -26.247 -1.410 25.238 1.00 51.00 316 GLU A C 1
ATOM 2423 O O . GLU A 1 316 ? -26.075 -0.936 24.112 1.00 51.00 316 GLU A O 1
ATOM 2428 N N . LYS A 1 317 ? -27.155 -0.913 26.085 1.00 53.41 317 LYS A N 1
ATOM 2429 C CA . LYS A 1 317 ? -28.031 0.215 25.756 1.00 53.41 317 LYS A CA 1
ATOM 2430 C C . LYS A 1 317 ? -27.238 1.496 25.490 1.00 53.41 317 LYS A C 1
ATOM 2432 O O . LYS A 1 317 ? -27.521 2.189 24.515 1.00 53.41 317 LYS A O 1
ATOM 2437 N N . LEU A 1 318 ? -26.244 1.807 26.321 1.00 52.50 318 LEU A N 1
ATOM 2438 C CA . LEU A 1 318 ? -25.394 2.988 26.138 1.00 52.50 318 LEU A CA 1
ATOM 2439 C C . LEU A 1 318 ? -24.538 2.887 24.871 1.00 52.50 318 LEU A C 1
ATOM 2441 O O . LEU A 1 318 ? -24.448 3.859 24.124 1.00 52.50 318 LEU A O 1
ATOM 2445 N N . LEU A 1 319 ? -23.948 1.721 24.596 1.00 52.97 319 LEU A N 1
ATOM 2446 C CA . LEU A 1 319 ? -23.177 1.477 23.374 1.00 52.97 319 LEU A CA 1
ATOM 2447 C C . LEU A 1 319 ? -24.048 1.643 22.128 1.00 52.97 319 LEU A C 1
ATOM 2449 O O . LEU A 1 319 ? -23.676 2.386 21.222 1.00 52.97 319 LEU A O 1
ATOM 2453 N N . SER A 1 320 ? -25.233 1.028 22.113 1.00 57.59 320 SER A N 1
ATOM 2454 C CA . SER A 1 320 ? -26.204 1.171 21.023 1.00 57.59 320 SER A CA 1
ATOM 2455 C C . SER A 1 320 ? -26.600 2.632 20.793 1.00 57.59 320 SER A C 1
ATOM 2457 O O . SER A 1 320 ? -26.582 3.105 19.655 1.00 57.59 320 SER A O 1
ATOM 2459 N N . GLN A 1 321 ? -26.879 3.383 21.863 1.00 60.94 321 GLN A N 1
ATOM 2460 C CA . GLN A 1 321 ? -27.200 4.810 21.775 1.00 60.94 321 GLN A CA 1
ATOM 2461 C C . GLN A 1 321 ? -26.038 5.634 21.213 1.00 60.94 321 GLN A C 1
ATOM 2463 O O . GLN A 1 321 ? -26.262 6.504 20.375 1.00 60.94 321 GLN A O 1
ATOM 2468 N N . GLN A 1 322 ? -24.800 5.354 21.630 1.00 61.03 322 GLN A N 1
ATOM 2469 C CA . GLN A 1 322 ? -23.621 6.050 21.111 1.00 61.03 322 GLN A CA 1
ATOM 2470 C C . GLN A 1 322 ? -23.375 5.729 19.635 1.00 61.03 322 GLN A C 1
ATOM 2472 O O . GLN A 1 322 ? -23.145 6.648 18.856 1.00 61.03 322 GLN A O 1
ATOM 2477 N N . ILE A 1 323 ? -23.474 4.462 19.226 1.00 64.38 323 ILE A N 1
ATOM 2478 C CA . ILE A 1 323 ? -23.331 4.051 17.820 1.00 64.38 323 ILE A CA 1
ATOM 2479 C C . ILE A 1 323 ? -24.386 4.750 16.957 1.00 64.38 323 ILE A C 1
ATOM 2481 O O . ILE A 1 323 ? -24.049 5.385 15.959 1.00 64.38 323 ILE A O 1
ATOM 2485 N N . SER A 1 324 ? -25.647 4.706 17.392 1.00 66.38 324 SER A N 1
ATOM 2486 C CA . SER A 1 324 ? -26.766 5.348 16.695 1.00 66.38 324 SER A CA 1
ATOM 2487 C C . SER A 1 324 ? -26.556 6.854 16.563 1.00 66.38 324 SER A C 1
ATOM 2489 O O . SER A 1 324 ? -26.711 7.398 15.475 1.00 66.38 324 SER A O 1
ATOM 2491 N N . ALA A 1 325 ? -26.124 7.521 17.639 1.00 68.12 325 ALA A N 1
ATOM 2492 C CA . ALA A 1 325 ? -25.845 8.953 17.630 1.00 68.12 325 ALA A CA 1
ATOM 2493 C C . ALA A 1 325 ? -24.692 9.323 16.683 1.00 68.12 325 ALA A C 1
ATOM 2495 O O . ALA A 1 325 ? -24.756 10.357 16.023 1.00 68.12 325 ALA A O 1
ATOM 2496 N N . ARG A 1 326 ? -23.644 8.493 16.578 1.00 70.38 326 ARG A N 1
ATOM 2497 C CA . ARG A 1 326 ? -22.522 8.740 15.651 1.00 70.38 326 ARG A CA 1
ATOM 2498 C C . ARG A 1 326 ? -22.913 8.533 14.195 1.00 70.38 326 ARG A C 1
ATOM 2500 O O . ARG A 1 326 ? -22.528 9.344 13.359 1.00 70.38 326 ARG A O 1
ATOM 2507 N N . LEU A 1 327 ? -23.691 7.494 13.903 1.00 72.44 327 LEU A N 1
ATOM 2508 C CA . LEU A 1 327 ? -24.220 7.258 12.559 1.00 72.44 327 LEU A CA 1
ATOM 2509 C C . LEU A 1 327 ? -25.190 8.360 12.147 1.00 72.44 327 LEU A C 1
ATOM 2511 O O . LEU A 1 327 ? -25.120 8.837 11.022 1.00 72.44 327 LEU A O 1
ATOM 2515 N N . GLN A 1 328 ? -26.054 8.791 13.067 1.00 78.12 328 GLN A N 1
ATOM 2516 C CA . GLN A 1 328 ? -26.964 9.905 12.836 1.00 78.12 328 GLN A CA 1
ATOM 2517 C C . GLN A 1 328 ? -26.194 11.199 12.564 1.00 78.12 328 GLN A C 1
ATOM 2519 O O . GLN A 1 328 ? -26.451 11.846 11.559 1.00 78.12 328 GLN A O 1
ATOM 2524 N N . TRP A 1 329 ? -25.211 11.542 13.398 1.00 80.81 329 TRP A N 1
ATOM 2525 C CA . TRP A 1 329 ? -24.374 12.727 13.194 1.00 80.81 329 TRP A CA 1
ATOM 2526 C C . TRP A 1 329 ? -23.655 12.714 11.835 1.00 80.81 329 TRP A C 1
ATOM 2528 O O . TRP A 1 329 ? -23.646 13.720 11.131 1.00 80.81 329 TRP A O 1
ATOM 2538 N N . ALA A 1 330 ? -23.090 11.573 11.431 1.00 79.00 330 ALA A N 1
ATOM 2539 C CA . ALA A 1 330 ? -22.448 11.449 10.125 1.00 79.00 330 ALA A CA 1
ATOM 2540 C C . ALA A 1 330 ? -23.464 11.506 8.965 1.00 79.00 330 ALA A C 1
ATOM 2542 O O . ALA A 1 330 ? -23.164 12.056 7.907 1.00 79.00 330 ALA A O 1
ATOM 2543 N N . ALA A 1 331 ? -24.674 10.969 9.144 1.00 81.31 331 ALA A N 1
ATOM 2544 C CA . ALA A 1 331 ? -25.732 11.044 8.138 1.00 81.31 331 ALA A CA 1
ATOM 2545 C C . ALA A 1 331 ? -26.263 12.480 7.985 1.00 81.31 331 ALA A C 1
ATOM 2547 O O . ALA A 1 331 ? -26.476 12.940 6.866 1.00 81.31 331 ALA A O 1
ATOM 2548 N N . GLU A 1 332 ? -26.407 13.216 9.090 1.00 82.19 332 GLU A N 1
ATOM 2549 C CA . GLU A 1 332 ? -26.745 14.644 9.098 1.00 82.19 332 GLU A CA 1
ATOM 2550 C C . GLU A 1 332 ? -25.669 15.476 8.385 1.00 82.19 332 GLU A C 1
ATOM 2552 O O . GLU A 1 332 ? -26.006 16.357 7.596 1.00 82.19 332 GLU A O 1
ATOM 2557 N N . ALA A 1 333 ? -24.388 15.146 8.581 1.00 81.19 333 ALA A N 1
ATOM 2558 C CA . ALA A 1 333 ? -23.282 15.743 7.835 1.00 81.19 333 ALA A CA 1
ATOM 2559 C C . ALA A 1 333 ? -23.356 15.470 6.323 1.00 81.19 333 ALA A C 1
ATOM 2561 O O . ALA A 1 333 ? -23.134 16.368 5.518 1.00 81.19 333 ALA A O 1
ATOM 2562 N N . CYS A 1 334 ? -23.715 14.250 5.914 1.00 82.94 334 CYS A N 1
ATOM 2563 C CA . CYS A 1 334 ? -23.940 13.949 4.497 1.00 82.94 334 CYS A CA 1
ATOM 2564 C C . CYS A 1 334 ? -25.108 14.767 3.928 1.00 82.94 334 CYS A C 1
ATOM 2566 O O . CYS A 1 334 ? -25.034 15.267 2.807 1.00 82.94 334 CYS A O 1
ATOM 2568 N N . ALA A 1 335 ? -26.187 14.903 4.703 1.00 84.25 335 ALA A N 1
ATOM 2569 C CA . ALA A 1 335 ? -27.397 15.606 4.295 1.00 84.25 335 ALA A CA 1
ATOM 2570 C C . ALA A 1 335 ? -27.225 17.133 4.230 1.00 84.25 335 ALA A C 1
ATOM 2572 O O . ALA A 1 335 ? -27.928 17.780 3.454 1.00 84.25 335 ALA A O 1
ATOM 2573 N N . SER A 1 336 ? -26.310 17.715 5.016 1.00 83.75 336 SER A N 1
ATOM 2574 C CA . SER A 1 336 ? -26.032 19.156 4.964 1.00 83.75 336 SER A CA 1
ATOM 2575 C C . SER A 1 336 ? -25.370 19.575 3.649 1.00 83.75 336 SER A C 1
ATOM 2577 O O . SER A 1 336 ? -25.531 20.717 3.220 1.00 83.75 336 SER A O 1
ATOM 2579 N N . GLY A 1 337 ? -24.641 18.658 3.000 1.00 78.81 337 GLY A N 1
ATOM 2580 C CA . GLY A 1 337 ? -23.853 18.941 1.800 1.00 78.81 337 GLY A CA 1
ATOM 2581 C C . GLY A 1 337 ? -22.642 19.844 2.058 1.00 78.81 337 GLY A C 1
ATOM 2582 O O . GLY A 1 337 ? -22.002 20.291 1.107 1.00 78.81 337 GLY A O 1
ATOM 2583 N N . GLU A 1 338 ? -22.328 20.133 3.323 1.00 78.81 338 GLU A N 1
ATOM 2584 C CA . GLU A 1 338 ? -21.151 20.910 3.700 1.00 78.81 338 GLU A CA 1
ATOM 2585 C C . GLU A 1 338 ? -19.891 20.043 3.598 1.00 78.81 338 GLU A C 1
ATOM 2587 O O . GLU A 1 338 ? -19.899 18.855 3.917 1.00 78.81 338 GLU A O 1
ATOM 2592 N N . GLU A 1 339 ? -18.776 20.631 3.162 1.00 75.25 339 GLU A N 1
ATOM 2593 C CA . GLU A 1 339 ? -17.487 19.927 3.090 1.00 75.25 339 GLU A CA 1
ATOM 2594 C C . GLU A 1 339 ? -16.885 19.712 4.491 1.00 75.25 339 GLU A C 1
ATOM 2596 O O . GLU A 1 339 ? -16.190 18.725 4.744 1.00 75.25 339 GLU A O 1
ATOM 2601 N N . THR A 1 340 ? -17.194 20.616 5.425 1.00 70.12 340 THR A N 1
ATOM 2602 C CA . THR A 1 340 ? -16.678 20.631 6.797 1.00 70.12 340 THR A CA 1
ATOM 2603 C C . THR A 1 340 ? -17.806 20.571 7.813 1.00 70.12 340 THR A C 1
ATOM 2605 O O . THR A 1 340 ? -18.732 21.369 7.742 1.00 70.12 340 THR A O 1
ATOM 2608 N N . VAL A 1 341 ? -17.673 19.698 8.808 1.00 69.50 341 VAL A N 1
ATOM 2609 C CA . VAL A 1 341 ? -18.674 19.501 9.875 1.00 69.50 341 VAL A CA 1
ATOM 2610 C C . VAL A 1 341 ? -18.264 20.144 11.199 1.00 69.50 341 VAL A C 1
ATOM 2612 O O . VAL A 1 341 ? -19.094 20.375 12.077 1.00 69.50 341 VAL A O 1
ATOM 2615 N N . ALA A 1 342 ? -16.968 20.406 11.367 1.00 66.12 342 ALA A N 1
ATOM 2616 C CA . ALA A 1 342 ? -16.381 21.100 12.504 1.00 66.12 342 ALA A CA 1
ATOM 2617 C C . ALA A 1 342 ? -14.995 21.639 12.119 1.00 66.12 342 ALA A C 1
ATOM 2619 O O . ALA A 1 342 ? -14.447 21.297 11.070 1.00 66.12 342 ALA A O 1
ATOM 2620 N N . GLU A 1 343 ? -14.400 22.465 12.982 1.00 56.88 343 GLU A N 1
ATOM 2621 C CA . GLU A 1 343 ? -13.044 22.977 12.776 1.00 56.88 343 GLU A CA 1
ATOM 2622 C C . GLU A 1 343 ? -12.042 21.817 12.625 1.00 56.88 343 GLU A C 1
ATOM 2624 O O . GLU A 1 343 ? -11.776 21.075 13.570 1.00 56.88 343 GLU A O 1
ATOM 2629 N N . GLY A 1 344 ? -11.507 21.655 11.410 1.00 56.72 344 GLY A N 1
ATOM 2630 C CA . GLY A 1 344 ? -10.543 20.605 11.074 1.00 56.72 344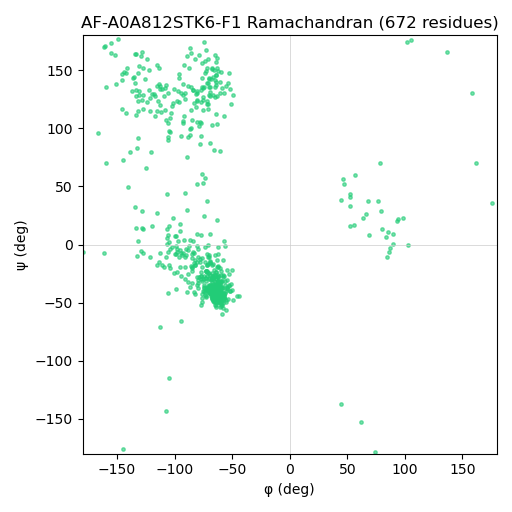 GLY A CA 1
ATOM 2631 C C . GLY A 1 344 ? -11.135 19.217 10.810 1.00 56.72 344 GLY A C 1
ATOM 2632 O O . GLY A 1 344 ? -10.361 18.264 10.775 1.00 56.72 344 GLY A O 1
ATOM 2633 N N . LEU A 1 345 ? -12.455 19.088 10.630 1.00 61.03 345 LEU A N 1
ATOM 2634 C CA . LEU A 1 345 ? -13.110 17.812 10.340 1.00 61.03 345 LEU A CA 1
ATOM 2635 C C . LEU A 1 345 ? -14.008 17.918 9.102 1.00 61.03 345 LEU A C 1
ATOM 2637 O O . LEU A 1 345 ? -14.913 18.758 9.051 1.00 61.03 345 LEU A O 1
ATOM 2641 N N . THR A 1 346 ? -13.772 17.047 8.124 1.00 77.38 346 THR A N 1
ATOM 2642 C CA . THR A 1 346 ? -14.573 16.976 6.897 1.00 77.38 346 THR A CA 1
ATOM 2643 C C . THR A 1 346 ? -15.765 16.031 7.048 1.00 77.38 346 THR A C 1
ATOM 2645 O O . THR A 1 346 ? -15.786 15.158 7.920 1.00 77.38 346 THR A O 1
ATOM 2648 N N . THR A 1 347 ? -16.752 16.161 6.164 1.00 76.12 347 THR A N 1
ATOM 2649 C CA . THR A 1 347 ? -17.843 15.175 6.043 1.00 76.12 347 THR A CA 1
ATOM 2650 C C . THR A 1 347 ? -17.295 13.782 5.724 1.00 76.12 347 THR A C 1
ATOM 2652 O O . THR A 1 347 ? -17.734 12.792 6.305 1.00 76.12 347 THR A O 1
ATOM 2655 N N . SER A 1 348 ? -16.243 13.713 4.905 1.00 77.25 348 SER A N 1
ATOM 2656 C CA . SER A 1 348 ? -15.520 12.479 4.576 1.00 77.25 348 SER A CA 1
ATOM 2657 C C . SER A 1 348 ? -14.949 11.785 5.826 1.00 77.25 348 SER A C 1
ATOM 2659 O O . SER A 1 348 ? -15.083 10.569 5.986 1.00 77.25 348 SER A O 1
ATOM 2661 N N . ASP A 1 349 ? -14.381 12.552 6.765 1.00 74.25 349 ASP A N 1
ATOM 2662 C CA . ASP A 1 349 ? -13.867 12.028 8.040 1.00 74.25 349 ASP A CA 1
ATOM 2663 C C . ASP A 1 349 ? -14.991 11.496 8.939 1.00 74.25 349 ASP A C 1
ATOM 2665 O O . ASP A 1 349 ? -14.852 10.437 9.560 1.00 74.25 349 ASP A O 1
ATOM 2669 N N . ALA A 1 350 ? -16.119 12.211 8.997 1.00 73.69 350 ALA A N 1
ATOM 2670 C CA . ALA A 1 350 ? -17.282 11.808 9.783 1.00 73.69 350 ALA A CA 1
ATOM 2671 C C . ALA A 1 350 ? -17.854 10.465 9.300 1.00 73.69 350 ALA A C 1
ATOM 2673 O O . ALA A 1 350 ? -18.125 9.577 10.115 1.00 73.69 350 ALA A O 1
ATOM 2674 N N . VAL A 1 351 ? -17.976 10.291 7.980 1.00 78.69 351 VAL A N 1
ATOM 2675 C CA . VAL A 1 351 ? -18.469 9.052 7.359 1.00 78.69 351 VAL A CA 1
ATOM 2676 C C . VAL A 1 351 ? -17.506 7.892 7.594 1.00 78.69 351 VAL A C 1
ATOM 2678 O O . VAL A 1 351 ? -17.931 6.839 8.077 1.00 78.69 351 VAL A O 1
ATOM 2681 N N . ARG A 1 352 ? -16.205 8.080 7.330 1.00 79.00 352 ARG A N 1
ATOM 2682 C CA . ARG A 1 352 ? -15.181 7.048 7.572 1.00 79.00 352 ARG A CA 1
ATOM 2683 C C . ARG A 1 352 ? -15.155 6.599 9.025 1.00 79.00 352 ARG A C 1
ATOM 2685 O O . ARG A 1 352 ? -15.094 5.402 9.291 1.00 79.00 352 ARG A O 1
ATOM 2692 N N . TYR A 1 353 ? -15.266 7.530 9.971 1.00 73.19 353 TYR A N 1
ATOM 2693 C CA . TYR A 1 353 ? -15.334 7.194 11.392 1.00 73.19 353 TYR A CA 1
ATOM 2694 C C . TYR A 1 353 ? -16.584 6.377 11.740 1.00 73.19 353 TYR A C 1
ATOM 2696 O O . TYR A 1 353 ? -16.499 5.376 12.454 1.00 73.19 353 TYR A O 1
ATOM 2704 N N . ALA A 1 354 ? -17.749 6.776 11.230 1.00 74.88 354 ALA A N 1
ATOM 2705 C CA . ALA A 1 354 ? -18.993 6.059 11.475 1.00 74.88 354 ALA A CA 1
ATOM 2706 C C . ALA A 1 354 ? -18.942 4.620 10.922 1.00 74.88 354 ALA A C 1
ATOM 2708 O O . ALA A 1 354 ? -19.347 3.672 11.601 1.00 74.88 354 ALA A O 1
ATOM 2709 N N . LEU A 1 355 ? -18.362 4.443 9.732 1.00 77.94 355 LEU A N 1
ATOM 2710 C CA . LEU A 1 355 ? -18.153 3.134 9.114 1.00 77.94 355 LEU A CA 1
ATOM 2711 C C . LEU A 1 355 ? -17.068 2.305 9.820 1.00 77.94 355 LEU A C 1
ATOM 2713 O O . LEU A 1 355 ? -17.235 1.095 9.966 1.00 77.94 355 LEU A O 1
ATOM 2717 N N . PHE A 1 356 ? -16.005 2.934 10.330 1.00 75.12 356 PHE A N 1
ATOM 2718 C CA . PHE A 1 356 ? -14.998 2.281 11.173 1.00 75.12 356 PHE A CA 1
ATOM 2719 C C . PHE A 1 356 ? -15.627 1.659 12.422 1.00 75.12 356 PHE A C 1
ATOM 2721 O O . PHE A 1 356 ? -15.369 0.496 12.739 1.00 75.12 356 PHE A O 1
ATOM 2728 N N . VAL A 1 357 ? -16.489 2.413 13.114 1.00 69.69 357 VAL A N 1
ATOM 2729 C CA . VAL A 1 357 ? -17.214 1.912 14.289 1.00 69.69 357 VAL A CA 1
ATOM 2730 C C . VAL A 1 357 ? -18.072 0.703 13.910 1.00 69.69 357 VAL A C 1
ATOM 2732 O O . VAL A 1 357 ? -18.052 -0.299 14.625 1.00 69.69 357 VAL A O 1
ATOM 2735 N N . ALA A 1 358 ? -18.770 0.752 12.771 1.00 70.62 358 ALA A N 1
ATOM 2736 C CA . ALA A 1 358 ? -19.565 -0.373 12.282 1.00 70.62 358 ALA A CA 1
ATOM 2737 C C . ALA A 1 358 ? -18.703 -1.612 11.965 1.00 70.62 358 ALA A C 1
ATOM 2739 O O . ALA A 1 358 ? -19.022 -2.712 12.417 1.00 70.62 358 ALA A O 1
ATOM 2740 N N . ALA A 1 359 ? -17.584 -1.445 11.256 1.00 69.31 359 ALA A N 1
ATOM 2741 C CA . ALA A 1 359 ? -16.664 -2.533 10.918 1.00 69.31 359 ALA A CA 1
ATOM 2742 C C . ALA A 1 359 ? -16.036 -3.184 12.165 1.00 69.31 359 ALA A C 1
ATOM 2744 O O . ALA A 1 359 ? -15.960 -4.411 12.257 1.00 69.31 359 ALA A O 1
ATOM 2745 N N . GLY A 1 360 ? -15.655 -2.382 13.165 1.00 65.50 360 GLY A N 1
ATOM 2746 C CA . GLY A 1 360 ? -15.126 -2.885 14.435 1.00 65.50 360 GLY A CA 1
ATOM 2747 C C . GLY A 1 360 ? -16.117 -3.782 15.186 1.00 65.50 360 GLY A C 1
ATOM 2748 O O . GLY A 1 360 ? -15.716 -4.787 15.774 1.00 65.50 360 GLY A O 1
ATOM 2749 N N . LEU A 1 361 ? -17.417 -3.475 15.119 1.00 65.88 361 LEU A N 1
ATOM 2750 C CA . LEU A 1 361 ? -18.467 -4.319 15.704 1.00 65.88 361 LEU A CA 1
ATOM 2751 C C . LEU A 1 361 ? -18.600 -5.661 14.975 1.00 65.88 361 LEU A C 1
ATOM 2753 O O . LEU A 1 361 ? -18.779 -6.690 15.625 1.00 65.88 361 LEU A O 1
ATOM 2757 N N . ILE A 1 362 ? -18.467 -5.664 13.645 1.00 63.38 362 ILE A N 1
ATOM 2758 C CA . ILE A 1 362 ? -18.499 -6.888 12.831 1.00 63.38 362 ILE A CA 1
ATOM 2759 C C . ILE A 1 362 ? -17.341 -7.814 13.202 1.00 63.38 362 ILE A C 1
ATOM 2761 O O . ILE A 1 362 ? -17.548 -9.000 13.466 1.00 63.38 362 ILE A O 1
ATOM 2765 N N . SER A 1 363 ? -16.125 -7.266 13.246 1.00 62.34 363 SER A N 1
ATOM 2766 C CA . SER A 1 363 ? -14.922 -8.028 13.591 1.00 62.34 363 SER A CA 1
ATOM 2767 C C . SER A 1 363 ? -15.035 -8.633 14.998 1.00 62.34 363 SER A C 1
ATOM 2769 O O . SER A 1 363 ? -14.781 -9.823 15.204 1.00 62.34 363 SER A O 1
ATOM 2771 N N . ALA A 1 364 ? -15.548 -7.854 15.957 1.00 57.88 364 ALA A N 1
ATOM 2772 C CA . ALA A 1 364 ? -15.790 -8.314 17.319 1.00 57.88 364 ALA A CA 1
ATOM 2773 C C . ALA A 1 364 ? -16.841 -9.442 17.411 1.00 57.88 364 ALA A C 1
ATOM 2775 O O . ALA A 1 364 ? -16.692 -10.343 18.238 1.00 57.88 364 ALA A O 1
ATOM 2776 N N . ALA A 1 365 ? -17.879 -9.420 16.568 1.00 55.09 365 ALA A N 1
ATOM 2777 C CA . ALA A 1 365 ? -18.898 -10.469 16.521 1.00 55.09 365 ALA A CA 1
ATOM 2778 C C . ALA A 1 365 ? -18.361 -11.792 15.938 1.00 55.09 365 ALA A C 1
ATOM 2780 O O . ALA A 1 365 ? -18.686 -12.863 16.452 1.00 55.09 365 ALA A O 1
ATOM 2781 N N . LYS A 1 366 ? -17.502 -11.734 14.910 1.00 55.19 366 LYS A N 1
ATOM 2782 C CA . LYS A 1 366 ? -16.928 -12.927 14.257 1.00 55.19 366 LYS A CA 1
ATOM 2783 C C . LYS A 1 366 ? -16.010 -13.742 15.169 1.00 55.19 366 LYS A C 1
ATOM 2785 O O . LYS A 1 366 ? -16.139 -14.966 15.214 1.00 55.19 366 LYS A O 1
ATOM 2790 N N . ASN A 1 367 ? -15.143 -13.083 15.941 1.00 49.69 367 ASN A N 1
ATOM 2791 C CA . ASN A 1 367 ? -14.148 -13.745 16.801 1.00 49.69 367 ASN A CA 1
ATOM 2792 C C . ASN A 1 367 ? -14.746 -14.639 17.910 1.00 49.69 367 ASN A C 1
ATOM 2794 O O . ASN A 1 367 ? -14.005 -15.371 18.558 1.00 49.69 367 ASN A O 1
ATOM 2798 N N . GLN A 1 368 ? -16.067 -14.623 18.126 1.00 48.53 368 GLN A N 1
ATOM 2799 C CA . GLN A 1 368 ? -16.750 -15.494 19.095 1.00 48.53 368 GLN A CA 1
ATOM 2800 C C . GLN A 1 368 ? -17.344 -16.773 18.480 1.00 48.53 368 GLN A C 1
ATOM 2802 O O . GLN A 1 368 ? -17.746 -17.666 19.217 1.00 48.53 368 GLN A O 1
ATOM 2807 N N . THR A 1 369 ? -17.387 -16.890 17.148 1.00 42.91 369 THR A N 1
ATOM 2808 C CA . THR A 1 369 ? -18.024 -18.025 16.442 1.00 42.91 369 THR A CA 1
ATOM 2809 C C . THR A 1 369 ? -17.046 -19.119 15.992 1.00 42.91 369 THR A C 1
ATOM 2811 O O . THR A 1 369 ? -17.475 -20.173 15.535 1.00 42.91 369 THR A O 1
ATOM 2814 N N . GLY A 1 370 ? -15.733 -18.905 16.151 1.00 36.31 370 GLY A N 1
ATOM 2815 C CA . GLY A 1 370 ? -14.675 -19.819 15.691 1.00 36.31 370 GLY A CA 1
ATOM 2816 C C . GLY A 1 370 ? -14.320 -20.985 16.627 1.00 36.31 370 GLY A C 1
ATOM 2817 O O . GLY A 1 370 ? -13.398 -21.734 16.317 1.00 36.31 370 GLY A O 1
ATOM 2818 N N . GLY A 1 371 ? -15.009 -21.150 17.760 1.00 32.38 371 GLY A N 1
ATOM 2819 C CA . GLY A 1 371 ? -14.822 -22.280 18.676 1.00 32.38 371 GLY A CA 1
ATOM 2820 C C . GLY A 1 371 ? -15.978 -23.268 18.563 1.00 32.38 371 GLY A C 1
ATOM 2821 O O . GLY A 1 371 ? -17.066 -22.997 19.063 1.00 32.38 371 GLY A O 1
ATOM 2822 N N . ALA A 1 372 ? -15.758 -24.406 17.904 1.00 35.34 372 ALA A N 1
ATOM 2823 C CA . ALA A 1 372 ? -16.693 -25.522 17.965 1.00 35.34 372 ALA A CA 1
ATOM 2824 C C . ALA A 1 372 ? -16.643 -26.160 19.367 1.00 35.34 372 ALA A C 1
ATOM 2826 O O . ALA A 1 372 ? -15.559 -26.389 19.895 1.00 35.34 372 ALA A O 1
ATOM 2827 N N . GLU A 1 373 ? -17.825 -26.457 19.914 1.00 34.91 373 GLU A N 1
ATOM 2828 C CA . GLU A 1 373 ? -18.086 -27.139 21.196 1.00 34.91 373 GLU A CA 1
ATOM 2829 C C . GLU A 1 373 ? -17.933 -26.292 22.478 1.00 34.91 373 GLU A C 1
ATOM 2831 O O . GLU A 1 373 ? -17.071 -26.530 23.318 1.00 34.91 373 GLU A O 1
ATOM 2836 N N . ALA A 1 374 ? -18.857 -25.347 22.689 1.00 30.81 374 ALA A N 1
ATOM 2837 C CA . ALA A 1 374 ? -19.263 -24.929 24.034 1.00 30.81 374 ALA A CA 1
ATOM 2838 C C . ALA A 1 374 ? -20.759 -24.559 24.060 1.00 30.81 374 ALA A C 1
ATOM 2840 O O . ALA A 1 374 ? -21.296 -24.011 23.101 1.00 30.81 374 ALA A O 1
ATOM 2841 N N . GLU A 1 375 ? -21.413 -24.933 25.154 1.00 33.47 375 GLU A N 1
ATOM 2842 C CA . GLU A 1 375 ? -22.857 -25.070 25.372 1.00 33.47 375 GLU A CA 1
ATOM 2843 C C . GLU A 1 375 ? -23.731 -23.841 25.019 1.00 33.47 375 GLU A C 1
ATOM 2845 O O . GLU A 1 375 ? -23.356 -22.681 25.198 1.00 33.47 375 GLU A O 1
ATOM 2850 N N . GLU A 1 376 ? -24.956 -24.143 24.571 1.00 32.56 376 GLU A N 1
ATOM 2851 C CA . GLU A 1 376 ? -26.013 -23.275 24.011 1.00 32.56 376 GLU A CA 1
ATOM 2852 C C . GLU A 1 376 ? -26.494 -22.090 24.884 1.00 32.56 376 GLU A C 1
ATOM 2854 O O . GLU A 1 376 ? -27.324 -21.302 24.434 1.00 32.56 376 GLU A O 1
ATOM 2859 N N . GLU A 1 377 ? -25.977 -21.890 26.100 1.00 35.53 377 GLU A N 1
ATOM 2860 C CA . GLU A 1 377 ? -26.421 -20.816 27.010 1.00 35.53 377 GLU A CA 1
ATOM 2861 C C . GLU A 1 377 ? -25.510 -19.568 27.029 1.00 35.53 377 GLU A C 1
ATOM 2863 O O . GLU A 1 377 ? -25.895 -18.529 27.569 1.00 35.53 377 GLU A O 1
ATOM 2868 N N . HIS A 1 378 ? -24.337 -19.607 26.381 1.00 37.59 378 HIS A N 1
ATOM 2869 C CA . HIS A 1 378 ? -23.338 -18.524 26.444 1.00 37.59 378 HIS A CA 1
ATOM 2870 C C . HIS A 1 378 ? -23.194 -17.654 25.175 1.00 37.59 378 HIS A C 1
ATOM 2872 O O . HIS A 1 378 ? -22.441 -16.678 25.180 1.00 37.59 378 HIS A O 1
ATOM 2878 N N . ALA A 1 379 ? -23.970 -17.907 24.116 1.00 40.16 379 ALA A N 1
ATOM 2879 C CA . ALA A 1 379 ? -23.879 -17.228 22.809 1.00 40.16 379 ALA A CA 1
ATOM 2880 C C . ALA A 1 379 ? -24.438 -15.774 22.744 1.00 40.16 379 ALA A C 1
ATOM 2882 O O . ALA A 1 379 ? -24.851 -15.298 21.687 1.00 40.16 379 ALA A O 1
ATOM 2883 N N . SER A 1 380 ? -24.513 -15.034 23.855 1.00 50.97 380 SER A N 1
ATOM 2884 C CA . SER A 1 380 ? -25.542 -13.987 24.010 1.00 50.97 380 SER A CA 1
ATOM 2885 C C . SER A 1 380 ? -25.095 -12.511 23.932 1.00 50.97 380 SER A C 1
ATOM 2887 O O . SER A 1 380 ? -25.975 -11.659 23.884 1.00 50.97 380 SER A O 1
ATOM 2889 N N . GLY A 1 381 ? -23.810 -12.142 23.941 1.00 45.62 381 GLY A N 1
ATOM 2890 C CA . GLY A 1 381 ? -23.407 -10.722 24.083 1.00 45.62 381 GLY A CA 1
ATOM 2891 C C . GLY A 1 381 ? -23.159 -9.978 22.762 1.00 45.62 381 GLY A C 1
ATOM 2892 O O . GLY A 1 381 ? -23.884 -9.056 22.393 1.00 45.62 381 GLY A O 1
ATOM 2893 N N . ALA A 1 382 ? -22.129 -10.390 22.017 1.00 44.00 382 ALA A N 1
ATOM 2894 C CA . ALA A 1 382 ? -21.687 -9.689 20.807 1.00 44.00 382 ALA A CA 1
ATOM 2895 C C . ALA A 1 382 ? -22.655 -9.854 19.622 1.00 44.00 382 ALA A C 1
ATOM 2897 O O . ALA A 1 382 ? -22.907 -8.894 18.901 1.00 44.00 382 ALA A O 1
ATOM 2898 N N . ALA A 1 383 ? -23.260 -11.036 19.459 1.00 47.50 383 ALA A N 1
ATOM 2899 C CA . ALA A 1 383 ? -24.294 -11.273 18.448 1.00 47.50 383 ALA A CA 1
ATOM 2900 C C . ALA A 1 383 ? -25.568 -10.450 18.722 1.00 47.50 383 ALA A C 1
ATOM 2902 O O . ALA A 1 383 ? -26.180 -9.918 17.795 1.00 47.50 383 ALA A O 1
ATOM 2903 N N . ARG A 1 384 ? -25.934 -10.260 20.001 1.00 52.53 384 ARG A N 1
ATOM 2904 C CA . ARG A 1 384 ? -27.013 -9.338 20.387 1.00 52.53 384 ARG A CA 1
ATOM 2905 C C . ARG A 1 384 ? -26.625 -7.882 20.150 1.00 52.53 384 ARG A C 1
ATOM 2907 O O . ARG A 1 384 ? -27.439 -7.152 19.605 1.00 52.53 384 ARG A O 1
ATOM 2914 N N . LEU A 1 385 ? -25.397 -7.468 20.468 1.00 51.34 385 LEU A N 1
ATOM 2915 C CA . LEU A 1 385 ? -24.885 -6.125 20.154 1.00 51.34 385 LEU A CA 1
ATOM 2916 C C . LEU A 1 385 ? -24.867 -5.839 18.646 1.00 51.34 385 LEU A C 1
ATOM 2918 O O . LEU A 1 385 ? -25.258 -4.749 18.241 1.00 51.34 385 LEU A O 1
ATOM 2922 N N . ALA A 1 386 ? -24.476 -6.808 17.816 1.00 51.50 386 ALA A N 1
ATOM 2923 C CA . ALA A 1 386 ? -24.523 -6.698 16.360 1.00 51.50 386 ALA A CA 1
ATOM 2924 C C . ALA A 1 386 ? -25.969 -6.623 15.842 1.00 51.50 386 ALA A C 1
ATOM 2926 O O . ALA A 1 386 ? -26.265 -5.797 14.985 1.00 51.50 386 ALA A O 1
ATOM 2927 N N . SER A 1 387 ? -26.893 -7.404 16.415 1.00 54.62 387 SER A N 1
ATOM 2928 C CA . SER A 1 387 ? -28.330 -7.330 16.111 1.00 54.62 387 SER A CA 1
ATOM 2929 C C . SER A 1 387 ? -28.976 -6.012 16.564 1.00 54.62 387 SER A C 1
ATOM 2931 O O . SER A 1 387 ? -29.849 -5.490 15.873 1.00 54.62 387 SER A O 1
ATOM 2933 N N . VAL A 1 388 ? -28.566 -5.468 17.712 1.00 53.03 388 VAL A N 1
ATOM 2934 C CA . VAL A 1 388 ? -29.026 -4.176 18.245 1.00 53.03 388 VAL A CA 1
ATOM 2935 C C . VAL A 1 388 ? -28.435 -3.019 17.441 1.00 53.03 388 VAL A C 1
ATOM 2937 O O . VAL A 1 388 ? -29.139 -2.044 17.186 1.00 53.03 388 VAL A O 1
ATOM 2940 N N . ALA A 1 389 ? -27.179 -3.135 16.999 1.00 51.44 389 ALA A N 1
ATOM 2941 C CA . ALA A 1 389 ? -26.603 -2.240 16.008 1.00 51.44 389 ALA A CA 1
ATOM 2942 C C . ALA A 1 389 ? -27.447 -2.315 14.728 1.00 51.44 389 ALA A C 1
ATOM 2944 O O . ALA A 1 389 ? -28.085 -1.330 14.396 1.00 51.44 389 ALA A O 1
ATOM 2945 N N . LEU A 1 390 ? -27.594 -3.480 14.090 1.00 55.84 390 LEU A N 1
ATOM 2946 C CA . LEU A 1 390 ? -28.414 -3.663 12.880 1.00 55.84 390 LEU A CA 1
ATOM 2947 C C . LEU A 1 390 ? -29.804 -2.999 12.967 1.00 55.84 390 LEU A C 1
ATOM 2949 O O . LEU A 1 390 ? -30.196 -2.302 12.036 1.00 55.84 390 LEU A O 1
ATOM 2953 N N . GLY A 1 391 ? -30.513 -3.141 14.093 1.00 56.16 391 GLY A N 1
ATOM 2954 C CA . GLY A 1 391 ? -31.833 -2.531 14.297 1.00 56.16 391 GLY A CA 1
ATOM 2955 C C . GLY A 1 391 ? -31.845 -1.003 14.460 1.00 56.16 391 GLY A C 1
ATOM 2956 O O . GLY A 1 391 ? -32.863 -0.375 14.183 1.00 56.16 391 GLY A O 1
ATOM 2957 N N . ALA A 1 392 ? -30.740 -0.391 14.891 1.00 53.53 392 ALA A N 1
ATOM 2958 C CA . ALA A 1 392 ? -30.616 1.060 15.071 1.00 53.53 392 ALA A CA 1
ATOM 2959 C C . ALA A 1 392 ? -29.907 1.771 13.899 1.00 53.53 392 ALA A C 1
ATOM 2961 O O . ALA A 1 392 ? -29.838 3.000 13.851 1.00 53.53 392 ALA A O 1
ATOM 2962 N N . VAL A 1 393 ? -29.355 0.990 12.970 1.00 57.19 393 VAL A N 1
ATOM 2963 C CA . VAL A 1 393 ? -28.364 1.416 11.976 1.00 57.19 393 VAL A CA 1
ATOM 2964 C C . VAL A 1 393 ? -28.965 1.571 10.571 1.00 57.19 393 VAL A C 1
ATOM 2966 O O . VAL A 1 393 ? -28.367 2.260 9.753 1.00 57.19 393 VAL A O 1
ATOM 2969 N N . ASP A 1 394 ? -30.137 0.998 10.279 1.00 67.12 394 ASP A N 1
ATOM 2970 C CA . ASP A 1 394 ? -30.517 0.673 8.892 1.00 67.12 394 ASP A CA 1
ATOM 2971 C C . ASP A 1 394 ? -30.599 1.891 7.942 1.00 67.12 394 ASP A C 1
ATOM 2973 O O . ASP A 1 394 ? -29.883 1.938 6.944 1.00 67.12 394 ASP A O 1
ATOM 2977 N N . THR A 1 395 ? -31.355 2.945 8.278 1.00 71.50 395 THR A N 1
ATOM 2978 C CA . THR A 1 395 ? -31.512 4.115 7.382 1.00 71.50 395 THR A CA 1
ATOM 2979 C C . THR A 1 395 ? -30.280 5.025 7.327 1.00 71.50 395 THR A C 1
ATOM 2981 O O . THR A 1 395 ? -29.947 5.577 6.274 1.00 71.50 395 THR A O 1
ATOM 2984 N N . ASN A 1 396 ? -29.580 5.195 8.454 1.00 82.19 396 ASN A N 1
ATOM 2985 C CA . ASN A 1 396 ? -28.384 6.039 8.508 1.00 82.19 396 ASN A CA 1
ATOM 2986 C C . ASN A 1 396 ? -27.209 5.355 7.806 1.00 82.19 396 ASN A C 1
ATOM 2988 O O . ASN A 1 396 ? -26.499 6.003 7.046 1.00 82.19 396 ASN A O 1
ATOM 2992 N N . LEU A 1 397 ? -27.027 4.045 7.992 1.00 82.19 397 LEU A N 1
ATOM 2993 C CA . LEU A 1 397 ? -25.985 3.287 7.302 1.00 82.19 397 LEU A CA 1
ATOM 2994 C C . LEU A 1 397 ? -26.214 3.244 5.799 1.00 82.19 397 LEU A C 1
ATOM 2996 O O . LEU A 1 397 ? -25.255 3.400 5.057 1.00 82.19 397 LEU A O 1
ATOM 3000 N N . GLU A 1 398 ? -27.456 3.083 5.346 1.00 86.94 398 GLU A N 1
ATOM 3001 C CA . GLU A 1 398 ? -27.793 3.181 3.923 1.00 86.94 398 GLU A CA 1
ATOM 3002 C C . GLU A 1 398 ? -27.348 4.516 3.324 1.00 86.94 398 GLU A C 1
ATOM 3004 O O . GLU A 1 398 ? -26.661 4.537 2.302 1.00 86.94 398 GLU A O 1
ATOM 3009 N N . THR A 1 399 ? -27.658 5.619 4.008 1.00 87.69 399 THR A N 1
ATOM 3010 C CA . THR A 1 399 ? -27.257 6.969 3.587 1.00 87.69 399 THR A CA 1
ATOM 3011 C C . THR A 1 399 ? -25.733 7.120 3.558 1.00 87.69 399 THR A C 1
ATOM 3013 O O . THR A 1 399 ? -25.173 7.602 2.575 1.00 87.69 399 THR A O 1
ATOM 3016 N N . LEU A 1 400 ? -25.051 6.662 4.611 1.00 88.56 400 LEU A N 1
ATOM 3017 C CA . LEU A 1 400 ? -23.594 6.739 4.738 1.00 88.56 400 LEU A CA 1
ATOM 3018 C C . LEU A 1 400 ? -22.871 5.894 3.693 1.00 88.56 400 LEU A C 1
ATOM 3020 O O . LEU A 1 400 ? -21.915 6.360 3.083 1.00 88.56 400 LEU A O 1
ATOM 3024 N N . VAL A 1 401 ? -23.323 4.659 3.472 1.00 90.62 401 VAL A N 1
ATOM 3025 C CA . VAL A 1 401 ? -22.737 3.752 2.481 1.00 90.62 401 VAL A CA 1
ATOM 3026 C C . VAL A 1 401 ? -22.979 4.283 1.075 1.00 90.62 401 VAL A C 1
ATOM 3028 O O . VAL A 1 401 ? -22.059 4.234 0.266 1.00 90.62 401 VAL A O 1
ATOM 3031 N N . ALA A 1 402 ? -24.162 4.830 0.779 1.00 91.19 402 ALA A N 1
ATOM 3032 C CA . ALA A 1 402 ? -24.430 5.456 -0.513 1.00 91.19 402 ALA A CA 1
ATOM 3033 C C . ALA A 1 402 ? -23.495 6.649 -0.769 1.00 91.19 402 ALA A C 1
ATOM 3035 O O . ALA A 1 402 ? -22.865 6.710 -1.826 1.00 91.19 402 ALA A O 1
ATOM 3036 N N . TRP A 1 403 ? -23.346 7.542 0.217 1.00 92.94 403 TRP A N 1
ATOM 3037 C CA . TRP A 1 403 ? -22.413 8.669 0.137 1.00 92.94 403 TRP A CA 1
ATOM 3038 C C . TRP A 1 403 ? -20.967 8.188 -0.045 1.00 92.94 403 TRP A C 1
ATOM 3040 O O . TRP A 1 403 ? -20.267 8.648 -0.941 1.00 92.94 403 TRP A O 1
ATOM 3050 N N . TYR A 1 404 ? -20.537 7.202 0.746 1.00 92.75 404 TYR A N 1
ATOM 3051 C CA . TYR A 1 404 ? -19.185 6.641 0.696 1.00 92.75 404 TYR A CA 1
ATOM 3052 C C . TYR A 1 404 ? -18.879 5.957 -0.644 1.00 92.75 404 TYR A C 1
ATOM 3054 O O . TYR A 1 404 ? -17.798 6.140 -1.202 1.00 92.75 404 TYR A O 1
ATOM 3062 N N . CYS A 1 405 ? -19.844 5.216 -1.200 1.00 92.75 405 CYS A N 1
ATOM 3063 C CA . CYS A 1 405 ? -19.720 4.618 -2.529 1.00 92.75 405 CYS A CA 1
ATOM 3064 C C . CYS A 1 405 ? -19.587 5.688 -3.615 1.00 92.75 405 CYS A C 1
ATOM 3066 O O . CYS A 1 405 ? -18.801 5.513 -4.540 1.00 92.75 405 CYS A O 1
ATOM 3068 N N . GLN A 1 406 ? -20.333 6.789 -3.506 1.00 91.50 406 GLN A N 1
ATOM 3069 C CA . GLN A 1 406 ? -20.245 7.897 -4.453 1.00 91.50 406 GLN A CA 1
ATOM 3070 C C . GLN A 1 406 ? -18.890 8.610 -4.367 1.00 91.50 406 GLN A C 1
ATOM 3072 O O . GLN A 1 406 ? -18.259 8.832 -5.399 1.00 91.50 406 GLN A O 1
ATOM 3077 N N . GLU A 1 407 ? -18.440 8.930 -3.153 1.00 89.19 407 GLU A N 1
ATOM 3078 C CA . GLU A 1 407 ? -17.172 9.619 -2.887 1.00 89.19 407 GLU A CA 1
ATOM 3079 C C . GLU A 1 407 ? -15.975 8.851 -3.465 1.00 89.19 407 GLU A C 1
ATOM 3081 O O . GLU A 1 407 ? -15.120 9.422 -4.143 1.00 89.19 407 GLU A O 1
ATOM 3086 N N . LEU A 1 408 ? -15.936 7.536 -3.243 1.00 89.88 408 LEU A N 1
ATOM 3087 C CA . LEU A 1 408 ? -14.854 6.668 -3.715 1.00 89.88 408 LEU A CA 1
ATOM 3088 C C . LEU A 1 408 ? -15.119 6.051 -5.093 1.00 89.88 408 LEU A C 1
ATOM 3090 O O . LEU A 1 408 ? -14.318 5.247 -5.562 1.00 89.88 408 LEU A O 1
ATOM 3094 N N . GLN A 1 409 ? -16.227 6.411 -5.747 1.00 91.62 409 GLN A N 1
ATOM 3095 C CA . GLN A 1 409 ? -16.635 5.865 -7.045 1.00 91.62 409 GLN A CA 1
ATOM 3096 C C . GLN A 1 409 ? -16.659 4.322 -7.065 1.00 91.62 409 GLN A C 1
ATOM 3098 O O . GLN A 1 409 ? -16.217 3.691 -8.028 1.00 91.62 409 GLN A O 1
ATOM 3103 N N . LEU A 1 410 ? -17.140 3.706 -5.981 1.00 93.06 410 LEU A N 1
ATOM 3104 C CA . LEU A 1 410 ? -17.198 2.250 -5.844 1.00 93.06 410 LEU A CA 1
ATOM 3105 C C . LEU A 1 410 ? -18.205 1.649 -6.843 1.00 93.06 410 LEU A C 1
ATOM 3107 O O . LEU A 1 410 ? -19.270 2.239 -7.060 1.00 93.06 410 LEU A O 1
ATOM 3111 N N . PRO A 1 411 ? -17.941 0.457 -7.413 1.00 91.38 411 PRO A N 1
ATOM 3112 C CA . PRO A 1 411 ? -18.873 -0.185 -8.330 1.00 91.38 411 PRO A CA 1
ATOM 3113 C C . PRO A 1 411 ? -20.174 -0.568 -7.625 1.00 91.38 411 PRO A C 1
ATOM 3115 O O . PRO A 1 411 ? -20.166 -1.152 -6.538 1.00 91.38 411 PRO A O 1
ATOM 3118 N N . SER A 1 412 ? -21.308 -0.302 -8.268 1.00 89.25 412 SER A N 1
ATOM 3119 C CA . SER A 1 412 ? -22.631 -0.612 -7.707 1.00 89.25 412 SER A CA 1
ATOM 3120 C C . SER A 1 412 ? -22.829 -2.116 -7.459 1.00 89.25 412 SER A C 1
ATOM 3122 O O . SER A 1 412 ? -23.458 -2.537 -6.486 1.00 89.25 412 SER A O 1
ATOM 3124 N N . GLU A 1 413 ? -22.202 -2.930 -8.302 1.00 90.81 413 GLU A N 1
ATOM 3125 C CA . GLU A 1 413 ? -22.174 -4.387 -8.305 1.00 90.81 413 GLU A CA 1
ATOM 3126 C C . GLU A 1 413 ? -21.491 -4.967 -7.065 1.00 90.81 413 GLU A C 1
ATOM 3128 O O . GLU A 1 413 ? -21.781 -6.104 -6.687 1.00 90.81 413 GLU A O 1
ATOM 3133 N N . TRP A 1 414 ? -20.613 -4.204 -6.402 1.00 91.88 414 TRP A N 1
ATOM 3134 C CA . TRP A 1 414 ? -20.024 -4.634 -5.134 1.00 91.88 414 TRP A CA 1
ATOM 3135 C C . TRP A 1 414 ? -21.074 -4.757 -4.037 1.00 91.88 414 TRP A C 1
ATOM 3137 O O . TRP A 1 414 ? -20.881 -5.542 -3.110 1.00 91.88 414 TRP A O 1
ATOM 3147 N N . ARG A 1 415 ? -22.184 -4.008 -4.145 1.00 91.50 415 ARG A N 1
ATOM 3148 C CA . ARG A 1 415 ? -23.281 -4.016 -3.172 1.00 91.50 415 ARG A CA 1
ATOM 3149 C C . ARG A 1 415 ? -22.745 -3.897 -1.739 1.00 91.50 415 ARG A C 1
ATOM 3151 O O . ARG A 1 415 ? -23.054 -4.718 -0.878 1.00 91.50 415 ARG A O 1
ATOM 3158 N N . LEU A 1 416 ? -21.910 -2.880 -1.491 1.00 91.38 416 LEU A N 1
ATOM 3159 C CA . LEU A 1 416 ? -21.149 -2.722 -0.242 1.00 91.38 416 LEU A CA 1
ATOM 3160 C C . LEU A 1 416 ? -22.029 -2.818 1.013 1.00 91.38 416 LEU A C 1
ATOM 3162 O O . LEU A 1 416 ? -21.649 -3.457 1.991 1.00 91.38 416 LEU A O 1
ATOM 3166 N N . LEU A 1 417 ? -23.230 -2.238 0.970 1.00 89.88 417 LEU A N 1
ATOM 3167 C CA . LEU A 1 417 ? -24.192 -2.328 2.066 1.00 89.88 417 LEU A CA 1
ATOM 3168 C C . LEU A 1 417 ? -24.540 -3.783 2.408 1.00 89.88 417 LEU A C 1
ATOM 3170 O O . LEU A 1 417 ? -24.579 -4.142 3.581 1.00 89.88 417 LEU A O 1
ATOM 3174 N N . ASP A 1 418 ? -24.759 -4.627 1.400 1.00 89.31 418 ASP A N 1
ATOM 3175 C CA . ASP A 1 418 ? -25.093 -6.035 1.602 1.00 89.31 418 ASP A CA 1
ATOM 3176 C C . ASP A 1 418 ? -23.907 -6.820 2.160 1.00 89.31 418 ASP A C 1
ATOM 3178 O O . ASP A 1 418 ? -24.108 -7.703 2.993 1.00 89.31 418 ASP A O 1
ATOM 3182 N N . LEU A 1 419 ? -22.676 -6.486 1.755 1.00 88.62 419 LEU A N 1
ATOM 3183 C CA . LEU A 1 419 ? -21.461 -7.076 2.326 1.00 88.62 419 LEU A CA 1
ATOM 3184 C C . LEU A 1 419 ? -21.305 -6.709 3.810 1.00 88.62 419 LEU A C 1
ATOM 3186 O O . LEU A 1 419 ? -21.020 -7.578 4.635 1.00 88.62 419 LEU A O 1
ATOM 3190 N N . LEU A 1 420 ? -21.554 -5.447 4.169 1.00 84.31 420 LEU A N 1
ATOM 3191 C CA . LEU A 1 420 ? -21.533 -4.992 5.562 1.00 84.31 420 LEU A CA 1
ATOM 3192 C C . LEU A 1 420 ? -22.655 -5.640 6.386 1.00 84.31 420 LEU A C 1
ATOM 3194 O O . LEU A 1 420 ? -22.398 -6.124 7.489 1.00 84.31 420 LEU A O 1
ATOM 3198 N N . LYS A 1 421 ? -23.878 -5.726 5.841 1.00 81.00 421 LYS A N 1
ATOM 3199 C CA . LYS A 1 421 ? -25.017 -6.416 6.474 1.00 81.00 421 LYS A CA 1
ATOM 3200 C C . LYS A 1 421 ? -24.726 -7.912 6.677 1.00 81.00 421 LYS A C 1
ATOM 3202 O O . LYS A 1 421 ? -25.001 -8.438 7.753 1.00 81.00 421 LYS A O 1
ATOM 3207 N N . GLN A 1 422 ? -24.108 -8.588 5.703 1.00 81.00 422 GLN A N 1
ATOM 3208 C CA . GLN A 1 422 ? -23.656 -9.986 5.822 1.00 81.00 422 GLN A CA 1
ATOM 3209 C C . GLN A 1 422 ? -22.600 -10.167 6.919 1.00 81.00 422 GLN A C 1
ATOM 3211 O O . GLN A 1 422 ? -22.670 -11.118 7.700 1.00 81.00 422 GLN A O 1
ATOM 3216 N N . GLY A 1 423 ? -21.649 -9.234 7.010 1.00 74.81 423 GLY A N 1
ATOM 3217 C CA . GLY A 1 423 ? -20.674 -9.192 8.096 1.00 74.81 423 GLY A CA 1
ATOM 3218 C C . GLY A 1 423 ? -21.342 -9.053 9.466 1.00 74.81 423 GLY A C 1
ATOM 3219 O O . GLY A 1 423 ? -21.078 -9.858 10.359 1.00 74.81 423 GLY A O 1
ATOM 3220 N N . LEU A 1 424 ? -22.256 -8.089 9.613 1.00 69.50 424 LEU A N 1
ATOM 3221 C CA . LEU A 1 424 ? -23.010 -7.840 10.851 1.00 69.50 424 LEU A CA 1
ATOM 3222 C C . LEU A 1 424 ? -23.889 -9.028 11.266 1.00 69.50 424 LEU A C 1
ATOM 3224 O O . LEU A 1 424 ? -24.070 -9.264 12.458 1.00 69.50 424 LEU A O 1
ATOM 3228 N N . ALA A 1 425 ? -24.400 -9.797 10.304 1.00 67.62 425 ALA A N 1
ATOM 3229 C CA . ALA A 1 425 ? -25.185 -11.004 10.550 1.00 67.62 425 ALA A CA 1
ATOM 3230 C C . ALA A 1 425 ? -24.339 -12.235 10.948 1.00 67.62 425 ALA A C 1
ATOM 3232 O O . ALA A 1 425 ? -24.875 -13.339 11.028 1.00 67.62 425 ALA A O 1
ATOM 3233 N N . GLY A 1 426 ? -23.031 -12.075 11.188 1.00 62.53 426 GLY A N 1
ATOM 3234 C CA . GLY A 1 426 ? -22.151 -13.153 11.651 1.00 62.53 426 GLY A CA 1
ATOM 3235 C C . GLY A 1 426 ? -21.426 -13.925 10.543 1.00 62.53 426 GLY A C 1
ATOM 3236 O O . GLY A 1 426 ? -20.958 -15.029 10.793 1.00 62.53 426 GLY A O 1
ATOM 3237 N N . GLY A 1 427 ? -21.296 -13.368 9.330 1.00 59.84 427 GLY A N 1
ATOM 3238 C CA . GLY A 1 427 ? -20.426 -13.932 8.283 1.00 59.84 427 GLY A CA 1
ATOM 3239 C C . GLY A 1 427 ? -21.094 -14.875 7.274 1.00 59.84 427 GLY A C 1
ATOM 3240 O O . GLY A 1 427 ? -20.410 -15.662 6.621 1.00 59.84 427 GLY A O 1
ATOM 3241 N N . GLY A 1 428 ? -22.414 -14.793 7.093 1.00 61.16 428 GLY A N 1
ATOM 3242 C CA . GLY A 1 428 ? -23.102 -15.505 6.008 1.00 61.16 428 GLY A CA 1
ATOM 3243 C C . GLY A 1 428 ? -22.643 -15.046 4.612 1.00 61.16 428 GLY A C 1
ATOM 3244 O O . GLY A 1 428 ? -22.274 -13.891 4.421 1.00 61.16 428 GLY A O 1
ATOM 3245 N N . GLY A 1 429 ? -22.670 -15.942 3.617 1.00 65.25 429 GLY A N 1
ATOM 3246 C CA . GLY A 1 429 ? -22.421 -15.585 2.208 1.00 65.25 429 GLY A CA 1
ATOM 3247 C C . GLY A 1 429 ? -20.953 -15.548 1.762 1.00 65.25 429 GLY A C 1
ATOM 3248 O O . GLY A 1 429 ? -20.676 -15.090 0.654 1.00 65.25 429 GLY A O 1
ATOM 3249 N N . GLY A 1 430 ? -20.022 -16.046 2.585 1.00 72.88 430 GLY A N 1
ATOM 3250 C CA . GLY A 1 430 ? -18.605 -16.191 2.226 1.00 72.88 430 GLY A CA 1
ATOM 3251 C C . GLY A 1 430 ? -17.729 -14.978 2.544 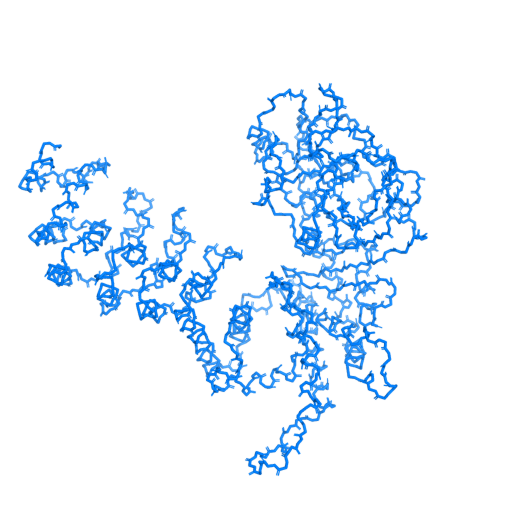1.00 72.88 430 GLY A C 1
ATOM 3252 O O . GLY A 1 430 ? -16.578 -14.951 2.127 1.00 72.88 430 GLY A O 1
ATOM 3253 N N . VAL A 1 431 ? -18.230 -13.971 3.268 1.00 80.94 431 VAL A N 1
ATOM 3254 C CA . VAL A 1 431 ? -17.405 -12.847 3.745 1.00 80.94 431 VAL A CA 1
ATOM 3255 C C . VAL A 1 431 ? -16.417 -13.369 4.789 1.00 80.94 431 VAL A C 1
ATOM 3257 O O . VAL A 1 431 ? -16.806 -13.606 5.934 1.00 80.94 431 VAL A O 1
ATOM 3260 N N . SER A 1 432 ? -15.149 -13.542 4.415 1.00 71.12 432 SER A N 1
ATOM 3261 C CA . SER A 1 432 ? -14.106 -14.085 5.290 1.00 71.12 432 SER A CA 1
ATOM 3262 C C . SER A 1 432 ? -13.634 -13.040 6.293 1.00 71.12 432 SER A C 1
ATOM 3264 O O . SER A 1 432 ? -13.622 -13.316 7.493 1.00 71.12 432 SER A O 1
ATOM 3266 N N . ASP A 1 433 ? -13.432 -11.796 5.859 1.00 70.88 433 ASP A N 1
ATOM 3267 C CA . ASP A 1 433 ? -12.868 -10.745 6.709 1.00 70.88 433 ASP A CA 1
ATOM 3268 C C . ASP A 1 433 ? -13.440 -9.350 6.408 1.00 70.88 433 ASP A C 1
ATOM 3270 O O . ASP A 1 433 ? -13.779 -9.049 5.263 1.00 70.88 433 ASP A O 1
ATOM 3274 N N . ILE A 1 434 ? -13.566 -8.517 7.445 1.00 79.88 434 ILE A N 1
ATOM 3275 C CA . ILE A 1 434 ? -13.862 -7.081 7.339 1.00 79.88 434 ILE A CA 1
ATOM 3276 C C . ILE A 1 434 ? -12.902 -6.353 8.270 1.00 79.88 434 ILE A C 1
ATOM 3278 O O . ILE A 1 434 ? -13.030 -6.432 9.495 1.00 79.88 434 ILE A O 1
ATOM 3282 N N . VAL A 1 435 ? -11.974 -5.611 7.680 1.00 77.25 435 VAL A N 1
ATOM 3283 C CA . VAL A 1 435 ? -10.991 -4.806 8.400 1.00 77.25 435 VAL A CA 1
ATOM 3284 C C . VAL A 1 435 ? -11.070 -3.356 7.955 1.00 77.25 435 VAL A C 1
ATOM 3286 O O . VAL A 1 435 ? -11.590 -3.027 6.890 1.00 77.25 435 VAL A O 1
ATOM 3289 N N . PHE A 1 436 ? -10.550 -2.473 8.796 1.00 73.75 436 PHE A N 1
ATOM 3290 C CA . PHE A 1 436 ? -10.381 -1.071 8.461 1.00 73.75 436 PHE A CA 1
ATOM 3291 C C . PHE A 1 436 ? -8.890 -0.781 8.370 1.00 73.75 436 PHE A C 1
ATOM 3293 O O . PHE A 1 436 ? -8.156 -0.994 9.338 1.00 73.75 436 PHE A O 1
ATOM 3300 N N . SER A 1 437 ? -8.432 -0.339 7.206 1.00 71.56 437 SER A N 1
ATOM 3301 C CA . SER A 1 437 ? -7.014 -0.125 6.931 1.00 71.56 437 SER A CA 1
ATOM 3302 C C . SER A 1 437 ? -6.810 1.210 6.248 1.00 71.56 437 SER A C 1
ATOM 3304 O O . SER A 1 437 ? -7.609 1.601 5.408 1.00 71.56 437 SER A O 1
ATOM 3306 N N . ALA A 1 438 ? -5.759 1.929 6.645 1.00 65.75 438 ALA A N 1
ATOM 3307 C CA . ALA A 1 438 ? -5.407 3.245 6.103 1.00 65.75 438 ALA A CA 1
ATOM 3308 C C . ALA A 1 438 ? -6.536 4.303 6.112 1.00 65.75 438 ALA A C 1
ATOM 3310 O O . ALA A 1 438 ? -6.392 5.346 5.488 1.00 65.75 438 ALA A O 1
ATOM 3311 N N . GLY A 1 439 ? -7.613 4.090 6.875 1.00 66.44 439 GLY A N 1
ATOM 3312 C CA . GLY A 1 439 ? -8.764 4.994 6.903 1.00 66.44 439 GLY A CA 1
ATOM 3313 C C . GLY A 1 439 ? -9.980 4.502 6.117 1.00 66.44 439 GLY A C 1
ATOM 3314 O O . GLY A 1 439 ? -10.996 5.187 6.139 1.00 66.44 439 GLY A O 1
ATOM 3315 N N . ASP A 1 440 ? -9.923 3.334 5.478 1.00 83.06 440 ASP A N 1
ATOM 3316 C CA . ASP A 1 440 ? -10.996 2.837 4.619 1.00 83.06 440 ASP A CA 1
ATOM 3317 C C . ASP A 1 440 ? -11.354 1.366 4.884 1.00 83.06 440 ASP A C 1
ATOM 3319 O O . ASP A 1 440 ? -10.633 0.613 5.548 1.00 83.06 440 ASP A O 1
ATOM 3323 N N . ILE A 1 441 ? -12.526 0.964 4.383 1.00 86.44 441 ILE A N 1
ATOM 3324 C CA . ILE A 1 441 ? -13.057 -0.394 4.537 1.00 86.44 441 ILE A CA 1
ATOM 3325 C C . ILE A 1 441 ? -12.342 -1.349 3.578 1.00 86.44 441 ILE A C 1
ATOM 3327 O O . ILE A 1 441 ? -12.274 -1.098 2.373 1.00 86.44 441 ILE A O 1
ATOM 3331 N N . VAL A 1 442 ? -11.912 -2.497 4.102 1.00 88.69 442 VAL A N 1
ATOM 3332 C CA . VAL A 1 442 ? -11.426 -3.633 3.316 1.00 88.69 442 VAL A CA 1
ATOM 3333 C C . VAL A 1 442 ? -12.241 -4.870 3.669 1.00 88.69 442 VAL A C 1
ATOM 3335 O O . VAL A 1 442 ? -12.286 -5.289 4.826 1.00 88.69 442 VAL A O 1
ATOM 3338 N N . ILE A 1 443 ? -12.876 -5.473 2.666 1.00 91.12 443 ILE A N 1
ATOM 3339 C CA . ILE A 1 443 ? -13.611 -6.735 2.817 1.00 91.12 443 ILE A CA 1
ATOM 3340 C C . ILE A 1 443 ? -12.923 -7.804 1.973 1.00 91.12 443 ILE A C 1
ATOM 3342 O O . ILE A 1 443 ? -12.559 -7.548 0.826 1.00 91.12 443 ILE A O 1
ATOM 3346 N N . LYS A 1 444 ? -12.764 -9.010 2.520 1.00 91.81 444 LYS A N 1
ATOM 3347 C CA . LYS A 1 444 ? -12.372 -10.202 1.758 1.00 91.81 444 LYS A CA 1
ATOM 3348 C C . LYS A 1 444 ? -13.542 -11.177 1.741 1.00 91.81 444 LYS A C 1
ATOM 3350 O O . LYS A 1 444 ? -14.199 -11.399 2.763 1.00 91.81 444 LYS A O 1
ATOM 3355 N N . LYS A 1 445 ? -13.841 -11.725 0.566 1.00 92.75 445 LYS A N 1
ATOM 3356 C CA . LYS A 1 445 ? -14.930 -12.683 0.365 1.00 92.75 445 LYS A CA 1
ATOM 3357 C C . LYS A 1 445 ? -14.415 -13.926 -0.340 1.00 92.75 445 LYS A C 1
ATOM 3359 O O . LYS A 1 445 ? -14.013 -13.857 -1.497 1.00 92.75 445 LYS A O 1
ATOM 3364 N N . THR A 1 446 ? -14.481 -15.065 0.331 1.00 94.56 446 THR A N 1
ATOM 3365 C CA . THR A 1 446 ? -14.161 -16.365 -0.249 1.00 94.56 446 THR A CA 1
ATOM 3366 C C . THR A 1 446 ? -15.182 -16.736 -1.323 1.00 94.56 446 THR A C 1
ATOM 3368 O O . THR A 1 446 ? -16.394 -16.717 -1.087 1.00 94.56 446 THR A O 1
ATOM 3371 N N . LEU A 1 447 ? -14.689 -17.107 -2.503 1.00 94.75 447 LEU A N 1
ATOM 3372 C CA . LEU A 1 447 ? -15.505 -17.632 -3.591 1.00 94.75 447 LEU A CA 1
ATOM 3373 C C . LEU A 1 447 ? -15.462 -19.158 -3.577 1.00 94.75 447 LEU A C 1
ATOM 3375 O O . LEU A 1 447 ? -14.393 -19.761 -3.498 1.00 94.75 447 LEU A O 1
ATOM 3379 N N . GLN A 1 448 ? -16.634 -19.780 -3.677 1.00 93.88 448 GLN A N 1
ATOM 3380 C CA . GLN A 1 448 ? -16.737 -21.234 -3.760 1.00 93.88 448 GLN A CA 1
ATOM 3381 C C . GLN A 1 448 ? -16.258 -21.742 -5.135 1.00 93.88 448 GLN A C 1
ATOM 3383 O O . GLN A 1 448 ? -16.394 -21.016 -6.123 1.00 93.88 448 GLN A O 1
ATOM 3388 N N . PRO A 1 449 ? -15.733 -22.979 -5.241 1.00 94.12 449 PRO A N 1
ATOM 3389 C CA . PRO A 1 449 ? -15.208 -23.519 -6.503 1.00 94.12 449 PRO A CA 1
ATOM 3390 C C . PRO A 1 449 ? -16.206 -23.553 -7.673 1.00 94.12 449 PRO A C 1
ATOM 3392 O O . PRO A 1 449 ? -15.819 -23.535 -8.843 1.00 94.12 449 PRO A O 1
ATOM 3395 N N . ASP A 1 450 ? -17.505 -23.620 -7.386 1.00 92.94 450 ASP A N 1
ATOM 3396 C CA . ASP A 1 450 ? -18.569 -23.609 -8.388 1.00 92.94 450 ASP A CA 1
ATOM 3397 C C . ASP A 1 450 ? -18.916 -22.200 -8.898 1.00 92.94 450 ASP A C 1
ATOM 3399 O O . ASP A 1 450 ? -19.533 -22.087 -9.968 1.00 92.94 450 ASP A O 1
ATOM 3403 N N . HIS A 1 451 ? -18.468 -21.152 -8.195 1.00 94.81 451 HIS A N 1
ATOM 3404 C CA . HIS A 1 451 ? -18.702 -19.754 -8.535 1.00 94.81 451 HIS A CA 1
ATOM 3405 C C . HIS A 1 451 ? -18.147 -19.421 -9.937 1.00 94.81 451 HIS A C 1
ATOM 3407 O O . HIS A 1 451 ? -17.001 -19.770 -10.243 1.00 94.81 451 HIS A O 1
ATOM 3413 N N . PRO A 1 452 ? -18.896 -18.701 -10.798 1.00 94.38 452 PRO A N 1
ATOM 3414 C CA . PRO A 1 452 ? -18.461 -18.396 -12.165 1.00 94.38 452 PRO A CA 1
ATOM 3415 C C . PRO A 1 452 ? -17.094 -17.705 -12.249 1.00 94.38 452 PRO A C 1
ATOM 3417 O O . PRO A 1 452 ? -16.276 -18.067 -13.093 1.00 94.38 452 PRO A O 1
ATOM 3420 N N . GLN A 1 453 ? -16.807 -16.774 -11.333 1.00 94.44 453 GLN A N 1
ATOM 3421 C CA . GLN A 1 453 ? -15.506 -16.092 -11.288 1.00 94.44 453 GLN A CA 1
ATOM 3422 C C . GLN A 1 453 ? -14.364 -17.010 -10.831 1.00 94.44 453 GLN A C 1
ATOM 3424 O O . GLN A 1 453 ? -13.242 -16.831 -11.288 1.00 94.44 453 GLN A O 1
ATOM 3429 N N . PHE A 1 454 ? -14.623 -18.021 -9.990 1.00 96.62 454 PHE A N 1
ATOM 3430 C CA . PHE A 1 454 ? -13.593 -19.000 -9.620 1.00 96.62 454 PHE A CA 1
ATOM 3431 C C . PHE A 1 454 ? -13.135 -19.767 -10.865 1.00 96.62 454 PHE A C 1
ATOM 3433 O O . PHE A 1 454 ? -11.941 -19.878 -11.136 1.00 96.62 454 PHE A O 1
ATOM 3440 N N . LYS A 1 455 ? -14.093 -20.242 -11.672 1.00 95.75 455 LYS A N 1
ATOM 3441 C CA . LYS A 1 455 ? -13.815 -20.942 -12.938 1.00 95.75 455 LYS A CA 1
ATOM 3442 C C . LYS A 1 455 ? -13.092 -20.049 -13.943 1.00 95.75 455 LYS A C 1
ATOM 3444 O O . LYS A 1 455 ? -12.195 -20.516 -14.634 1.00 95.75 455 LYS A O 1
ATOM 3449 N N . TRP A 1 456 ? -13.453 -18.769 -14.000 1.00 94.81 456 TRP A N 1
ATOM 3450 C CA . TRP A 1 456 ? -12.756 -17.789 -14.830 1.00 94.81 456 TRP A CA 1
ATOM 3451 C C . TRP A 1 456 ? -11.294 -17.609 -14.406 1.00 94.81 456 TRP A C 1
ATOM 3453 O O . TRP A 1 456 ? -10.408 -17.674 -15.258 1.00 94.81 456 TRP A O 1
ATOM 3463 N N . LEU A 1 457 ? -11.029 -17.478 -13.104 1.00 95.62 457 LEU A N 1
ATOM 3464 C CA . LEU A 1 457 ? -9.674 -17.363 -12.555 1.00 95.62 457 LEU A CA 1
ATOM 3465 C C . LEU A 1 457 ? -8.845 -18.631 -12.800 1.00 95.62 457 LEU A C 1
ATOM 3467 O O . LEU A 1 457 ? -7.708 -18.533 -13.253 1.00 95.62 457 LEU A O 1
ATOM 3471 N N . GLN A 1 458 ? -9.416 -19.821 -12.595 1.00 95.94 458 GLN A N 1
ATOM 3472 C CA . GLN A 1 458 ? -8.758 -21.081 -12.962 1.00 95.94 458 GLN A CA 1
ATOM 3473 C C . GLN A 1 458 ? -8.449 -21.135 -14.471 1.00 95.94 458 GLN A C 1
ATOM 3475 O O . GLN A 1 458 ? -7.338 -21.486 -14.867 1.00 95.94 458 GLN A O 1
ATOM 3480 N N . GLY A 1 459 ? -9.387 -20.711 -15.321 1.00 94.69 459 GLY A N 1
ATOM 3481 C CA . GLY A 1 459 ? -9.166 -20.633 -16.763 1.00 94.69 459 GLY A CA 1
ATOM 3482 C C . GLY A 1 459 ? -8.064 -19.641 -17.160 1.00 94.69 459 GLY A C 1
ATOM 3483 O O . GLY A 1 459 ? -7.305 -19.928 -18.084 1.00 94.69 459 GLY A O 1
ATOM 3484 N N . LEU A 1 460 ? -7.905 -18.517 -16.448 1.00 93.69 460 LEU A N 1
ATOM 3485 C CA . LEU A 1 460 ? -6.774 -17.599 -16.645 1.00 93.69 460 LEU A CA 1
ATOM 3486 C C . LEU A 1 460 ? -5.437 -18.280 -16.329 1.00 93.69 460 LEU A C 1
ATOM 3488 O O . LEU A 1 460 ? -4.481 -18.137 -17.097 1.00 93.69 460 LEU A O 1
ATOM 3492 N N . PHE A 1 461 ? -5.381 -19.052 -15.238 1.00 95.19 461 PHE A N 1
ATOM 3493 C CA . PHE A 1 461 ? -4.192 -19.822 -14.872 1.00 95.19 461 PHE A CA 1
ATOM 3494 C C . PHE A 1 461 ? -3.833 -20.835 -15.959 1.00 95.19 461 PHE A C 1
ATOM 3496 O O . PHE A 1 461 ? -2.672 -20.925 -16.340 1.00 95.19 461 PHE A O 1
ATOM 3503 N N . GLU A 1 462 ? -4.809 -21.553 -16.506 1.00 94.19 462 GLU A N 1
ATOM 3504 C CA . GLU A 1 462 ? -4.577 -22.545 -17.562 1.00 94.19 462 GLU A CA 1
ATOM 3505 C C . GLU A 1 462 ? -4.127 -21.916 -18.883 1.00 94.19 462 GLU A C 1
ATOM 3507 O O . GLU A 1 462 ? -3.177 -22.390 -19.505 1.00 94.19 462 GLU A O 1
ATOM 3512 N N . GLN A 1 463 ? -4.796 -20.846 -19.317 1.00 92.94 463 GLN A N 1
ATOM 3513 C CA . GLN A 1 463 ? -4.576 -20.258 -20.642 1.00 92.94 463 GLN A CA 1
ATOM 3514 C C . GLN A 1 463 ? -3.295 -19.428 -20.720 1.00 92.94 463 GLN A C 1
ATOM 3516 O O . GLN A 1 463 ? -2.701 -19.313 -21.792 1.00 92.94 463 GLN A O 1
ATOM 3521 N N . THR A 1 464 ? -2.852 -18.870 -19.592 1.00 94.12 464 THR A N 1
ATOM 3522 C CA . THR A 1 464 ? -1.649 -18.025 -19.534 1.00 94.12 464 THR A CA 1
ATOM 3523 C C . THR A 1 464 ? -0.449 -18.723 -18.891 1.00 94.12 464 THR A C 1
ATOM 3525 O O . THR A 1 464 ? 0.594 -18.102 -18.669 1.00 94.12 464 THR A O 1
ATOM 3528 N N . PHE A 1 465 ? -0.551 -20.025 -18.610 1.00 95.06 465 PHE A N 1
ATOM 3529 C CA . PHE A 1 465 ? 0.588 -20.821 -18.174 1.00 95.06 465 PHE A CA 1
ATOM 3530 C C . PHE A 1 465 ? 1.519 -21.133 -19.348 1.00 95.06 465 PHE A C 1
ATOM 3532 O O . PHE A 1 465 ? 1.120 -21.743 -20.339 1.00 95.06 465 PHE A O 1
ATOM 3539 N N . LEU A 1 466 ? 2.796 -20.778 -19.210 1.00 94.62 466 LEU A N 1
ATOM 3540 C CA . LEU A 1 466 ? 3.845 -21.149 -20.159 1.00 94.62 466 LEU A CA 1
ATOM 3541 C C . LEU A 1 466 ? 4.897 -22.010 -19.457 1.00 94.62 466 LEU A C 1
ATOM 3543 O O . LEU A 1 466 ? 5.444 -21.610 -18.429 1.00 94.62 466 LEU A O 1
ATOM 3547 N N . GLY A 1 467 ? 5.232 -23.157 -20.051 1.00 95.00 467 GLY A N 1
ATOM 3548 C CA . GLY A 1 467 ? 6.273 -24.073 -19.571 1.00 95.00 467 GLY A CA 1
ATOM 3549 C C . GLY A 1 467 ? 7.696 -23.576 -19.852 1.00 95.00 467 GLY A C 1
ATOM 3550 O O . GLY A 1 467 ? 8.479 -24.282 -20.484 1.00 95.00 467 GLY A O 1
ATOM 3551 N N . ILE A 1 468 ? 8.024 -22.349 -19.439 1.00 94.81 468 ILE A N 1
ATOM 3552 C CA . ILE A 1 468 ? 9.313 -21.702 -19.710 1.00 94.81 468 ILE A CA 1
ATOM 3553 C C . ILE A 1 468 ? 10.130 -21.605 -18.421 1.00 94.81 468 ILE A C 1
ATOM 3555 O O . ILE A 1 468 ? 9.680 -21.057 -17.414 1.00 94.81 468 ILE A O 1
ATOM 3559 N N . TYR A 1 469 ? 11.371 -22.085 -18.482 1.00 93.94 469 TYR A N 1
ATOM 3560 C CA . TYR A 1 469 ? 12.342 -21.917 -17.406 1.00 93.94 469 TYR A CA 1
ATOM 3561 C C . TYR A 1 469 ? 13.084 -20.585 -17.538 1.00 93.94 469 TYR A C 1
ATOM 3563 O O . TYR A 1 469 ? 13.594 -20.243 -18.609 1.00 93.94 469 TYR A O 1
ATOM 3571 N N . THR A 1 470 ? 13.235 -19.872 -16.424 1.00 92.38 470 THR A N 1
ATOM 3572 C CA . THR A 1 470 ? 14.160 -18.743 -16.318 1.00 92.38 470 THR A CA 1
ATOM 3573 C C . THR A 1 470 ? 15.061 -18.898 -15.100 1.00 92.38 470 THR A C 1
ATOM 3575 O O . THR A 1 470 ? 14.808 -19.685 -14.190 1.00 92.38 470 THR A O 1
ATOM 3578 N N . ARG A 1 471 ? 16.131 -18.097 -15.059 1.00 89.88 471 ARG A N 1
ATOM 3579 C CA . ARG A 1 471 ? 17.043 -18.046 -13.908 1.00 89.88 471 ARG A CA 1
ATOM 3580 C C . ARG A 1 471 ? 16.359 -17.611 -12.606 1.00 89.88 471 ARG A C 1
ATOM 3582 O O . ARG A 1 471 ? 16.909 -17.870 -11.539 1.00 89.88 471 ARG A O 1
ATOM 3589 N N . ASP A 1 472 ? 15.206 -16.947 -12.688 1.00 89.06 472 ASP A N 1
ATOM 3590 C CA . ASP A 1 472 ? 14.526 -16.387 -11.519 1.00 89.06 472 ASP A CA 1
ATOM 3591 C C . ASP A 1 472 ? 13.901 -17.494 -10.648 1.00 89.06 472 ASP A C 1
ATOM 3593 O O . ASP A 1 472 ? 13.725 -17.290 -9.450 1.00 89.06 472 ASP A O 1
ATOM 3597 N N . ARG A 1 473 ? 13.724 -18.711 -11.195 1.00 89.62 473 ARG A N 1
ATOM 3598 C CA . ARG A 1 473 ? 13.332 -19.923 -10.447 1.00 89.62 473 ARG A CA 1
ATOM 3599 C C . ARG A 1 473 ? 14.406 -20.475 -9.511 1.00 89.62 473 ARG A C 1
ATOM 3601 O O . ARG A 1 473 ? 14.124 -21.392 -8.751 1.00 89.62 473 ARG A O 1
ATOM 3608 N N . LYS A 1 474 ? 15.643 -19.963 -9.559 1.00 89.88 474 LYS A N 1
ATOM 3609 C CA . LYS A 1 474 ? 16.744 -20.353 -8.650 1.00 89.88 474 LYS A CA 1
ATOM 3610 C C . LYS A 1 474 ? 16.992 -21.873 -8.575 1.00 89.88 474 LYS A C 1
ATOM 3612 O O . LYS A 1 474 ? 17.419 -22.380 -7.543 1.00 89.88 474 LYS A O 1
ATOM 3617 N N . GLY A 1 475 ? 16.771 -22.585 -9.682 1.00 88.44 475 GLY A N 1
ATOM 3618 C CA . GLY A 1 475 ? 16.961 -24.035 -9.775 1.00 88.44 475 GLY A CA 1
ATOM 3619 C C . GLY A 1 475 ? 15.731 -24.877 -9.427 1.00 88.44 475 GLY A C 1
ATOM 3620 O O . GLY A 1 475 ? 15.824 -26.096 -9.508 1.00 88.44 475 GLY A O 1
ATOM 3621 N N . GLU A 1 476 ? 14.595 -24.268 -9.076 1.00 90.50 476 GLU A N 1
ATOM 3622 C CA . GLU A 1 476 ? 13.319 -24.983 -8.975 1.00 90.50 476 GLU A CA 1
ATOM 3623 C C . GLU A 1 476 ? 12.804 -25.397 -10.363 1.00 90.50 476 GLU A C 1
ATOM 3625 O O . GLU A 1 476 ? 12.920 -24.643 -11.336 1.00 90.50 476 GLU A O 1
ATOM 3630 N N . ASP A 1 477 ? 12.185 -26.577 -10.441 1.00 92.00 477 ASP A N 1
ATOM 3631 C CA . ASP A 1 477 ? 11.572 -27.077 -11.671 1.00 92.00 477 ASP A CA 1
ATOM 3632 C C . ASP A 1 477 ? 10.408 -26.186 -12.137 1.00 92.00 477 ASP A C 1
ATOM 3634 O O . ASP A 1 477 ? 9.708 -25.533 -11.351 1.00 92.00 477 ASP A O 1
ATOM 3638 N N . VAL A 1 478 ? 10.181 -26.173 -13.453 1.00 94.94 478 VAL A N 1
ATOM 3639 C C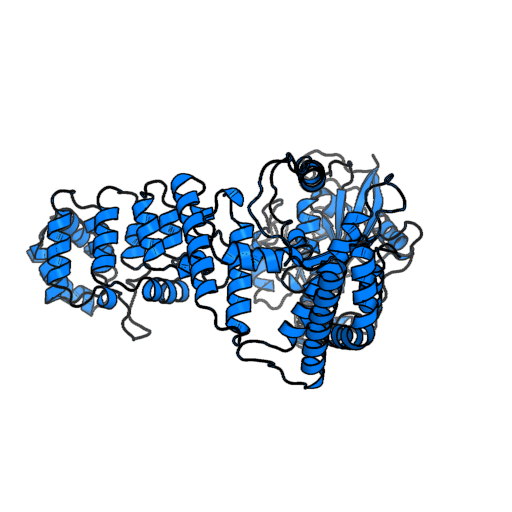A . VAL A 1 478 ? 8.963 -25.588 -14.023 1.00 94.94 478 VAL A CA 1
ATOM 3640 C C . VAL A 1 478 ? 7.823 -26.583 -13.794 1.00 94.94 478 VAL A C 1
ATOM 3642 O O . VAL A 1 478 ? 7.944 -27.726 -14.238 1.00 94.94 478 VAL A O 1
ATOM 3645 N N . PRO A 1 479 ? 6.726 -26.197 -13.118 1.00 96.00 479 PRO A N 1
ATOM 3646 C CA . PRO A 1 479 ? 5.599 -27.101 -12.917 1.00 96.00 479 PRO A CA 1
ATOM 3647 C C . PRO A 1 479 ? 4.927 -27.458 -14.251 1.00 96.00 479 PRO A C 1
ATOM 3649 O O . PRO A 1 479 ? 5.103 -26.771 -15.257 1.00 96.00 479 PRO A O 1
ATOM 3652 N N . LYS A 1 480 ? 4.127 -28.527 -14.268 1.00 96.62 480 LYS A N 1
ATOM 3653 C CA . LYS A 1 480 ? 3.301 -28.890 -15.431 1.00 96.62 480 LYS A CA 1
ATOM 3654 C C . LYS A 1 480 ? 2.096 -27.970 -15.580 1.00 96.62 480 LYS A C 1
ATOM 3656 O O . LYS A 1 480 ? 1.705 -27.653 -16.699 1.00 96.62 480 LYS A O 1
ATOM 3661 N N . SER A 1 481 ? 1.509 -27.570 -14.456 1.00 96.69 481 SER A N 1
ATOM 3662 C CA . SER A 1 481 ? 0.389 -26.635 -14.384 1.00 96.69 481 SER A CA 1
ATOM 3663 C C . SER A 1 481 ? 0.261 -26.044 -12.978 1.00 96.69 481 SER A C 1
ATOM 3665 O O . SER A 1 481 ? 0.926 -26.480 -12.031 1.00 96.69 481 SER A O 1
ATOM 3667 N N . LEU A 1 482 ? -0.596 -25.031 -12.854 1.00 97.50 482 LEU A N 1
ATOM 3668 C CA . LEU A 1 482 ? -0.967 -24.397 -11.594 1.00 97.50 482 LEU A CA 1
ATOM 3669 C C . LEU A 1 482 ? -2.465 -24.618 -11.359 1.00 97.50 482 LEU A C 1
ATOM 3671 O O . LEU A 1 482 ? -3.276 -24.332 -12.239 1.00 97.50 482 LEU A O 1
ATOM 3675 N N . GLU A 1 483 ? -2.825 -25.132 -10.188 1.00 97.56 483 GLU A N 1
ATOM 3676 C CA . GLU A 1 483 ? -4.210 -25.466 -9.843 1.00 97.56 483 GLU A CA 1
ATOM 3677 C C . GLU A 1 483 ? -4.682 -24.584 -8.687 1.00 97.56 483 GLU A C 1
ATOM 3679 O O . GLU A 1 483 ? -4.148 -24.667 -7.575 1.00 97.56 483 GLU A O 1
ATOM 3684 N N . VAL A 1 484 ? -5.666 -23.725 -8.954 1.00 97.94 484 VAL A N 1
ATOM 3685 C CA . VAL A 1 484 ? -6.265 -22.826 -7.967 1.00 97.94 484 VAL A CA 1
ATOM 3686 C C . VAL A 1 484 ? -7.069 -23.652 -6.965 1.00 97.94 484 VAL A C 1
ATOM 3688 O O . VAL A 1 484 ? -7.901 -24.485 -7.325 1.00 97.94 484 VAL A O 1
ATOM 3691 N N . ARG A 1 485 ? -6.791 -23.432 -5.681 1.00 97.62 485 ARG A N 1
ATOM 3692 C CA . ARG A 1 485 ? -7.438 -24.110 -4.553 1.00 97.62 485 ARG A CA 1
ATOM 3693 C C . ARG A 1 485 ? -8.410 -23.200 -3.832 1.00 97.62 485 ARG A C 1
ATOM 3695 O O . ARG A 1 485 ? -9.508 -23.632 -3.500 1.00 97.62 485 ARG A O 1
ATOM 3702 N N . GLU A 1 486 ? -8.023 -21.947 -3.639 1.00 97.00 486 GLU A N 1
ATOM 3703 C CA . GLU A 1 486 ? -8.828 -20.963 -2.928 1.00 97.00 486 GLU A CA 1
ATOM 3704 C C . GLU A 1 486 ? -8.807 -19.638 -3.675 1.00 97.00 486 GLU A C 1
ATOM 3706 O O . GLU A 1 486 ? -7.780 -19.235 -4.232 1.00 97.00 486 GLU A O 1
ATOM 3711 N N . VAL A 1 487 ? -9.947 -18.954 -3.649 1.00 97.56 487 VAL A N 1
ATOM 3712 C CA . VAL A 1 487 ? -10.090 -17.610 -4.196 1.00 97.56 487 VAL A CA 1
ATOM 3713 C C . VAL A 1 487 ? -10.764 -16.725 -3.166 1.00 97.56 487 VAL A C 1
ATOM 3715 O O . VAL A 1 487 ? -11.823 -17.072 -2.640 1.00 97.56 487 VAL A O 1
ATOM 3718 N N . GLU A 1 488 ? -10.194 -15.547 -2.947 1.00 96.69 488 GLU A N 1
ATOM 3719 C CA . GLU A 1 488 ? -10.861 -14.454 -2.249 1.00 96.69 488 GLU A CA 1
ATOM 3720 C C . GLU A 1 488 ? -10.975 -13.241 -3.168 1.00 96.69 488 GLU A C 1
ATOM 3722 O O . GLU A 1 488 ? -9.990 -12.813 -3.768 1.00 96.69 488 GLU A O 1
ATOM 3727 N N . GLN A 1 489 ? -12.178 -12.680 -3.272 1.00 96.25 489 GLN A N 1
ATOM 3728 C CA . GLN A 1 489 ? -12.385 -11.355 -3.841 1.00 96.25 489 GLN A CA 1
ATOM 3729 C C . GLN A 1 489 ? -12.075 -10.302 -2.779 1.00 96.25 489 GLN A C 1
ATOM 3731 O O . GLN A 1 489 ? -12.547 -10.396 -1.642 1.00 96.25 489 GLN A O 1
ATOM 3736 N N . VAL A 1 490 ? -11.293 -9.304 -3.166 1.00 95.62 490 VAL A N 1
ATOM 3737 C CA . VAL A 1 490 ? -10.882 -8.181 -2.330 1.00 95.62 490 VAL A CA 1
ATOM 3738 C C . VAL A 1 490 ? -11.754 -6.977 -2.674 1.00 95.62 490 VAL A C 1
ATOM 3740 O O . VAL A 1 490 ? -11.968 -6.671 -3.843 1.00 95.62 490 VAL A O 1
ATOM 3743 N N . TYR A 1 491 ? -12.251 -6.301 -1.644 1.00 95.25 491 TYR A N 1
ATOM 3744 C CA . TYR A 1 491 ? -13.027 -5.066 -1.722 1.00 95.25 491 TYR A CA 1
ATOM 3745 C C . TYR A 1 491 ? -12.344 -4.009 -0.852 1.00 95.25 491 TYR A C 1
ATOM 3747 O O . TYR A 1 491 ? -12.843 -3.623 0.207 1.00 95.25 491 TYR A O 1
ATOM 3755 N N . ASN A 1 492 ? -11.143 -3.598 -1.251 1.00 94.12 492 ASN A N 1
ATOM 3756 C CA . ASN A 1 492 ? -10.450 -2.474 -0.630 1.00 94.12 492 ASN A CA 1
ATOM 3757 C C . ASN A 1 492 ? -11.012 -1.162 -1.202 1.00 94.12 492 ASN A C 1
ATOM 3759 O O . ASN A 1 492 ? -10.760 -0.837 -2.362 1.00 94.12 492 ASN A O 1
ATOM 3763 N N . CYS A 1 493 ? -11.825 -0.455 -0.413 1.00 93.00 493 CYS A N 1
ATOM 3764 C CA . CYS A 1 493 ? -12.553 0.730 -0.870 1.00 93.00 493 CYS A CA 1
ATOM 3765 C C . CYS A 1 493 ? -11.618 1.924 -1.107 1.00 93.00 493 CYS A C 1
ATOM 3767 O O . CYS A 1 493 ? -11.794 2.636 -2.093 1.00 93.00 493 CYS A O 1
ATOM 3769 N N . GLY A 1 494 ? -10.617 2.118 -0.241 1.00 90.25 494 GLY A N 1
ATOM 3770 C CA . GLY A 1 494 ? -9.639 3.205 -0.366 1.00 90.25 494 GLY A CA 1
ATOM 3771 C C . GLY A 1 494 ? -8.794 3.055 -1.631 1.00 90.25 494 GLY A C 1
ATOM 3772 O O . GLY A 1 494 ? -8.831 3.930 -2.497 1.00 90.25 494 GLY A O 1
ATOM 3773 N N . SER A 1 495 ? -8.166 1.883 -1.793 1.00 92.19 495 SER A N 1
ATOM 3774 C CA . SER A 1 495 ? -7.356 1.550 -2.977 1.00 92.19 495 SER A CA 1
ATOM 3775 C C . SER A 1 495 ? -8.175 1.611 -4.273 1.00 92.19 495 SER A C 1
ATOM 3777 O O . SER A 1 495 ? -7.688 2.086 -5.296 1.00 92.19 495 SER A O 1
ATOM 3779 N N . TRP A 1 496 ? -9.457 1.217 -4.251 1.00 94.38 496 TRP A N 1
ATOM 3780 C CA . TRP A 1 496 ? -10.325 1.416 -5.415 1.00 94.38 496 TRP A CA 1
ATOM 3781 C C . TRP A 1 496 ? -10.562 2.895 -5.725 1.00 94.38 496 TRP A C 1
ATOM 3783 O O . TRP A 1 496 ? -10.513 3.284 -6.887 1.00 94.38 496 TRP A O 1
ATOM 3793 N N . GLY A 1 497 ? -10.826 3.732 -4.719 1.00 91.62 497 GLY A N 1
ATOM 3794 C CA . GLY A 1 497 ? -11.044 5.163 -4.935 1.00 91.62 497 GLY A CA 1
ATOM 3795 C C . GLY A 1 497 ? -9.804 5.888 -5.468 1.00 91.62 497 GLY A C 1
ATOM 3796 O O . GLY A 1 497 ? -9.920 6.840 -6.244 1.00 91.62 497 GLY A O 1
ATOM 3797 N N . GLU A 1 498 ? -8.610 5.447 -5.078 1.00 93.00 498 GLU A N 1
ATOM 3798 C CA . GLU A 1 498 ? -7.330 5.858 -5.672 1.00 93.00 498 GLU A CA 1
ATOM 3799 C C . GLU A 1 498 ? -7.229 5.388 -7.128 1.00 93.00 498 GLU A C 1
ATOM 3801 O O . GLU A 1 498 ? -7.099 6.217 -8.038 1.00 93.00 498 GLU A O 1
ATOM 3806 N N . TYR A 1 499 ? -7.463 4.097 -7.365 1.00 94.38 499 TYR A N 1
ATOM 3807 C CA . TYR A 1 499 ? -7.474 3.499 -8.696 1.00 94.38 499 TYR A CA 1
ATOM 3808 C C . TYR A 1 499 ? -8.443 4.176 -9.672 1.00 94.38 499 TYR A C 1
ATOM 3810 O O . TYR A 1 499 ? -8.063 4.555 -10.782 1.00 94.38 499 TYR A O 1
ATOM 3818 N N . ALA A 1 500 ? -9.693 4.392 -9.266 1.00 91.62 500 ALA A N 1
ATOM 3819 C CA . ALA A 1 500 ? -10.731 5.006 -10.086 1.00 91.62 500 ALA A CA 1
ATOM 3820 C C . ALA A 1 500 ? -10.369 6.449 -10.474 1.00 91.62 500 ALA A C 1
ATOM 3822 O O . ALA A 1 500 ? -10.514 6.841 -11.639 1.00 91.62 500 ALA A O 1
ATOM 3823 N N . ARG A 1 501 ? -9.828 7.232 -9.528 1.00 92.69 501 ARG A N 1
ATOM 3824 C CA . ARG A 1 501 ? -9.334 8.590 -9.805 1.00 92.69 501 ARG A CA 1
ATOM 3825 C C . ARG A 1 501 ? -8.150 8.562 -10.762 1.00 92.69 501 ARG A C 1
ATOM 3827 O O . ARG A 1 501 ? -8.132 9.340 -11.722 1.00 92.69 501 ARG A O 1
ATOM 3834 N N . ARG A 1 502 ? -7.183 7.664 -10.555 1.00 94.06 502 ARG A N 1
ATOM 3835 C CA . ARG A 1 502 ? -6.014 7.570 -11.433 1.00 94.06 502 ARG A CA 1
ATOM 3836 C C . ARG A 1 502 ? -6.391 7.108 -12.837 1.00 94.06 502 ARG A C 1
ATOM 3838 O O . ARG A 1 502 ? -5.952 7.713 -13.814 1.00 94.06 502 ARG A O 1
ATOM 3845 N N . ARG A 1 503 ? -7.286 6.129 -12.961 1.00 91.56 503 ARG A N 1
ATOM 3846 C CA . ARG A 1 503 ? -7.883 5.689 -14.232 1.00 91.56 503 ARG A CA 1
ATOM 3847 C C . ARG A 1 503 ? -8.507 6.856 -15.004 1.00 91.56 503 ARG A C 1
ATOM 3849 O O . ARG A 1 503 ? -8.244 7.006 -16.197 1.00 91.56 503 ARG A O 1
ATOM 3856 N N . GLN A 1 504 ? -9.287 7.712 -14.341 1.00 89.94 504 GLN A N 1
ATOM 3857 C CA . GLN A 1 504 ? -9.872 8.905 -14.970 1.00 89.94 504 GLN A CA 1
ATOM 3858 C C . GLN A 1 504 ? -8.812 9.902 -15.449 1.00 89.94 504 GLN A C 1
ATOM 3860 O O . GLN A 1 504 ? -8.949 10.467 -16.536 1.00 89.94 504 GLN A O 1
ATOM 3865 N N . GLN A 1 505 ? -7.741 10.103 -14.680 1.00 91.69 505 GLN A N 1
ATOM 3866 C CA . GLN A 1 505 ? -6.623 10.947 -15.108 1.00 91.69 505 GLN A CA 1
ATOM 3867 C C . GLN A 1 505 ? -5.933 10.370 -16.347 1.00 91.69 505 GLN A C 1
ATOM 3869 O O . GLN A 1 505 ? -5.737 11.098 -17.318 1.00 91.69 505 GLN A O 1
ATOM 3874 N N . VAL A 1 506 ? -5.651 9.062 -16.363 1.00 91.12 506 VAL A N 1
ATOM 3875 C CA . VAL A 1 506 ? -5.066 8.380 -17.528 1.00 91.12 506 VAL A CA 1
ATOM 3876 C C . VAL A 1 506 ? -5.966 8.541 -18.756 1.00 91.12 506 VAL A C 1
ATOM 3878 O O . VAL A 1 506 ? -5.471 8.886 -19.827 1.00 91.12 506 VAL A O 1
ATOM 3881 N N . LEU A 1 507 ? -7.289 8.393 -18.623 1.00 88.88 507 LEU A N 1
ATOM 3882 C CA . LEU A 1 507 ? -8.242 8.636 -19.719 1.00 88.88 507 LEU A CA 1
ATOM 3883 C C . LEU A 1 507 ? -8.128 10.058 -20.294 1.00 88.88 507 LEU A C 1
ATOM 3885 O O . LEU A 1 507 ? -8.064 10.241 -21.513 1.00 88.88 507 LEU A O 1
ATOM 3889 N N . GLN A 1 508 ? -8.061 11.069 -19.425 1.00 89.00 508 GLN A N 1
ATOM 3890 C CA . GLN A 1 508 ? -7.888 12.470 -19.831 1.00 89.00 508 GLN A CA 1
ATOM 3891 C C . GLN A 1 508 ? -6.507 12.738 -20.446 1.00 89.00 508 GLN A C 1
ATOM 3893 O O . GLN A 1 508 ? -6.347 13.603 -21.308 1.00 89.00 508 GLN A O 1
ATOM 3898 N N . GLU A 1 509 ? -5.477 12.026 -20.003 1.00 89.62 509 GLU A N 1
ATOM 3899 C CA . GLU A 1 509 ? -4.128 12.125 -20.555 1.00 89.62 509 GLU A CA 1
ATOM 3900 C C . GLU A 1 509 ? -4.054 11.474 -21.936 1.00 89.62 509 GLU A C 1
ATOM 3902 O O . GLU A 1 509 ? -3.421 12.025 -22.840 1.00 89.62 509 GLU A O 1
ATOM 3907 N N . MET A 1 510 ? -4.729 10.343 -22.124 1.00 85.62 510 MET A N 1
ATOM 3908 C CA . MET A 1 510 ? -4.829 9.611 -23.388 1.00 85.62 510 MET A CA 1
ATOM 3909 C C . MET A 1 510 ? -5.518 10.437 -24.481 1.00 85.62 510 MET A C 1
ATOM 3911 O O . MET A 1 510 ? -5.089 10.400 -25.637 1.00 85.62 510 MET A O 1
ATOM 3915 N N . SER A 1 511 ? -6.509 11.267 -24.131 1.00 82.88 511 SER A N 1
ATOM 3916 C CA . SER A 1 511 ? -7.197 12.137 -25.098 1.00 82.88 511 SER A CA 1
ATOM 3917 C C . SER A 1 511 ? -6.303 13.235 -25.692 1.00 82.88 511 SER A C 1
ATOM 3919 O O . SER A 1 511 ? -6.640 13.809 -26.726 1.00 82.88 511 SER A O 1
ATOM 3921 N N . LYS A 1 512 ? -5.155 13.534 -25.068 1.00 82.62 512 LYS A N 1
ATOM 3922 C CA . LYS A 1 512 ? -4.182 14.533 -25.551 1.00 82.62 512 LYS A CA 1
ATOM 3923 C C . LYS A 1 512 ? -3.270 14.000 -26.668 1.00 82.62 512 LYS A C 1
ATOM 3925 O O . LYS A 1 512 ? -2.444 14.750 -27.183 1.00 82.62 512 LYS A O 1
ATOM 3930 N N . GLY A 1 513 ? -3.424 12.733 -27.063 1.00 73.44 513 GLY A N 1
ATOM 3931 C CA . GLY A 1 513 ? -2.572 12.073 -28.053 1.00 73.44 513 GLY A CA 1
ATOM 3932 C C . GLY A 1 513 ? -1.183 11.723 -27.505 1.00 73.44 513 GLY A C 1
ATOM 3933 O O . GLY A 1 513 ? -0.888 11.915 -26.327 1.00 73.44 513 GLY A O 1
ATOM 3934 N N . GLY A 1 514 ? -0.330 11.150 -28.354 1.00 78.31 514 GLY A N 1
ATOM 3935 C CA . GLY A 1 514 ? 1.035 10.752 -27.996 1.00 78.31 514 GLY A CA 1
ATOM 3936 C C . GLY A 1 514 ? 1.411 9.379 -28.542 1.00 78.31 514 GLY A C 1
ATOM 3937 O O . GLY A 1 514 ? 0.554 8.614 -28.981 1.00 78.31 514 GLY A O 1
ATOM 3938 N N . ALA A 1 515 ? 2.708 9.073 -28.527 1.00 76.38 515 ALA A N 1
ATOM 3939 C CA . ALA A 1 515 ? 3.184 7.747 -28.892 1.00 76.38 515 ALA A CA 1
ATOM 3940 C C . ALA A 1 515 ? 2.759 6.731 -27.822 1.00 76.38 515 ALA A C 1
ATOM 3942 O O . ALA A 1 515 ? 2.950 6.954 -26.630 1.00 76.38 515 ALA A O 1
ATOM 3943 N N . SER A 1 516 ? 2.193 5.614 -28.259 1.00 85.19 516 SER A N 1
ATOM 3944 C CA . SER A 1 516 ? 1.911 4.448 -27.430 1.00 85.19 516 SER A CA 1
ATOM 3945 C C . SER A 1 516 ? 2.146 3.212 -28.268 1.00 85.19 516 SER A C 1
ATOM 3947 O O . SER A 1 516 ? 1.908 3.217 -29.479 1.00 85.19 516 SER A O 1
ATOM 3949 N N . TRP A 1 517 ? 2.577 2.139 -27.627 1.00 85.00 517 TRP A N 1
ATOM 3950 C CA . TRP A 1 517 ? 2.478 0.829 -28.237 1.00 85.00 517 TRP A CA 1
ATOM 3951 C C . TRP A 1 517 ? 1.000 0.442 -28.433 1.00 85.00 517 TRP A C 1
ATOM 3953 O O . TRP A 1 517 ? 0.152 0.779 -27.607 1.00 85.00 517 TRP A O 1
ATOM 3963 N N . VAL A 1 518 ? 0.705 -0.218 -29.558 1.00 77.19 518 VAL A N 1
ATOM 3964 C CA . VAL A 1 518 ? -0.655 -0.572 -30.029 1.00 77.19 518 VAL A CA 1
ATOM 3965 C C . VAL A 1 518 ? -0.797 -2.065 -30.347 1.00 77.19 518 VAL A C 1
ATOM 3967 O O . VAL A 1 518 ? -1.716 -2.472 -31.055 1.00 77.19 518 VAL A O 1
ATOM 3970 N N . GLY A 1 519 ? 0.165 -2.883 -29.915 1.00 75.19 519 GLY A N 1
ATOM 3971 C CA . GLY A 1 519 ? 0.082 -4.326 -30.108 1.00 75.19 519 GLY A CA 1
ATOM 3972 C C . GLY A 1 519 ? -0.932 -4.970 -29.165 1.00 75.19 519 GLY A C 1
ATOM 3973 O O . GLY A 1 519 ? -1.496 -4.331 -28.282 1.00 75.19 519 GLY A O 1
ATOM 3974 N N . GLU A 1 520 ? -1.162 -6.264 -29.361 1.00 81.31 520 GLU A N 1
ATOM 3975 C CA . GLU A 1 520 ? -2.082 -7.027 -28.523 1.00 81.31 520 GLU A CA 1
ATOM 3976 C C . GLU A 1 520 ? -1.410 -7.446 -27.203 1.00 81.31 520 GLU A C 1
ATOM 3978 O O . GLU A 1 520 ? -0.354 -8.105 -27.190 1.00 81.31 520 GLU A O 1
ATOM 3983 N N . LEU A 1 521 ? -2.032 -7.070 -26.082 1.00 81.12 521 LEU A N 1
ATOM 3984 C CA . LEU A 1 521 ? -1.755 -7.686 -24.788 1.00 81.12 521 LEU A CA 1
ATOM 3985 C C . LEU A 1 521 ? -2.349 -9.094 -24.774 1.00 81.12 521 LEU A C 1
ATOM 3987 O O . LEU A 1 521 ? -3.420 -9.351 -25.318 1.00 81.12 521 LEU A O 1
ATOM 3991 N N . LYS A 1 522 ? -1.591 -10.030 -24.212 1.00 79.06 522 LYS A N 1
ATOM 3992 C CA . LYS A 1 522 ? -1.937 -11.459 -24.162 1.00 79.06 522 LYS A CA 1
ATOM 3993 C C . LYS A 1 522 ? -2.780 -11.806 -22.941 1.00 79.06 522 LYS A C 1
ATOM 3995 O O . LYS A 1 522 ? -3.158 -12.961 -22.763 1.00 79.06 522 LYS A O 1
ATOM 4000 N N . THR A 1 523 ? -3.054 -10.813 -22.114 1.00 69.25 523 THR A N 1
ATOM 4001 C CA . THR A 1 523 ? -3.952 -10.900 -20.975 1.00 69.25 523 THR A CA 1
ATOM 4002 C C . THR A 1 523 ? -5.393 -10.875 -21.469 1.00 69.25 523 THR A C 1
ATOM 4004 O O . THR A 1 523 ? -5.669 -10.397 -22.562 1.00 69.25 523 THR A O 1
ATOM 4007 N N . ASP A 1 524 ? -6.324 -11.410 -20.684 1.00 64.69 524 ASP A N 1
ATOM 4008 C CA . ASP A 1 524 ? -7.779 -11.267 -20.898 1.00 64.69 524 ASP A CA 1
ATOM 4009 C C . ASP A 1 524 ? -8.459 -12.227 -21.884 1.00 64.69 524 ASP A C 1
ATOM 4011 O O . ASP A 1 524 ? -9.666 -12.134 -22.106 1.00 64.69 524 ASP A O 1
ATOM 4015 N N . LYS A 1 525 ? -7.755 -13.231 -22.407 1.00 66.00 525 LYS A N 1
ATOM 4016 C CA . LYS A 1 525 ? -8.411 -14.331 -23.126 1.00 66.00 525 LYS A CA 1
ATOM 4017 C C . LYS A 1 525 ? -8.655 -15.465 -22.140 1.00 66.00 525 LYS A C 1
ATOM 4019 O O . LYS A 1 525 ? -7.763 -16.261 -21.891 1.00 66.00 525 LYS A O 1
ATOM 4024 N N . CYS A 1 526 ? -9.841 -15.492 -21.536 1.00 75.31 526 CYS A N 1
ATOM 4025 C CA . CYS A 1 526 ? -10.368 -16.666 -20.844 1.00 75.31 526 CYS A CA 1
ATOM 4026 C C . CYS A 1 526 ? -11.819 -16.885 -21.268 1.00 75.31 526 CYS A C 1
ATOM 4028 O O . CYS A 1 526 ? -12.640 -15.975 -21.219 1.00 75.31 526 CYS A O 1
ATOM 4030 N N . THR A 1 527 ? -12.127 -18.105 -21.697 1.00 73.50 527 THR A N 1
ATOM 4031 C CA . THR A 1 527 ? -13.466 -18.521 -22.148 1.00 73.50 527 THR A CA 1
ATOM 4032 C C . THR A 1 527 ? -14.187 -19.394 -21.121 1.00 73.50 527 THR A C 1
ATOM 4034 O O . THR A 1 527 ? -15.262 -19.915 -21.409 1.00 73.50 527 THR A O 1
ATOM 4037 N N . GLN A 1 528 ? -13.573 -19.627 -19.958 1.00 83.94 528 GLN A N 1
ATOM 4038 C CA . GLN A 1 528 ? -14.166 -20.389 -18.862 1.00 83.94 528 GLN A CA 1
ATOM 4039 C C . GLN A 1 528 ? -14.799 -19.438 -17.845 1.00 83.94 528 GLN A C 1
ATOM 4041 O O . GLN A 1 528 ? -14.280 -18.352 -17.603 1.00 83.94 528 GLN A O 1
ATOM 4046 N N . GLY A 1 529 ? -15.890 -19.877 -17.212 1.00 87.88 529 GLY A N 1
ATOM 4047 C CA . GLY A 1 529 ? -16.569 -19.091 -16.184 1.00 87.88 529 GLY A CA 1
ATOM 4048 C C . GLY A 1 529 ? -17.126 -17.764 -16.703 1.00 87.88 529 GLY A C 1
ATOM 4049 O O . GLY A 1 529 ? -17.458 -17.638 -17.880 1.00 87.88 529 GLY A O 1
ATOM 4050 N N . GLU A 1 530 ? -17.234 -16.788 -15.804 1.00 88.06 530 GLU A N 1
ATOM 4051 C CA . GLU A 1 530 ? -17.678 -15.430 -16.128 1.00 88.06 530 GLU A CA 1
ATOM 4052 C C . GLU A 1 530 ? -16.705 -14.410 -15.537 1.00 88.06 530 GLU A C 1
ATOM 4054 O O . GLU A 1 530 ? -16.375 -14.457 -14.348 1.00 88.06 530 GLU A O 1
ATOM 4059 N N . GLN A 1 531 ? -16.252 -13.486 -16.384 1.00 86.38 531 GLN A N 1
ATOM 4060 C CA . GLN A 1 531 ? -15.463 -12.335 -15.967 1.00 86.38 531 GLN A CA 1
ATOM 4061 C C . GLN A 1 531 ? -16.319 -11.409 -15.087 1.00 86.38 531 GLN A C 1
ATOM 4063 O O . GLN A 1 531 ? -17.538 -11.345 -15.276 1.00 86.38 531 GLN A O 1
ATOM 4068 N N . PRO A 1 532 ? -15.728 -10.669 -14.132 1.00 87.31 532 PRO A N 1
ATOM 4069 C CA . PRO A 1 532 ? -16.518 -9.751 -13.335 1.00 87.31 532 PRO A CA 1
ATOM 4070 C C . PRO A 1 532 ? -17.126 -8.636 -14.199 1.00 87.31 532 PRO A C 1
ATOM 4072 O O . PRO A 1 532 ? -16.546 -8.195 -15.187 1.00 87.31 532 PRO A O 1
ATOM 4075 N N . ASN A 1 533 ? -18.322 -8.186 -13.835 1.00 83.31 533 ASN A N 1
ATOM 4076 C CA . ASN A 1 533 ? -19.056 -7.148 -14.561 1.00 83.31 533 ASN A CA 1
ATOM 4077 C C . ASN A 1 533 ? -18.881 -5.748 -13.951 1.00 83.31 533 ASN A C 1
ATOM 4079 O O . ASN A 1 533 ? -19.489 -4.805 -14.437 1.00 83.31 533 ASN A O 1
ATOM 4083 N N . TRP A 1 534 ? -18.066 -5.613 -12.901 1.00 82.62 534 TRP A N 1
ATOM 4084 C CA . TRP A 1 534 ? -17.919 -4.383 -12.120 1.00 82.62 534 TRP A CA 1
ATOM 4085 C C . TRP A 1 534 ? -16.768 -3.477 -12.581 1.00 82.62 534 TRP A C 1
ATOM 4087 O O . TRP A 1 534 ? -16.665 -2.343 -12.126 1.00 82.62 534 TRP A O 1
ATOM 4097 N N . HIS A 1 535 ? -15.908 -3.951 -13.487 1.00 70.06 535 HIS A N 1
ATOM 4098 C CA . HIS A 1 535 ? -14.706 -3.231 -13.932 1.00 70.06 535 HIS A CA 1
ATOM 4099 C C . HIS A 1 535 ? -14.508 -3.160 -15.452 1.00 70.06 535 HIS A C 1
ATOM 4101 O O . HIS A 1 535 ? -13.500 -2.625 -15.897 1.00 70.06 535 HIS A O 1
ATOM 4107 N N . LEU A 1 536 ? -15.437 -3.685 -16.263 1.00 61.19 536 LEU A N 1
ATOM 4108 C CA . LEU A 1 536 ? -15.311 -3.722 -17.735 1.00 61.19 536 LEU A CA 1
ATOM 4109 C C . LEU A 1 536 ? -16.627 -3.437 -18.469 1.00 61.19 536 LEU A C 1
ATOM 4111 O O . LEU A 1 536 ? -17.028 -4.170 -19.375 1.00 61.19 536 LEU A O 1
ATOM 4115 N N . THR A 1 537 ? -17.329 -2.368 -18.104 1.00 48.84 537 THR A N 1
ATOM 4116 C CA . THR A 1 537 ? -18.552 -1.975 -18.817 1.00 48.84 537 THR A CA 1
ATOM 4117 C C . THR A 1 537 ? -18.313 -0.794 -19.756 1.00 48.84 537 THR A C 1
ATOM 4119 O O . THR A 1 537 ? -18.127 0.334 -19.310 1.00 48.84 537 THR A O 1
ATOM 4122 N N . GLY A 1 538 ? -18.425 -1.040 -21.067 1.00 47.22 538 GLY A N 1
ATOM 4123 C CA . GLY A 1 538 ? -18.669 -0.005 -22.082 1.00 47.22 538 GLY A CA 1
ATOM 4124 C C . GLY A 1 538 ? -17.457 0.446 -22.905 1.00 47.22 538 GLY A C 1
ATOM 4125 O O . GLY A 1 538 ? -16.330 0.030 -22.676 1.00 47.22 538 GLY A O 1
ATOM 4126 N N . ALA A 1 539 ? -17.716 1.299 -23.905 1.00 42.12 539 ALA A N 1
ATOM 4127 C CA . ALA A 1 539 ? -16.794 1.791 -24.942 1.00 42.12 539 ALA A CA 1
ATOM 4128 C C . ALA A 1 539 ? -15.588 2.631 -24.439 1.00 42.12 539 ALA A C 1
ATOM 4130 O O . ALA A 1 539 ? -14.983 3.372 -25.213 1.00 42.12 539 ALA A O 1
ATOM 4131 N N . GLU A 1 540 ? -15.215 2.508 -23.164 1.00 51.81 540 GLU A N 1
ATOM 4132 C CA . GLU A 1 540 ? -14.082 3.174 -22.517 1.00 51.81 540 GLU A CA 1
ATOM 4133 C C . GLU A 1 540 ? -12.792 2.338 -22.577 1.00 51.81 540 GLU A C 1
ATOM 4135 O O . GLU A 1 540 ? -12.016 2.296 -21.627 1.00 51.81 540 GLU A O 1
ATOM 4140 N N . LEU A 1 541 ? -12.484 1.757 -23.741 1.00 55.94 541 LEU A N 1
ATOM 4141 C CA . LEU A 1 541 ? -11.166 1.170 -24.064 1.00 55.94 541 LEU A CA 1
ATOM 4142 C C . LEU A 1 541 ? -9.991 2.175 -23.924 1.00 55.94 541 LEU A C 1
ATOM 4144 O O . LEU A 1 541 ? -8.850 1.856 -24.247 1.00 55.94 541 LEU A O 1
ATOM 4148 N N . GLY A 1 542 ? -10.251 3.411 -23.485 1.00 62.78 542 GLY A N 1
ATOM 4149 C CA . GLY A 1 542 ? -9.308 4.522 -23.480 1.00 62.78 542 GLY A CA 1
ATOM 4150 C C . GLY A 1 542 ? -8.258 4.480 -22.370 1.00 62.78 542 GLY A C 1
ATOM 4151 O O . GLY A 1 542 ? -7.203 5.078 -22.554 1.00 62.78 542 GLY A O 1
ATOM 4152 N N . ALA A 1 543 ? -8.509 3.798 -21.245 1.00 77.75 543 ALA A N 1
ATOM 4153 C CA . ALA A 1 543 ? -7.540 3.684 -20.145 1.00 77.75 543 ALA A CA 1
ATOM 4154 C C . ALA A 1 543 ? -6.535 2.539 -20.349 1.00 77.75 543 ALA A C 1
ATOM 4156 O O . ALA A 1 543 ? -5.528 2.495 -19.645 1.00 77.75 543 ALA A O 1
ATOM 4157 N N . ASN A 1 544 ? -6.772 1.655 -21.330 1.00 87.25 544 ASN A N 1
ATOM 4158 C CA . ASN A 1 544 ? -5.959 0.459 -21.563 1.00 87.25 544 ASN A CA 1
ATOM 4159 C C . ASN A 1 544 ? -5.903 -0.414 -20.290 1.00 87.25 544 ASN A C 1
ATOM 4161 O O . ASN A 1 544 ? -4.845 -0.582 -19.684 1.00 87.25 544 ASN A O 1
ATOM 4165 N N . GLU A 1 545 ? -7.074 -0.864 -19.825 1.00 88.44 545 GLU A N 1
ATOM 4166 C CA . GLU A 1 545 ? -7.233 -1.640 -18.589 1.00 88.44 545 GLU A CA 1
ATOM 4167 C C . GLU A 1 545 ? -7.144 -3.143 -18.839 1.00 88.44 545 GLU A C 1
ATOM 4169 O O . GLU A 1 545 ? -7.837 -3.665 -19.711 1.00 88.44 545 GLU A O 1
ATOM 4174 N N . HIS A 1 546 ? -6.326 -3.836 -18.047 1.00 90.12 546 HIS A N 1
ATOM 4175 C CA . HIS A 1 546 ? -6.023 -5.255 -18.239 1.00 90.12 546 HIS A CA 1
ATOM 4176 C C . HIS A 1 546 ? -5.921 -6.014 -16.920 1.00 90.12 546 HIS A C 1
ATOM 4178 O O . HIS A 1 546 ? -5.525 -5.444 -15.897 1.00 90.12 546 HIS A O 1
ATOM 4184 N N . TRP A 1 547 ? -6.222 -7.315 -16.959 1.00 92.69 547 TRP A N 1
ATOM 4185 C CA . TRP A 1 547 ? -5.922 -8.224 -15.859 1.00 92.69 547 TRP A CA 1
ATOM 4186 C C . TRP A 1 547 ? -4.486 -8.712 -15.930 1.00 92.69 547 TRP A C 1
ATOM 4188 O O . TRP A 1 547 ? -4.076 -9.345 -16.898 1.00 92.69 547 TRP A O 1
ATOM 4198 N N . LEU A 1 548 ? -3.726 -8.463 -14.872 1.00 95.31 548 LEU A N 1
ATOM 4199 C CA . LEU A 1 548 ? -2.336 -8.873 -14.770 1.00 95.31 548 LEU A CA 1
ATOM 4200 C C . LEU A 1 548 ? -2.069 -9.609 -13.462 1.00 95.31 548 LEU A C 1
ATOM 4202 O O . LEU A 1 548 ? -2.831 -9.527 -12.498 1.00 95.31 548 LEU A O 1
ATOM 4206 N N . TYR A 1 549 ? -0.958 -10.334 -13.426 1.00 96.94 549 TYR A N 1
ATOM 4207 C CA . TYR A 1 549 ? -0.641 -11.223 -12.317 1.00 96.94 549 TYR A CA 1
ATOM 4208 C C . TYR A 1 549 ? 0.535 -10.701 -11.506 1.00 96.94 549 TYR A C 1
ATOM 4210 O O . TYR A 1 549 ? 1.593 -10.407 -12.068 1.00 96.94 549 TYR A O 1
ATOM 4218 N N . HIS A 1 550 ? 0.403 -10.700 -10.183 1.00 96.69 550 HIS A N 1
ATOM 4219 C CA . HIS A 1 550 ? 1.488 -10.377 -9.262 1.00 96.69 550 HIS A CA 1
ATOM 4220 C C . HIS A 1 550 ? 1.752 -11.544 -8.306 1.00 96.69 550 HIS A C 1
ATOM 4222 O O . HIS A 1 550 ? 0.905 -11.912 -7.491 1.00 96.69 550 HIS A O 1
ATOM 4228 N N . GLY A 1 551 ? 2.935 -12.147 -8.406 1.00 95.31 551 GLY A N 1
ATOM 4229 C CA . GLY A 1 551 ? 3.372 -13.192 -7.482 1.00 95.31 551 GLY A CA 1
ATOM 4230 C C . GLY A 1 551 ? 3.979 -12.583 -6.229 1.00 95.31 551 GLY A C 1
ATOM 4231 O O . GLY A 1 551 ? 4.804 -11.677 -6.328 1.00 95.31 551 GLY A O 1
ATOM 4232 N N . THR A 1 552 ? 3.582 -13.071 -5.056 1.00 92.94 552 THR A N 1
ATOM 4233 C CA . THR A 1 552 ? 4.045 -12.510 -3.783 1.00 92.94 552 THR A CA 1
ATOM 4234 C C . THR A 1 552 ? 4.121 -13.569 -2.678 1.00 92.94 552 THR A C 1
ATOM 4236 O O . THR A 1 552 ? 3.804 -14.744 -2.888 1.00 92.94 552 THR A O 1
ATOM 4239 N N . SER A 1 553 ? 4.601 -13.171 -1.501 1.00 91.06 553 SER A N 1
ATOM 4240 C CA . SER A 1 553 ? 4.591 -13.994 -0.287 1.00 91.06 553 SER A CA 1
ATOM 4241 C C . SER A 1 553 ? 3.275 -13.837 0.476 1.00 91.06 553 SER A C 1
ATOM 4243 O O . SER A 1 553 ? 2.518 -12.909 0.213 1.00 91.06 553 SER A O 1
ATOM 4245 N N . LEU A 1 554 ? 3.013 -14.684 1.477 1.00 89.00 554 LEU A N 1
ATOM 4246 C CA . LEU A 1 554 ? 1.829 -14.540 2.339 1.00 89.00 554 LEU A CA 1
ATOM 4247 C C . LEU A 1 554 ? 1.759 -13.161 3.019 1.00 89.00 554 LEU A C 1
ATOM 4249 O O . LEU A 1 554 ? 0.707 -12.533 3.072 1.00 89.00 554 LEU A O 1
ATOM 4253 N N . ALA A 1 555 ? 2.902 -12.658 3.495 1.00 86.62 555 ALA A N 1
ATOM 4254 C CA . ALA A 1 555 ? 2.983 -11.325 4.085 1.00 86.62 555 ALA A CA 1
ATOM 4255 C C . ALA A 1 555 ? 2.734 -10.219 3.044 1.00 86.62 555 ALA A C 1
ATOM 4257 O O . ALA A 1 555 ? 2.095 -9.215 3.351 1.00 86.62 555 ALA A O 1
ATOM 4258 N N . GLY A 1 556 ? 3.223 -10.406 1.814 1.00 87.06 556 GLY A N 1
ATOM 4259 C CA . GLY A 1 556 ? 2.971 -9.478 0.715 1.00 87.06 556 GLY A CA 1
ATOM 4260 C C . GLY A 1 556 ? 1.510 -9.483 0.263 1.00 87.06 556 GLY A C 1
ATOM 4261 O O . GLY A 1 556 ? 0.961 -8.417 0.027 1.00 87.06 556 GLY A O 1
ATOM 4262 N N . GLU A 1 557 ? 0.856 -10.646 0.223 1.00 90.62 557 GLU A N 1
ATOM 4263 C CA . GLU A 1 557 ? -0.575 -10.791 -0.073 1.00 90.62 557 GLU A CA 1
ATOM 4264 C C . GLU A 1 557 ? -1.427 -9.932 0.872 1.00 90.62 557 GLU A C 1
ATOM 4266 O O . GLU A 1 557 ? -2.175 -9.069 0.411 1.00 90.62 557 GLU A O 1
ATOM 4271 N N . ALA A 1 558 ? -1.282 -10.118 2.189 1.00 86.56 558 ALA A N 1
ATOM 4272 C CA . ALA A 1 558 ? -2.026 -9.341 3.181 1.00 86.56 558 ALA A CA 1
ATOM 4273 C C . ALA A 1 558 ? -1.637 -7.853 3.152 1.00 86.56 558 ALA A C 1
ATOM 4275 O O . ALA A 1 558 ? -2.501 -6.978 3.150 1.00 86.56 558 ALA A O 1
ATOM 4276 N N . GLY A 1 559 ? -0.335 -7.561 3.067 1.00 86.62 559 GLY A N 1
ATOM 4277 C CA . GLY A 1 559 ? 0.181 -6.193 3.045 1.00 86.62 559 GLY A CA 1
ATOM 4278 C C . GLY A 1 559 ? -0.326 -5.362 1.865 1.00 86.62 559 GLY A C 1
ATOM 4279 O O . GLY A 1 559 ? -0.665 -4.197 2.066 1.00 86.62 559 GLY A O 1
ATOM 4280 N N . ILE A 1 560 ? -0.398 -5.961 0.672 1.00 89.31 560 ILE A N 1
ATOM 4281 C CA . ILE A 1 560 ? -0.877 -5.306 -0.552 1.00 89.31 560 ILE A CA 1
ATOM 4282 C C . ILE A 1 560 ? -2.404 -5.192 -0.544 1.00 89.31 560 ILE A C 1
ATOM 4284 O O . ILE A 1 560 ? -2.932 -4.131 -0.838 1.00 89.31 560 ILE A O 1
ATOM 4288 N N . THR A 1 561 ? -3.128 -6.260 -0.196 1.00 89.62 561 THR A N 1
ATOM 4289 C CA . THR A 1 561 ? -4.601 -6.264 -0.314 1.00 89.62 561 THR A CA 1
ATOM 4290 C C . THR A 1 561 ? -5.306 -5.430 0.752 1.00 89.62 561 THR A C 1
ATOM 4292 O O . THR A 1 561 ? -6.381 -4.893 0.493 1.00 89.62 561 THR A O 1
ATOM 4295 N N . GLU A 1 562 ? -4.713 -5.288 1.937 1.00 85.25 562 GLU A N 1
ATOM 4296 C CA . GLU A 1 562 ? -5.246 -4.418 2.992 1.00 85.25 562 GLU A CA 1
ATOM 4297 C C . GLU A 1 562 ? -4.695 -3.000 2.933 1.00 85.25 562 GLU A C 1
ATOM 4299 O O . GLU A 1 562 ? -5.352 -2.082 3.396 1.00 85.25 562 GLU A O 1
ATOM 4304 N N . GLY A 1 563 ? -3.473 -2.827 2.441 1.00 81.88 563 GLY A N 1
ATOM 4305 C CA . GLY A 1 563 ? -2.873 -1.518 2.241 1.00 81.88 563 GLY A CA 1
ATOM 4306 C C . GLY A 1 563 ? -2.872 -1.184 0.762 1.00 81.88 563 GLY A C 1
ATOM 4307 O O . GLY A 1 563 ? -3.929 -1.045 0.157 1.00 81.88 563 GLY A O 1
ATOM 4308 N N . ASP A 1 564 ? -1.662 -1.081 0.224 1.00 80.44 564 ASP A N 1
ATOM 4309 C CA . ASP A 1 564 ? -1.410 -0.861 -1.190 1.00 80.44 564 ASP A CA 1
ATOM 4310 C C . ASP A 1 564 ? -0.009 -1.382 -1.569 1.00 80.44 564 ASP A C 1
ATOM 4312 O O . ASP A 1 564 ? 0.789 -1.786 -0.702 1.00 80.44 564 ASP A O 1
ATOM 4316 N N . PHE A 1 565 ? 0.317 -1.372 -2.860 1.00 81.75 565 PHE A N 1
ATOM 4317 C CA . PHE A 1 565 ? 1.663 -1.594 -3.359 1.00 81.75 565 PHE A CA 1
ATOM 4318 C C . PHE A 1 565 ? 2.626 -0.539 -2.815 1.00 81.75 565 PHE A C 1
ATOM 4320 O O . PHE A 1 565 ? 2.421 0.663 -2.896 1.00 81.75 565 PHE A O 1
ATOM 4327 N N . ARG A 1 566 ? 3.755 -1.001 -2.277 1.00 76.25 566 ARG A N 1
ATOM 4328 C CA . ARG A 1 566 ? 4.771 -0.125 -1.690 1.00 76.25 566 ARG A CA 1
ATOM 4329 C C . ARG A 1 566 ? 5.968 -0.008 -2.621 1.00 76.25 566 ARG A C 1
ATOM 4331 O O . ARG A 1 566 ? 6.858 -0.860 -2.593 1.00 76.25 566 ARG A O 1
ATOM 4338 N N . LEU A 1 567 ? 6.032 1.062 -3.415 1.00 74.25 567 LEU A N 1
ATOM 4339 C CA . LEU A 1 567 ? 7.140 1.299 -4.355 1.00 74.25 567 LEU A CA 1
ATOM 4340 C C . LEU A 1 567 ? 8.519 1.358 -3.679 1.00 74.25 567 LEU A C 1
ATOM 4342 O O . LEU A 1 567 ? 9.523 0.994 -4.287 1.00 74.25 567 LEU A O 1
ATOM 4346 N N . ASN A 1 568 ? 8.597 1.764 -2.409 1.00 67.44 568 ASN A N 1
ATOM 4347 C CA . ASN A 1 568 ? 9.851 1.747 -1.643 1.00 67.44 568 ASN A CA 1
ATOM 4348 C C . ASN A 1 568 ? 10.351 0.327 -1.308 1.00 67.44 568 ASN A C 1
ATOM 4350 O O . ASN A 1 568 ? 11.510 0.174 -0.924 1.00 67.44 568 ASN A O 1
ATOM 4354 N N . LEU A 1 569 ? 9.501 -0.693 -1.456 1.00 64.75 569 LEU A N 1
ATOM 4355 C CA . LEU A 1 569 ? 9.864 -2.106 -1.372 1.00 64.75 569 LEU A CA 1
ATOM 4356 C C . LEU A 1 569 ? 10.133 -2.717 -2.756 1.00 64.75 569 LEU A C 1
ATOM 4358 O O . LEU A 1 569 ? 10.553 -3.876 -2.828 1.00 64.75 569 LEU A O 1
ATOM 4362 N N . ALA A 1 570 ? 9.928 -1.977 -3.853 1.00 62.59 570 ALA A N 1
ATOM 4363 C CA . ALA A 1 570 ? 10.266 -2.456 -5.188 1.00 62.59 570 ALA A CA 1
ATOM 4364 C C . ALA A 1 570 ? 11.758 -2.819 -5.248 1.00 62.59 570 ALA A C 1
ATOM 4366 O O . ALA A 1 570 ? 12.623 -2.066 -4.801 1.00 62.59 570 ALA A O 1
ATOM 4367 N N . GLY A 1 571 ? 12.059 -4.010 -5.763 1.00 57.75 571 GLY A N 1
ATOM 4368 C CA . GLY A 1 571 ? 13.424 -4.531 -5.822 1.00 57.75 571 GLY A CA 1
ATOM 4369 C C . GLY A 1 571 ? 13.920 -5.269 -4.571 1.00 57.75 571 GLY A C 1
ATOM 4370 O O . GLY A 1 571 ? 14.996 -5.860 -4.609 1.00 57.75 571 GLY A O 1
ATOM 4371 N N . SER A 1 572 ? 13.155 -5.286 -3.471 1.00 55.84 572 SER A N 1
ATOM 4372 C CA . SER A 1 572 ? 13.559 -5.974 -2.228 1.00 55.84 572 SER A CA 1
ATOM 4373 C C . SER A 1 572 ? 13.615 -7.503 -2.360 1.00 55.84 572 SER A C 1
ATOM 4375 O O . SER A 1 572 ? 14.449 -8.141 -1.721 1.00 55.84 572 SER A O 1
ATOM 4377 N N . ASN A 1 573 ? 12.778 -8.084 -3.229 1.00 53.91 573 ASN A N 1
ATOM 4378 C CA . ASN A 1 573 ? 12.658 -9.536 -3.425 1.00 53.91 573 ASN A CA 1
ATOM 4379 C C . ASN A 1 573 ? 13.125 -10.027 -4.813 1.00 53.91 573 ASN A C 1
ATOM 4381 O O . ASN A 1 573 ? 13.325 -11.228 -5.005 1.00 53.91 573 ASN A O 1
ATOM 4385 N N . ALA A 1 574 ? 13.291 -9.124 -5.786 1.00 61.69 574 ALA A N 1
ATOM 4386 C CA . ALA A 1 574 ? 13.525 -9.441 -7.198 1.00 61.69 574 ALA A CA 1
ATOM 4387 C C . ALA A 1 574 ? 14.261 -8.306 -7.935 1.00 61.69 574 ALA A C 1
ATOM 4389 O O . ALA A 1 574 ? 14.349 -7.194 -7.433 1.00 61.69 574 ALA A O 1
ATOM 4390 N N . GLY A 1 575 ? 14.809 -8.580 -9.125 1.00 62.06 575 GLY A N 1
ATOM 4391 C CA . GLY A 1 575 ? 15.564 -7.588 -9.902 1.00 62.06 575 GLY A CA 1
ATOM 4392 C C . GLY A 1 575 ? 14.710 -6.428 -10.436 1.00 62.06 575 GLY A C 1
ATOM 4393 O O . GLY A 1 575 ? 13.538 -6.602 -10.740 1.00 62.06 575 GLY A O 1
ATOM 4394 N N . THR A 1 576 ? 15.325 -5.258 -10.610 1.00 81.69 576 THR A N 1
ATOM 4395 C CA . THR A 1 576 ? 14.684 -3.993 -11.025 1.00 81.69 576 THR A CA 1
ATOM 4396 C C . THR A 1 576 ? 15.019 -3.636 -12.477 1.00 81.69 576 THR A C 1
ATOM 4398 O O . THR A 1 576 ? 15.367 -2.503 -12.798 1.00 81.69 576 THR A O 1
ATOM 4401 N N . LEU A 1 577 ? 14.974 -4.632 -13.372 1.00 88.94 577 LEU A N 1
ATOM 4402 C CA . LEU A 1 577 ? 15.507 -4.522 -14.738 1.00 88.94 577 LEU A CA 1
ATOM 4403 C C . LEU A 1 577 ? 14.944 -3.330 -15.531 1.00 88.94 577 LEU A C 1
ATOM 4405 O O . LEU A 1 577 ? 15.679 -2.729 -16.309 1.00 88.94 577 LEU A O 1
ATOM 4409 N N . TYR A 1 578 ? 13.665 -3.008 -15.346 1.00 92.44 578 TYR A N 1
ATOM 4410 C CA . TYR A 1 578 ? 12.987 -1.893 -16.013 1.00 92.44 578 TYR A CA 1
ATOM 4411 C C . TYR A 1 578 ? 12.761 -0.697 -15.076 1.00 92.44 578 TYR A C 1
ATOM 4413 O O . TYR A 1 578 ? 11.960 0.172 -15.393 1.00 92.44 578 TYR A O 1
ATOM 4421 N N . GLY A 1 579 ? 13.452 -0.653 -13.933 1.00 91.38 579 GLY A N 1
ATOM 4422 C CA . GLY A 1 579 ? 13.316 0.379 -12.906 1.00 91.38 579 GLY A CA 1
ATOM 4423 C C . GLY A 1 579 ? 12.558 -0.091 -11.659 1.00 91.38 579 GLY A C 1
ATOM 4424 O O . GLY A 1 579 ? 12.078 -1.225 -11.581 1.00 91.38 579 GLY A O 1
ATOM 4425 N N . ASN A 1 580 ? 12.473 0.793 -10.662 1.00 90.50 580 ASN A N 1
ATOM 4426 C CA . ASN A 1 580 ? 11.787 0.542 -9.389 1.00 90.50 580 ASN A CA 1
ATOM 4427 C C . ASN A 1 580 ? 1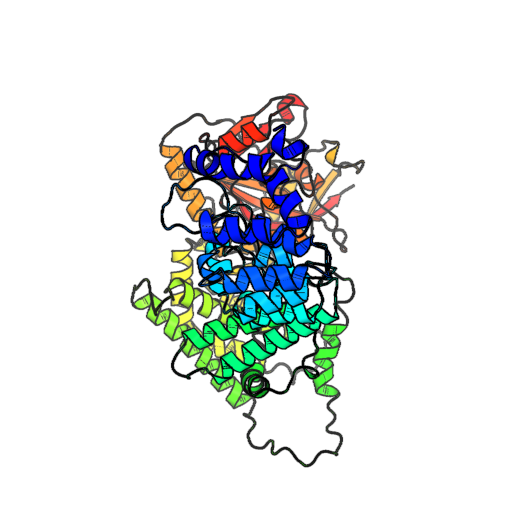0.297 0.887 -9.511 1.00 90.50 580 ASN A C 1
ATOM 4429 O O . ASN A 1 580 ? 9.923 2.050 -9.352 1.00 90.50 580 ASN A O 1
ATOM 4433 N N . GLY A 1 581 ? 9.482 -0.123 -9.810 1.00 91.75 581 GLY A N 1
ATOM 4434 C CA . GLY A 1 581 ? 8.036 -0.019 -10.008 1.00 91.75 581 GLY A CA 1
ATOM 4435 C C . GLY A 1 581 ? 7.294 -1.260 -9.508 1.00 91.75 581 GLY A C 1
ATOM 4436 O O . GLY A 1 581 ? 7.911 -2.184 -8.968 1.00 91.75 581 GLY A O 1
ATOM 4437 N N . VAL A 1 582 ? 5.979 -1.296 -9.715 1.00 94.19 582 VAL A N 1
ATOM 4438 C CA . VAL A 1 582 ? 5.154 -2.494 -9.510 1.00 94.19 582 VAL A CA 1
ATOM 4439 C C . VAL A 1 582 ? 5.289 -3.388 -10.737 1.00 94.19 582 VAL A C 1
ATOM 4441 O O . VAL A 1 582 ? 4.953 -2.976 -11.845 1.00 94.19 582 VAL A O 1
ATOM 4444 N N . TYR A 1 583 ? 5.802 -4.603 -10.537 1.00 94.81 583 TYR A N 1
ATOM 4445 C CA . TYR A 1 583 ? 5.987 -5.591 -11.600 1.00 94.81 583 TYR A CA 1
ATOM 4446 C C . TYR A 1 583 ? 4.778 -6.510 -11.688 1.00 94.81 583 TYR A C 1
ATOM 4448 O O . TYR A 1 583 ? 4.361 -7.115 -10.697 1.00 94.81 583 TYR A O 1
ATOM 4456 N N . LEU A 1 584 ? 4.261 -6.637 -12.898 1.00 96.31 584 LEU A N 1
ATOM 4457 C CA . LEU A 1 584 ? 3.107 -7.438 -13.253 1.00 96.31 584 LEU A CA 1
ATOM 4458 C C . LEU A 1 584 ? 3.460 -8.295 -14.472 1.00 96.31 584 LEU A C 1
ATOM 4460 O O . LEU A 1 584 ? 4.325 -7.928 -15.270 1.00 96.31 584 LEU A O 1
ATOM 4464 N N . ALA A 1 585 ? 2.809 -9.441 -14.636 1.00 95.50 585 ALA A N 1
ATOM 4465 C CA . ALA A 1 585 ? 3.060 -10.317 -15.775 1.00 95.50 585 ALA A CA 1
ATOM 4466 C C . ALA A 1 585 ? 1.776 -10.687 -16.510 1.00 95.50 585 ALA A C 1
ATOM 4468 O O . ALA A 1 58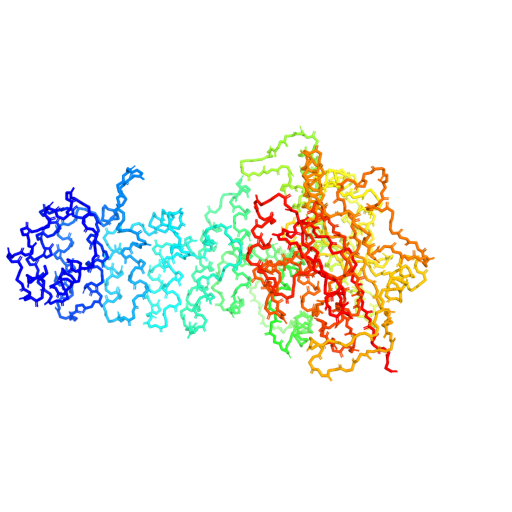5 ? 0.707 -10.792 -15.913 1.00 95.50 585 ALA A O 1
ATOM 4469 N N . GLU A 1 586 ? 1.926 -10.955 -17.806 1.00 94.56 586 GLU A N 1
ATOM 4470 C CA . GLU A 1 586 ? 0.852 -11.493 -18.645 1.00 94.56 586 GLU A CA 1
ATOM 4471 C C . GLU A 1 586 ? 0.692 -13.013 -18.528 1.00 94.56 586 GLU A C 1
ATOM 4473 O O . GLU A 1 586 ? -0.288 -13.569 -19.011 1.00 94.56 586 GLU A O 1
ATOM 4478 N N . ALA A 1 587 ? 1.673 -13.694 -17.931 1.00 95.06 587 ALA A N 1
ATOM 4479 C CA . ALA A 1 587 ? 1.698 -15.141 -17.768 1.00 95.06 587 ALA A CA 1
ATOM 4480 C C . ALA A 1 587 ? 1.792 -15.502 -16.286 1.00 95.06 587 ALA A C 1
ATOM 4482 O O . ALA A 1 587 ? 2.730 -15.075 -15.603 1.00 95.06 587 ALA A O 1
ATOM 4483 N N . VAL A 1 588 ? 0.876 -16.340 -15.795 1.00 95.88 588 VAL A N 1
ATOM 4484 C CA . VAL A 1 588 ? 0.896 -16.786 -14.391 1.00 95.88 588 VAL A CA 1
ATOM 4485 C C . VAL A 1 588 ? 2.194 -17.513 -14.037 1.00 95.88 588 VAL A C 1
ATOM 4487 O O . VAL A 1 588 ? 2.690 -17.386 -12.921 1.00 95.88 588 VAL A O 1
ATOM 4490 N N . SER A 1 589 ? 2.817 -18.217 -14.988 1.00 95.81 589 SER A N 1
ATOM 4491 C CA . SER A 1 589 ? 4.070 -18.938 -14.743 1.00 95.81 589 SER A CA 1
ATOM 4492 C C . SER A 1 589 ? 5.289 -18.030 -14.563 1.00 95.81 589 SER A C 1
ATOM 4494 O O . SER A 1 589 ? 6.282 -18.495 -14.001 1.00 95.81 589 SER A O 1
ATOM 4496 N N . LYS A 1 590 ? 5.215 -16.750 -14.969 1.00 95.56 590 LYS A N 1
ATOM 4497 C CA . LYS A 1 590 ? 6.211 -15.730 -14.604 1.00 95.56 590 LYS A CA 1
ATOM 4498 C C . LYS A 1 590 ? 6.011 -15.281 -13.163 1.00 95.56 590 LYS A C 1
ATOM 4500 O O . LYS A 1 590 ? 6.950 -15.297 -12.375 1.00 95.56 590 LYS A O 1
ATOM 4505 N N . SER A 1 591 ? 4.782 -14.934 -12.801 1.00 95.94 591 SER A N 1
ATOM 4506 C CA . SER A 1 591 ? 4.460 -14.508 -11.438 1.00 95.94 591 SER A CA 1
ATOM 4507 C C . SER A 1 591 ? 4.702 -15.622 -10.413 1.00 95.94 591 SER A C 1
ATOM 4509 O O . SER A 1 591 ? 5.188 -15.347 -9.320 1.00 95.94 591 SER A O 1
ATOM 4511 N N . ASP A 1 592 ? 4.491 -16.889 -10.782 1.00 96.56 592 ASP A N 1
ATOM 4512 C CA . ASP A 1 592 ? 4.841 -18.063 -9.968 1.00 96.56 592 ASP A CA 1
ATOM 4513 C C . ASP A 1 592 ? 6.309 -18.076 -9.502 1.00 96.56 592 ASP A C 1
ATOM 4515 O O . ASP A 1 592 ? 6.576 -18.487 -8.368 1.00 96.56 592 ASP A O 1
ATOM 4519 N N . GLU A 1 593 ? 7.250 -17.577 -10.318 1.00 94.69 593 GLU A N 1
ATOM 4520 C CA . GLU A 1 593 ? 8.687 -17.518 -9.983 1.00 94.69 593 GLU A CA 1
ATOM 4521 C C . GLU A 1 593 ? 8.979 -16.626 -8.764 1.00 94.69 593 GLU A C 1
ATOM 4523 O O . GLU A 1 593 ? 10.024 -16.771 -8.131 1.00 94.69 593 GLU A O 1
ATOM 4528 N N . TYR A 1 594 ? 8.052 -15.729 -8.417 1.00 92.38 594 TYR A N 1
ATOM 4529 C CA . TYR A 1 594 ? 8.183 -14.768 -7.317 1.00 92.38 594 TYR A CA 1
ATOM 4530 C C . TYR A 1 594 ? 7.333 -15.108 -6.093 1.00 92.38 594 TYR A C 1
ATOM 4532 O O . TYR A 1 594 ? 7.290 -14.338 -5.134 1.00 92.38 594 TYR A O 1
ATOM 4540 N N . THR A 1 595 ? 6.668 -16.263 -6.096 1.00 94.25 595 THR A N 1
ATOM 4541 C CA . THR A 1 595 ? 5.881 -16.708 -4.943 1.00 94.25 595 THR A CA 1
ATOM 4542 C C . THR A 1 595 ? 6.729 -17.490 -3.947 1.00 94.25 595 THR A C 1
ATOM 4544 O O . THR A 1 595 ? 7.686 -18.180 -4.309 1.00 94.25 595 THR A O 1
ATOM 4547 N N . THR A 1 596 ? 6.339 -17.444 -2.676 1.00 91.69 596 THR A N 1
ATOM 4548 C CA . THR A 1 596 ? 6.880 -18.321 -1.628 1.00 91.69 596 THR A CA 1
ATOM 4549 C C . THR A 1 596 ? 5.785 -19.264 -1.138 1.00 91.69 596 THR A C 1
ATOM 4551 O O . THR A 1 596 ? 4.659 -18.797 -0.947 1.00 91.69 596 THR A O 1
ATOM 4554 N N . PRO A 1 597 ? 6.075 -20.557 -0.911 1.00 91.75 597 PRO A N 1
ATOM 4555 C CA . PRO A 1 597 ? 5.085 -21.467 -0.356 1.00 91.75 597 PRO A CA 1
ATOM 4556 C C . PRO A 1 597 ? 4.707 -21.034 1.065 1.00 91.75 597 PRO A C 1
ATOM 4558 O O . PRO A 1 597 ? 5.562 -20.661 1.869 1.00 91.75 597 PRO A O 1
ATOM 4561 N N . GLN A 1 598 ? 3.415 -21.075 1.355 1.00 91.06 598 GLN A N 1
ATOM 4562 C CA . GLN A 1 598 ? 2.845 -20.908 2.684 1.00 91.06 598 GLN A CA 1
ATOM 4563 C C . GLN A 1 598 ? 3.108 -22.157 3.543 1.00 91.06 598 GLN A C 1
ATOM 4565 O O . GLN A 1 598 ? 3.422 -23.216 2.992 1.00 91.06 598 GLN A O 1
ATOM 4570 N N . PRO A 1 599 ? 2.896 -22.096 4.873 1.00 89.12 599 PRO A N 1
ATOM 4571 C CA . PRO A 1 599 ? 2.938 -23.285 5.730 1.00 89.12 599 PRO A CA 1
ATOM 4572 C C . PRO A 1 599 ? 2.002 -24.418 5.273 1.00 89.12 599 PRO A C 1
ATOM 4574 O O . PRO A 1 599 ? 2.330 -25.588 5.434 1.00 89.12 599 PRO A O 1
ATOM 4577 N N . SER A 1 600 ? 0.870 -24.080 4.645 1.00 89.06 600 SER A N 1
ATOM 4578 C CA . SER A 1 600 ? -0.070 -25.037 4.038 1.00 89.06 600 SER A CA 1
ATOM 4579 C C . SER A 1 600 ? 0.458 -25.717 2.766 1.00 89.06 600 SER A C 1
ATOM 4581 O O . SER A 1 600 ? -0.167 -26.642 2.256 1.00 89.06 600 SER A O 1
ATOM 4583 N N . GLY A 1 601 ? 1.581 -25.247 2.215 1.00 91.38 601 GLY A N 1
ATOM 4584 C CA . GLY A 1 601 ? 2.118 -25.659 0.918 1.00 91.38 601 GLY A CA 1
ATOM 4585 C C . GLY A 1 601 ? 1.522 -24.909 -0.280 1.00 91.38 601 GLY A C 1
ATOM 4586 O O . GLY A 1 601 ? 2.072 -25.002 -1.379 1.00 91.38 601 GLY A O 1
ATOM 4587 N N . LEU A 1 602 ? 0.448 -24.132 -0.086 1.00 95.81 602 LEU A N 1
ATOM 4588 C CA . LEU A 1 602 ? -0.127 -23.282 -1.132 1.00 95.81 602 LEU A CA 1
ATOM 4589 C C . LEU A 1 602 ? 0.780 -22.089 -1.448 1.00 95.81 602 LEU A C 1
ATOM 4591 O O . LEU A 1 602 ? 1.623 -21.689 -0.650 1.00 95.81 602 LEU A O 1
ATOM 4595 N N . ARG A 1 603 ? 0.597 -21.491 -2.621 1.00 96.56 603 ARG A N 1
ATOM 4596 C CA . ARG A 1 603 ? 1.277 -20.268 -3.065 1.00 96.56 603 ARG A CA 1
ATOM 4597 C C . ARG A 1 603 ? 0.244 -19.208 -3.409 1.00 96.56 603 ARG A C 1
ATOM 4599 O O . ARG A 1 603 ? -0.846 -19.549 -3.851 1.00 96.56 603 ARG A O 1
ATOM 4606 N N . SER A 1 604 ? 0.605 -17.942 -3.237 1.00 95.81 604 SER A N 1
ATOM 4607 C CA . SER A 1 604 ? -0.304 -16.809 -3.430 1.00 95.81 604 SER A CA 1
ATOM 4608 C C . SER A 1 604 ? 0.022 -16.016 -4.679 1.00 95.81 604 SER A C 1
ATOM 4610 O O . SER A 1 604 ? 1.177 -15.657 -4.917 1.00 95.81 604 SER A O 1
ATOM 4612 N N . MET A 1 605 ? -1.007 -15.688 -5.449 1.00 97.31 605 MET A N 1
ATOM 4613 C CA . MET A 1 605 ? -0.915 -14.766 -6.571 1.00 97.31 605 MET A CA 1
ATOM 4614 C C . MET A 1 605 ? -2.073 -13.782 -6.513 1.00 97.31 605 MET A C 1
ATOM 4616 O O . MET A 1 605 ? -3.221 -14.180 -6.318 1.00 97.31 605 MET A O 1
ATOM 4620 N N . LEU A 1 606 ? -1.761 -12.503 -6.685 1.00 98.12 606 LEU A N 1
ATOM 4621 C CA . LEU A 1 606 ? -2.765 -11.461 -6.822 1.00 98.12 606 LEU A CA 1
ATOM 4622 C C . LEU A 1 606 ? -3.136 -11.318 -8.295 1.00 98.12 606 LEU A C 1
ATOM 4624 O O . LEU A 1 606 ? -2.256 -11.307 -9.164 1.00 98.12 606 LEU A O 1
ATOM 4628 N N . ILE A 1 607 ? -4.433 -11.200 -8.556 1.00 96.75 607 ILE A N 1
ATOM 4629 C CA . ILE A 1 607 ? -4.975 -10.879 -9.874 1.00 96.75 607 ILE A CA 1
ATOM 4630 C C . ILE A 1 607 ? -5.401 -9.422 -9.822 1.00 96.75 607 ILE A C 1
ATOM 4632 O O . ILE A 1 607 ? -6.332 -9.043 -9.106 1.00 96.75 607 ILE A O 1
ATOM 4636 N N . CYS A 1 608 ? -4.635 -8.606 -10.528 1.00 96.38 608 CYS A N 1
ATOM 4637 C CA . CYS A 1 608 ? -4.681 -7.164 -10.451 1.00 96.38 608 CYS A CA 1
ATOM 4638 C C . CYS A 1 608 ? -5.366 -6.609 -11.690 1.00 96.38 608 CYS A C 1
ATOM 4640 O O . CYS A 1 608 ? -4.992 -6.946 -12.812 1.00 96.38 608 CYS A O 1
ATOM 4642 N N . LEU A 1 609 ? -6.333 -5.727 -11.483 1.00 94.00 609 LEU A N 1
ATOM 4643 C CA . LEU A 1 609 ? -6.822 -4.861 -12.539 1.00 94.00 609 LEU A CA 1
ATOM 4644 C C . LEU A 1 609 ? -5.849 -3.689 -12.664 1.00 94.00 609 LEU A C 1
ATOM 4646 O O . LEU A 1 609 ? -5.465 -3.098 -11.658 1.00 94.00 609 LEU A O 1
ATOM 4650 N N . SER A 1 610 ? -5.387 -3.367 -13.866 1.00 93.75 610 SER A N 1
ATOM 4651 C CA . SER A 1 610 ? -4.355 -2.341 -14.048 1.00 93.75 610 SER A CA 1
ATOM 4652 C C . SER A 1 610 ? -4.665 -1.425 -15.213 1.00 93.75 610 SER A C 1
ATOM 4654 O O . SER A 1 610 ? -4.956 -1.908 -16.301 1.00 93.75 610 SER A O 1
ATOM 4656 N N . THR A 1 611 ? -4.568 -0.112 -14.997 1.00 93.38 611 THR A N 1
ATOM 4657 C CA . THR A 1 611 ? -4.699 0.904 -16.053 1.00 93.38 611 THR A CA 1
ATOM 4658 C C . THR A 1 611 ? -3.323 1.223 -16.634 1.00 93.38 611 THR A C 1
ATOM 4660 O O . THR A 1 611 ? -2.443 1.763 -15.958 1.00 93.38 611 THR A O 1
ATOM 4663 N N . LEU A 1 612 ? -3.087 0.823 -17.884 1.00 93.38 612 LEU A N 1
ATOM 4664 C CA . LEU A 1 612 ? -1.759 0.883 -18.500 1.00 93.38 612 LEU A CA 1
ATOM 4665 C C . LEU A 1 612 ? -1.533 2.150 -19.327 1.00 93.38 612 LEU A C 1
ATOM 4667 O O . LEU A 1 612 ? -0.378 2.492 -19.603 1.00 93.38 612 LEU A O 1
ATOM 4671 N N . GLY A 1 613 ? -2.608 2.836 -19.727 1.00 92.50 613 GLY A N 1
ATOM 4672 C CA . GLY A 1 613 ? -2.575 4.010 -20.596 1.00 92.50 613 GLY A CA 1
ATOM 4673 C C . GLY A 1 613 ? -1.644 3.837 -21.802 1.00 92.50 613 GLY A C 1
ATOM 4674 O O . GLY A 1 613 ? -1.591 2.782 -22.437 1.00 92.50 613 GLY A O 1
ATOM 4675 N N . ARG A 1 614 ? -0.868 4.887 -22.099 1.00 92.81 614 ARG A N 1
ATOM 4676 C CA . ARG A 1 614 ? 0.275 4.841 -23.027 1.00 92.81 614 ARG A CA 1
ATOM 4677 C C . ARG A 1 614 ? 1.383 3.924 -22.511 1.00 92.81 614 ARG A C 1
ATOM 4679 O O . ARG A 1 614 ? 2.081 4.273 -21.556 1.00 92.81 614 ARG A O 1
ATOM 4686 N N . VAL A 1 615 ? 1.581 2.814 -23.212 1.00 94.12 615 VAL A N 1
ATOM 4687 C CA . VAL A 1 615 ? 2.610 1.812 -22.919 1.00 94.12 615 VAL A CA 1
ATOM 4688 C C . VAL A 1 615 ? 3.892 2.152 -23.681 1.00 94.12 615 VAL A C 1
ATOM 4690 O O . VAL A 1 615 ? 3.879 2.266 -24.912 1.00 94.12 615 VAL A O 1
ATOM 4693 N N . ASN A 1 616 ? 5.009 2.266 -22.963 1.00 95.44 616 ASN A N 1
ATOM 4694 C CA . ASN A 1 616 ? 6.346 2.322 -23.543 1.00 95.44 616 ASN A CA 1
ATOM 4695 C C . ASN A 1 616 ? 6.852 0.894 -23.782 1.00 95.44 616 ASN A C 1
ATOM 4697 O O . ASN A 1 616 ? 7.175 0.157 -22.848 1.00 95.44 616 ASN A O 1
ATOM 4701 N N . TYR A 1 617 ? 6.891 0.484 -25.042 1.00 96.00 617 TYR A N 1
ATOM 4702 C CA . TYR A 1 617 ? 7.370 -0.837 -25.418 1.00 96.00 617 TYR A CA 1
ATOM 4703 C C . TYR A 1 617 ? 8.895 -0.870 -25.472 1.00 96.00 617 TYR A C 1
ATOM 4705 O O . TYR A 1 617 ? 9.525 -0.063 -26.155 1.00 96.00 617 TYR A O 1
ATOM 4713 N N . ASN A 1 618 ? 9.480 -1.860 -24.809 1.00 95.94 618 ASN A N 1
ATOM 4714 C CA . ASN A 1 618 ? 10.916 -2.041 -24.755 1.00 95.94 618 ASN A CA 1
ATOM 4715 C C . ASN A 1 618 ? 11.308 -3.496 -25.050 1.00 95.94 618 ASN A C 1
ATOM 4717 O O . ASN A 1 618 ? 11.053 -4.404 -24.258 1.00 95.94 618 ASN A O 1
ATOM 4721 N N . ASP A 1 619 ? 12.015 -3.692 -26.164 1.00 95.38 619 ASP A N 1
ATOM 4722 C CA . ASP A 1 619 ? 12.637 -4.957 -26.564 1.00 95.38 619 ASP A CA 1
ATOM 4723 C C . ASP A 1 619 ? 14.174 -4.876 -26.615 1.00 95.38 619 ASP A C 1
ATOM 4725 O O . ASP A 1 619 ? 14.856 -5.622 -27.329 1.00 95.38 619 ASP A O 1
ATOM 4729 N N . GLN A 1 620 ? 14.762 -3.981 -25.822 1.00 94.88 620 GLN A N 1
ATOM 4730 C CA . GLN A 1 620 ? 16.209 -3.875 -25.726 1.00 94.88 620 GLN A CA 1
ATOM 4731 C C . GLN A 1 620 ? 16.808 -5.028 -24.913 1.00 94.88 620 GLN A C 1
ATOM 4733 O O . GLN A 1 620 ? 16.369 -5.368 -23.814 1.00 94.88 620 GLN A O 1
ATOM 4738 N N . LYS A 1 621 ? 17.906 -5.609 -25.413 1.00 91.56 621 LYS A N 1
ATOM 4739 C CA . LYS A 1 621 ? 18.627 -6.707 -24.738 1.00 91.56 621 LYS A CA 1
ATOM 4740 C C . LYS A 1 621 ? 19.212 -6.306 -23.376 1.00 91.56 621 LYS A C 1
ATOM 4742 O O . LYS A 1 621 ? 19.434 -7.181 -22.532 1.00 91.56 621 LYS A O 1
ATOM 4747 N N . ARG A 1 622 ? 19.522 -5.019 -23.206 1.00 91.50 622 ARG A N 1
ATOM 4748 C CA . ARG A 1 622 ? 20.072 -4.385 -22.001 1.00 91.50 622 ARG A CA 1
ATOM 4749 C C . ARG A 1 622 ? 19.365 -3.035 -21.813 1.00 91.50 622 ARG A C 1
ATOM 4751 O O . ARG A 1 622 ? 19.915 -2.038 -22.265 1.00 91.50 622 ARG A O 1
ATOM 4758 N N . PRO A 1 623 ? 18.143 -3.032 -21.263 1.00 93.44 623 PRO A N 1
ATOM 4759 C CA . PRO A 1 623 ? 17.407 -1.797 -21.034 1.00 93.44 623 PRO A CA 1
ATOM 4760 C C . PRO A 1 623 ? 18.075 -0.943 -19.959 1.00 93.44 623 PRO A C 1
ATOM 4762 O O . PRO A 1 623 ? 18.711 -1.484 -19.049 1.00 93.44 623 PRO A O 1
ATOM 4765 N N . ASP A 1 624 ? 17.884 0.368 -20.055 1.00 93.31 624 ASP A N 1
ATOM 4766 C CA . ASP A 1 624 ? 18.177 1.305 -18.976 1.00 93.31 624 ASP A CA 1
ATOM 4767 C C . ASP A 1 624 ? 16.907 1.512 -18.136 1.00 93.31 624 ASP A C 1
ATOM 4769 O O . ASP A 1 624 ? 15.936 2.127 -18.575 1.00 93.31 624 ASP A O 1
ATOM 4773 N N . GLY A 1 625 ? 16.888 0.931 -16.935 1.00 91.94 625 GLY A N 1
ATOM 4774 C CA . GLY A 1 625 ? 15.726 0.996 -16.051 1.00 91.94 625 GLY A CA 1
ATOM 4775 C C . GLY A 1 625 ? 15.433 2.403 -15.524 1.00 91.94 625 GLY A C 1
ATOM 4776 O O . GLY A 1 625 ? 14.267 2.722 -15.290 1.00 91.94 625 GLY A O 1
ATOM 4777 N N . ASP A 1 626 ? 16.452 3.253 -15.374 1.00 90.94 626 ASP A N 1
ATOM 4778 C CA . ASP A 1 626 ? 16.271 4.622 -14.886 1.00 90.94 626 ASP A CA 1
ATOM 4779 C C . ASP A 1 626 ? 15.666 5.504 -15.984 1.00 90.94 626 ASP A C 1
ATOM 4781 O O . ASP A 1 626 ? 14.745 6.281 -15.716 1.00 90.94 626 ASP A O 1
ATOM 4785 N N . GLU A 1 627 ? 16.112 5.333 -17.233 1.00 93.44 627 GLU A N 1
ATOM 4786 C CA . GLU A 1 627 ? 15.520 6.009 -18.394 1.00 93.44 627 GLU A CA 1
ATOM 4787 C C . GLU A 1 627 ? 14.057 5.590 -18.601 1.00 93.44 627 GLU A C 1
ATOM 4789 O O . GLU A 1 627 ? 13.178 6.440 -18.776 1.00 93.44 627 GLU A O 1
ATOM 4794 N N . LEU A 1 628 ? 13.768 4.286 -18.516 1.00 94.56 628 LEU A N 1
ATOM 4795 C CA . LEU A 1 628 ? 12.403 3.770 -18.629 1.00 94.56 628 LEU A CA 1
ATOM 4796 C C . LEU A 1 628 ? 11.507 4.317 -17.510 1.00 94.56 628 LEU A C 1
ATOM 4798 O O . LEU A 1 628 ? 10.426 4.836 -17.792 1.00 94.56 628 LEU A O 1
ATOM 4802 N N . ALA A 1 629 ? 11.970 4.307 -16.259 1.00 91.88 629 ALA A N 1
ATOM 4803 C CA . ALA A 1 629 ? 11.220 4.886 -15.147 1.00 91.88 629 ALA A CA 1
ATOM 4804 C C . ALA A 1 629 ? 10.976 6.396 -15.327 1.00 91.88 629 ALA A C 1
ATOM 4806 O O . ALA A 1 629 ? 9.868 6.883 -15.079 1.00 91.88 629 ALA A O 1
ATOM 4807 N N . ALA A 1 630 ? 11.979 7.145 -15.793 1.00 92.31 630 ALA A N 1
ATOM 4808 C CA . ALA A 1 630 ? 11.843 8.571 -16.091 1.00 92.31 630 ALA A CA 1
ATOM 4809 C C . ALA A 1 630 ? 10.821 8.831 -17.212 1.00 92.31 630 ALA A C 1
ATOM 4811 O O . ALA A 1 630 ? 10.052 9.796 -17.141 1.00 92.31 630 ALA A O 1
ATOM 4812 N N . SER A 1 631 ? 10.749 7.936 -18.204 1.00 93.75 631 SER A N 1
ATOM 4813 C CA . SER A 1 631 ? 9.773 8.024 -19.294 1.00 93.75 631 SER A CA 1
ATOM 4814 C C . SER A 1 631 ? 8.317 7.941 -18.808 1.00 93.75 631 SER A C 1
ATOM 4816 O O . SER A 1 631 ? 7.440 8.550 -19.421 1.00 93.75 631 SER A O 1
ATOM 4818 N N . CYS A 1 632 ? 8.067 7.280 -17.671 1.00 91.94 632 CYS A N 1
ATOM 4819 C CA . CYS A 1 632 ? 6.746 7.230 -17.043 1.00 91.94 632 CYS A CA 1
ATOM 4820 C C . CYS A 1 632 ? 6.504 8.384 -16.058 1.00 91.94 632 CYS A C 1
ATOM 4822 O O . CYS A 1 632 ? 5.439 8.988 -16.055 1.00 91.94 632 CYS A O 1
ATOM 4824 N N . LYS A 1 633 ? 7.505 8.746 -15.244 1.00 86.88 633 LYS A N 1
ATOM 4825 C CA . LYS A 1 633 ? 7.356 9.795 -14.211 1.00 86.88 633 LYS A CA 1
ATOM 4826 C C . LYS A 1 633 ? 7.256 11.219 -14.772 1.00 86.88 633 LYS A C 1
ATOM 4828 O O . LYS A 1 633 ? 6.834 12.126 -14.063 1.00 86.88 633 LYS A O 1
ATOM 4833 N N . GLY A 1 634 ? 7.660 11.428 -16.026 1.00 81.56 634 GLY A N 1
ATOM 4834 C CA . GLY A 1 634 ? 7.550 12.728 -16.698 1.00 81.56 634 GLY A CA 1
ATOM 4835 C C . GLY A 1 634 ? 7.626 12.695 -18.226 1.00 81.56 634 GLY A C 1
ATOM 4836 O O . GLY A 1 634 ? 7.404 13.724 -18.859 1.00 81.56 634 GLY A O 1
ATOM 4837 N N . GLY A 1 635 ? 7.922 11.542 -18.836 1.00 77.12 635 GLY A N 1
ATOM 4838 C CA . GLY A 1 635 ? 8.045 11.390 -20.293 1.00 77.12 635 GLY A CA 1
ATOM 4839 C C . GLY A 1 635 ? 6.735 11.104 -21.034 1.00 77.12 635 GLY A C 1
ATOM 4840 O O . GLY A 1 635 ? 6.756 10.899 -22.245 1.00 77.12 635 GLY A O 1
ATOM 4841 N N . GLY A 1 636 ? 5.599 11.100 -20.333 1.00 87.88 636 GLY A N 1
ATOM 4842 C CA . GLY A 1 636 ? 4.268 10.973 -20.928 1.00 87.88 636 GLY A CA 1
ATOM 4843 C C . GLY A 1 636 ? 3.779 9.540 -21.147 1.00 87.88 636 GLY A C 1
ATOM 4844 O O . GLY A 1 636 ? 2.632 9.375 -21.567 1.00 87.88 636 GLY A O 1
ATOM 4845 N N . PHE A 1 637 ? 4.581 8.517 -20.852 1.00 94.94 637 PHE A N 1
ATOM 4846 C CA . PHE A 1 637 ? 4.093 7.141 -20.735 1.00 94.94 637 PHE A CA 1
ATOM 4847 C C . PHE A 1 637 ? 3.490 6.896 -19.349 1.00 94.94 637 PHE A C 1
ATOM 4849 O O . PHE A 1 637 ? 3.781 7.631 -18.412 1.00 94.94 637 PHE A O 1
ATOM 4856 N N . HIS A 1 638 ? 2.656 5.868 -19.214 1.00 95.38 638 HIS A N 1
ATOM 4857 C CA . HIS A 1 638 ? 2.078 5.478 -17.918 1.00 95.38 638 HIS A CA 1
ATOM 4858 C C . HIS A 1 638 ? 2.555 4.088 -17.483 1.00 95.38 638 HIS A C 1
ATOM 4860 O O . HIS A 1 638 ? 2.465 3.734 -16.313 1.00 95.38 638 HIS A O 1
ATOM 4866 N N . SER A 1 639 ? 3.081 3.285 -18.408 1.00 96.19 639 SER A N 1
ATOM 4867 C CA . SER A 1 639 ? 3.584 1.944 -18.119 1.00 96.19 639 SER A CA 1
ATOM 4868 C C . SER A 1 639 ? 4.687 1.538 -19.094 1.00 96.19 639 SER A C 1
ATOM 4870 O O . SER A 1 639 ? 4.846 2.134 -20.163 1.00 96.19 639 SER A O 1
ATOM 4872 N N . ILE A 1 640 ? 5.452 0.512 -18.725 1.00 96.75 640 ILE A N 1
ATOM 4873 C CA . ILE A 1 640 ? 6.464 -0.129 -19.570 1.00 96.75 640 ILE A CA 1
ATOM 4874 C C . ILE A 1 640 ? 6.003 -1.543 -19.901 1.00 96.75 640 ILE A C 1
ATOM 4876 O O . ILE A 1 640 ? 5.595 -2.271 -19.001 1.00 96.75 640 ILE A O 1
ATOM 4880 N N . LEU A 1 641 ? 6.155 -1.952 -21.160 1.00 96.62 641 LEU A N 1
ATOM 4881 C CA . LEU A 1 641 ? 6.077 -3.348 -21.586 1.00 96.62 641 LEU A CA 1
ATOM 4882 C C . LEU A 1 641 ? 7.478 -3.842 -21.943 1.00 96.62 641 LEU A C 1
ATOM 4884 O O . LEU A 1 641 ? 8.040 -3.480 -22.977 1.00 96.62 641 LEU A O 1
ATOM 4888 N N . GLY A 1 642 ? 8.040 -4.681 -21.079 1.00 96.12 642 GLY A N 1
ATOM 4889 C CA . GLY A 1 642 ? 9.307 -5.360 -21.305 1.00 96.12 642 GLY A CA 1
ATOM 4890 C C . GLY A 1 642 ? 9.110 -6.651 -22.093 1.00 96.12 642 GLY A C 1
ATOM 4891 O O . GLY A 1 642 ? 8.769 -7.683 -21.512 1.00 96.12 642 GLY A O 1
ATOM 4892 N N . ASP A 1 643 ? 9.366 -6.630 -23.401 1.00 95.94 643 ASP A N 1
ATOM 4893 C CA . ASP A 1 643 ? 9.152 -7.782 -24.283 1.00 95.94 643 ASP A CA 1
ATOM 4894 C C . ASP A 1 643 ? 10.393 -8.686 -24.359 1.00 95.94 643 ASP A C 1
ATOM 4896 O O . ASP A 1 643 ? 11.148 -8.703 -25.339 1.00 95.94 643 ASP A O 1
ATOM 4900 N N . ARG A 1 644 ? 10.637 -9.469 -23.299 1.00 93.94 644 ARG A N 1
ATOM 4901 C CA . ARG A 1 644 ? 11.703 -10.487 -23.335 1.00 93.94 644 ARG A CA 1
ATOM 4902 C C . ARG A 1 644 ? 11.300 -11.732 -24.104 1.00 93.94 644 ARG A C 1
ATOM 4904 O O . ARG A 1 644 ? 12.176 -12.541 -24.411 1.00 93.94 644 ARG A O 1
ATOM 4911 N N . GLU A 1 645 ? 10.028 -11.901 -24.426 1.00 93.94 645 GLU A N 1
ATOM 4912 C CA . GLU A 1 645 ? 9.588 -12.971 -25.311 1.00 93.94 645 GLU A CA 1
ATOM 4913 C C . GLU A 1 645 ? 10.249 -12.813 -26.683 1.00 93.94 645 GLU A C 1
ATOM 4915 O O . GLU A 1 645 ? 10.939 -13.724 -27.142 1.00 93.94 645 GLU A O 1
ATOM 4920 N N . LYS A 1 646 ? 10.193 -11.616 -27.271 1.00 93.81 646 LYS A N 1
ATOM 4921 C CA . LYS A 1 646 ? 10.841 -11.323 -28.555 1.00 93.81 646 LYS A CA 1
ATOM 4922 C C . LYS A 1 646 ? 12.363 -11.491 -28.523 1.00 93.81 646 LYS A C 1
ATOM 4924 O O . LYS A 1 646 ? 12.958 -11.969 -29.486 1.00 93.81 646 LYS A O 1
ATOM 4929 N N . ILE A 1 647 ? 13.018 -11.088 -27.433 1.00 93.94 647 ILE A N 1
ATOM 4930 C CA . ILE A 1 647 ? 14.493 -11.062 -27.357 1.00 93.94 647 ILE A CA 1
ATOM 4931 C C . ILE A 1 647 ? 15.080 -12.409 -26.917 1.00 93.94 647 ILE A C 1
ATOM 4933 O O . ILE A 1 647 ? 16.196 -12.768 -27.305 1.00 93.94 647 ILE A O 1
ATOM 4937 N N . ARG A 1 648 ? 14.399 -13.103 -26.001 1.00 92.12 648 ARG A N 1
ATOM 4938 C CA . ARG A 1 648 ? 14.928 -14.251 -25.247 1.00 92.12 648 ARG A CA 1
ATOM 4939 C C . ARG A 1 648 ? 14.023 -15.478 -25.283 1.00 92.12 648 ARG A C 1
ATOM 4941 O O . ARG A 1 648 ? 14.446 -16.501 -24.756 1.00 92.12 648 ARG A O 1
ATOM 4948 N N . GLY A 1 649 ? 12.830 -15.389 -25.870 1.00 94.12 649 GLY A N 1
ATOM 4949 C CA . GLY A 1 649 ? 11.836 -16.460 -25.826 1.00 94.12 649 GLY A CA 1
ATOM 4950 C C . GLY A 1 649 ? 11.295 -16.709 -24.418 1.00 94.12 649 GLY A C 1
ATOM 4951 O O . GLY A 1 649 ? 10.949 -17.841 -24.101 1.00 94.12 649 GLY A O 1
ATOM 4952 N N . THR A 1 650 ? 11.310 -15.689 -23.551 1.00 94.25 650 THR A N 1
ATOM 4953 C CA . THR A 1 650 ? 10.799 -15.782 -22.174 1.00 94.25 650 THR A CA 1
ATOM 4954 C C . THR A 1 650 ? 9.478 -15.025 -22.022 1.00 94.25 650 THR A C 1
ATOM 4956 O O . THR A 1 650 ? 8.658 -15.035 -22.928 1.00 94.25 650 THR A O 1
ATOM 4959 N N . TYR A 1 651 ? 9.263 -14.372 -20.883 1.00 94.75 651 TYR A N 1
ATOM 4960 C CA . TYR A 1 651 ? 8.015 -13.697 -20.546 1.00 94.75 651 TYR A CA 1
ATOM 4961 C C . TYR A 1 651 ? 8.005 -12.222 -20.949 1.00 94.75 651 TYR A C 1
ATOM 4963 O O . TYR A 1 651 ? 9.060 -11.585 -21.006 1.00 94.75 651 TYR A O 1
ATOM 4971 N N . ARG A 1 652 ? 6.806 -11.680 -21.175 1.00 95.12 652 ARG A N 1
ATOM 4972 C CA . ARG A 1 652 ? 6.567 -10.236 -21.184 1.00 95.12 652 ARG A CA 1
ATOM 4973 C C . ARG A 1 652 ? 6.142 -9.782 -19.790 1.00 95.12 652 ARG A C 1
ATOM 4975 O O . ARG A 1 652 ? 5.368 -10.462 -19.114 1.00 95.12 652 ARG A O 1
ATOM 4982 N N . GLU A 1 653 ? 6.681 -8.650 -19.367 1.00 95.06 653 GLU A N 1
ATOM 4983 C CA . GLU A 1 653 ? 6.442 -8.062 -18.048 1.00 95.06 653 GLU A CA 1
ATOM 4984 C C . GLU A 1 653 ? 5.961 -6.624 -18.225 1.00 95.06 653 GLU A C 1
ATOM 4986 O O . GLU A 1 653 ? 6.443 -5.907 -19.105 1.00 95.06 653 GLU A O 1
ATOM 4991 N N . ILE A 1 654 ? 5.023 -6.215 -17.381 1.00 96.06 654 ILE A N 1
ATOM 4992 C CA . ILE A 1 654 ? 4.502 -4.857 -17.308 1.00 96.06 654 ILE A CA 1
ATOM 4993 C C . ILE A 1 654 ? 5.027 -4.207 -16.034 1.00 96.06 654 ILE A C 1
ATOM 4995 O O . ILE A 1 654 ? 5.036 -4.830 -14.972 1.00 96.06 654 ILE A O 1
ATOM 4999 N N . VAL A 1 655 ? 5.449 -2.948 -16.137 1.00 96.25 655 VAL A N 1
ATOM 5000 C CA . VAL A 1 655 ? 5.863 -2.157 -14.975 1.00 96.25 655 VAL A CA 1
ATOM 5001 C C . VAL A 1 655 ? 5.121 -0.832 -14.952 1.00 96.25 655 VAL A C 1
ATOM 5003 O O . VAL A 1 655 ? 5.127 -0.097 -15.942 1.00 96.25 655 VAL A O 1
ATOM 5006 N N . VAL A 1 656 ? 4.517 -0.520 -13.808 1.00 95.31 656 VAL A N 1
ATOM 5007 C CA . VAL A 1 656 ? 3.939 0.798 -13.509 1.00 95.31 656 VAL A CA 1
ATOM 5008 C C . VAL A 1 656 ? 4.690 1.452 -12.350 1.00 95.31 656 VAL A C 1
ATOM 5010 O O . VAL A 1 656 ? 5.319 0.770 -11.538 1.00 95.31 656 VAL A O 1
ATOM 5013 N N . PHE A 1 657 ? 4.669 2.782 -12.293 1.00 93.81 657 PHE A N 1
ATOM 5014 C CA . PHE A 1 657 ? 5.456 3.580 -11.335 1.00 93.81 657 PHE A CA 1
ATOM 5015 C C . PHE A 1 657 ? 4.593 4.438 -10.412 1.00 93.81 657 PHE A C 1
ATOM 5017 O O . PHE A 1 657 ? 5.102 5.376 -9.800 1.00 93.81 657 PHE A O 1
ATOM 5024 N N . ASP A 1 658 ? 3.313 4.104 -10.367 1.00 93.12 658 ASP A N 1
ATOM 5025 C CA . ASP A 1 658 ? 2.260 4.737 -9.598 1.00 93.12 658 ASP A CA 1
ATOM 5026 C C . ASP A 1 658 ? 1.358 3.597 -9.115 1.00 93.12 658 ASP A C 1
ATOM 5028 O O . ASP A 1 658 ? 0.802 2.857 -9.935 1.00 93.12 658 ASP A O 1
ATOM 5032 N N . GLU A 1 659 ? 1.342 3.369 -7.805 1.00 92.00 659 GLU A N 1
ATOM 5033 C CA . GLU A 1 659 ? 0.561 2.321 -7.146 1.00 92.00 659 GLU A CA 1
ATOM 5034 C C . GLU A 1 659 ? -0.937 2.433 -7.461 1.00 92.00 659 GLU A C 1
ATOM 5036 O O . GLU A 1 659 ? -1.563 1.415 -7.765 1.00 92.00 659 GLU A O 1
ATOM 5041 N N . ASP A 1 660 ? -1.452 3.659 -7.605 1.00 94.12 660 ASP A N 1
ATOM 5042 C CA . ASP A 1 660 ? -2.847 3.937 -7.952 1.00 94.12 660 ASP A CA 1
ATOM 5043 C C . ASP A 1 660 ? -3.212 3.435 -9.366 1.00 94.12 660 ASP A C 1
ATOM 5045 O O . ASP A 1 660 ? -4.375 3.435 -9.761 1.00 94.12 660 ASP A O 1
ATOM 5049 N N . GLN A 1 661 ? -2.257 2.987 -10.191 1.00 95.19 661 GLN A N 1
ATOM 5050 C CA . GLN A 1 661 ? -2.568 2.342 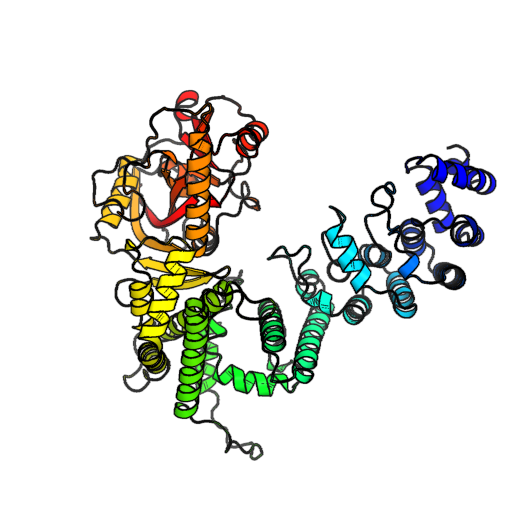-11.473 1.00 95.19 661 GLN A CA 1
ATOM 5051 C C . GLN A 1 661 ? -2.973 0.865 -11.337 1.00 95.19 661 GLN A C 1
ATOM 5053 O O . GLN A 1 661 ? -3.312 0.246 -12.353 1.00 95.19 661 GLN A O 1
ATOM 5058 N N . VAL A 1 662 ? -2.927 0.284 -10.132 1.00 96.12 662 VAL A N 1
ATOM 5059 C CA . VAL A 1 662 ? -3.115 -1.154 -9.896 1.00 96.12 662 VAL A CA 1
ATOM 5060 C C . VAL A 1 662 ? -4.098 -1.404 -8.760 1.00 96.12 662 VAL A C 1
ATOM 5062 O O . VAL A 1 662 ? -3.865 -1.018 -7.626 1.00 96.12 662 VAL A O 1
ATOM 5065 N N . TYR A 1 663 ? -5.154 -2.163 -9.040 1.00 96.12 663 TYR A N 1
ATOM 5066 C CA . TYR A 1 663 ? -6.104 -2.621 -8.036 1.00 96.12 663 TYR A CA 1
ATOM 5067 C C . TYR A 1 663 ? -6.014 -4.147 -7.832 1.00 96.12 663 TYR A C 1
ATOM 5069 O O . TYR A 1 663 ? -6.342 -4.907 -8.752 1.00 96.12 663 TYR A O 1
ATOM 5077 N N . PRO A 1 664 ? -5.578 -4.647 -6.658 1.00 96.38 664 PRO A N 1
ATOM 5078 C CA . PRO A 1 664 ? -5.474 -6.080 -6.378 1.00 96.38 664 PRO A CA 1
ATOM 5079 C C . PRO A 1 664 ? -6.852 -6.688 -6.059 1.00 96.38 664 PRO A C 1
ATOM 5081 O O . PRO A 1 664 ? -7.244 -6.797 -4.901 1.00 96.38 664 PRO A O 1
ATOM 5084 N N . ALA A 1 665 ? -7.590 -7.103 -7.091 1.00 95.94 665 ALA A N 1
ATOM 5085 C CA . ALA A 1 665 ? -8.995 -7.500 -6.965 1.00 95.94 665 ALA A CA 1
ATOM 5086 C C . ALA A 1 665 ? -9.229 -8.919 -6.430 1.00 95.94 665 ALA A C 1
ATOM 5088 O O . ALA A 1 665 ? -10.259 -9.177 -5.805 1.00 95.94 665 ALA A O 1
ATOM 5089 N N . TYR A 1 666 ? -8.315 -9.853 -6.702 1.00 97.44 666 TYR A N 1
ATOM 5090 C CA . TYR A 1 666 ? -8.445 -11.237 -6.249 1.00 97.44 666 TYR A CA 1
ATOM 5091 C C . TYR A 1 666 ? -7.143 -11.768 -5.669 1.00 97.44 666 TYR A C 1
ATOM 5093 O O . TYR A 1 666 ? -6.058 -11.509 -6.191 1.00 97.44 666 TYR A O 1
ATOM 5101 N N . ILE A 1 667 ? -7.279 -12.595 -4.639 1.00 97.94 667 ILE A N 1
ATOM 5102 C CA . ILE A 1 667 ? -6.231 -13.467 -4.121 1.00 97.94 667 ILE A CA 1
ATOM 5103 C C . ILE A 1 667 ? -6.531 -14.874 -4.631 1.00 97.94 667 ILE A C 1
ATOM 5105 O O . ILE A 1 667 ? -7.575 -15.436 -4.306 1.00 97.94 667 ILE A O 1
ATOM 5109 N N . CYS A 1 668 ? -5.619 -15.453 -5.406 1.00 98.00 668 CYS A N 1
ATOM 5110 C CA . CYS A 1 668 ? -5.674 -16.854 -5.812 1.00 98.00 668 CYS A CA 1
ATOM 5111 C C . CYS A 1 668 ? -4.588 -17.632 -5.071 1.00 98.00 668 CYS A C 1
ATOM 5113 O O . CYS A 1 668 ? -3.393 -17.400 -5.293 1.00 98.00 668 CYS A O 1
ATOM 5115 N N . ARG A 1 669 ? -4.992 -18.576 -4.216 1.00 97.81 669 ARG A N 1
ATOM 5116 C CA . ARG A 1 669 ? -4.069 -19.527 -3.590 1.00 97.81 669 ARG A CA 1
ATOM 5117 C C . ARG A 1 669 ? -4.105 -20.832 -4.363 1.00 97.81 669 ARG A C 1
ATOM 5119 O O . ARG A 1 669 ? -5.168 -21.417 -4.568 1.00 97.81 669 ARG A O 1
ATOM 5126 N N . TYR A 1 670 ? -2.947 -21.269 -4.832 1.00 98.12 670 TYR A N 1
ATOM 5127 C CA . TYR A 1 670 ? -2.820 -22.374 -5.775 1.00 98.12 670 TYR A CA 1
ATOM 5128 C C . TYR A 1 670 ? -1.722 -23.344 -5.356 1.00 98.12 670 TYR A C 1
ATOM 5130 O O . TYR A 1 670 ? -0.852 -23.031 -4.539 1.00 98.12 670 TYR A O 1
ATOM 5138 N N . GLN A 1 671 ? -1.753 -24.525 -5.958 1.00 97.06 671 GLN A N 1
ATOM 5139 C CA . GLN A 1 671 ? -0.692 -25.516 -5.859 1.00 97.06 671 GLN A CA 1
ATOM 5140 C C . GLN A 1 671 ? -0.013 -25.726 -7.214 1.00 97.06 671 GLN A C 1
ATOM 5142 O O . GLN A 1 671 ? -0.625 -25.572 -8.273 1.00 97.06 671 GLN A O 1
ATOM 5147 N N . ARG A 1 672 ? 1.264 -26.109 -7.180 1.00 96.44 672 ARG A N 1
ATOM 5148 C CA . ARG A 1 672 ? 2.001 -26.554 -8.365 1.00 96.44 672 ARG A CA 1
ATOM 5149 C C . ARG A 1 672 ? 1.726 -28.033 -8.616 1.00 96.44 672 ARG A C 1
ATOM 5151 O O . ARG A 1 672 ? 1.853 -28.837 -7.695 1.00 96.44 672 ARG A O 1
ATOM 5158 N N . VAL A 1 673 ? 1.417 -28.390 -9.857 1.00 95.81 673 VAL A N 1
ATOM 5159 C CA . VAL A 1 673 ? 1.313 -29.787 -10.298 1.00 95.81 673 VAL A CA 1
ATOM 5160 C C . VAL A 1 673 ? 2.642 -30.188 -10.934 1.00 95.81 673 VAL A C 1
ATOM 5162 O O . VAL A 1 673 ? 3.102 -29.521 -11.863 1.00 95.81 673 VAL A O 1
ATOM 5165 N N . THR A 1 674 ? 3.281 -31.240 -10.418 1.00 86.00 674 THR A N 1
ATOM 5166 C CA . THR A 1 674 ? 4.611 -31.706 -10.851 1.00 86.00 674 THR A CA 1
ATOM 5167 C C . THR A 1 674 ? 4.578 -32.866 -11.833 1.00 86.00 674 THR A C 1
ATOM 5169 O O . THR A 1 674 ? 3.602 -33.646 -11.913 1.00 86.00 674 THR A O 1
#

Mean predicted aligned error: 18.54 Å

Foldseek 3Di:
DVCLVVLPVVVLLVCLVVCQVPVPDDPSSLSSLLVCLQALDLVSLLCCVQPVVQLLSQVSNLVSLLNHDPVRNVVSLVSVLVRDPALQSSNSDDVDPDDDDRDQAGNLLSLLQDPREPRSQVSLVSNVVRPNQLVCRLVVNLVPDPRSQARSLLSNLLHPRHDLVSSVSSCVSPVVLQPDHRPPDPDDDGSLRSNPVPVVSSQSSLLSLVVVLLVLVVPDDPPDVPSVVVSVSSVLVSVQRDPDDPVPHPDGCCVVVVVVCVLVPLLVVQVPDPDDPDPPPPPVVVVVVCVVVVPPVPPDDDDDDPVPDDDLVRSLVVLLVVLLVLLVLLLVLLVVVDQAPDDPHGSLLSLLVSVSSLLSLLQSLQVVPPDPDDDPPPNPRSLVSLVSNCVSNPPSVVSSVVSLCVLLVAFVVVVVVVLSVCSSNRNPPQFPGWDAFPSFIKTKGKDDCVALVVFQVQQLQVQQADLDDDCLLVPDHQFPGKFFDIKIFMDTSNLSSLLVVVLVVLLVLLVVDDDADDDDQLFDDGPGGDDDPRPDDDPCCQQVKGKWKAFEEPCCVCCPRRPHDDLVCFPVQDDLQQHRFRKTFRHVSVNVSHWDQDPVRWTKMFTKIFRFRGEAEDADPRDDNVVNLCCCVPVSGAKYWHPCCVVPVDTIMIGGHDRSRIDRGMMTIIHGHD